Protein AF-0000000077511364 (afdb_homodimer)

Sequence (442 aa):
MNVNTHLKLALLVLSLFLSFFIGGAIFQRIEDDAENPYVYFYFDSYYFCVTVATTVGYGHVYPVSAGGKVFTFFYALVTIPVMVITLADIGRKLANLIGLAETKVLGRVKNRHLRFMAVLAMTLLAGIVVFLLIPAAIFTALEEQWSFMEGFWCAFATLATIGFGDLVPGMSREVGQLGSPERNVYTVALSMYTLLGLTWPATLWVLVADSLCGSKGTEQGMNVNTHLKLALLVLSLFLSFFIGGAIFQRIEDDAENPYVYFYFDSYYFCVTVATTVGYGHVYPVSAGGKVFTFFYALVTIPVMVITLADIGRKLANLIGLAETKVLGRVKNRHLRFMAVLAMTLLAGIVVFLLIPAAIFTALEEQWSFMEGFWCAFATLATIGFGDLVPGMSREVGQLGSPERNVYTVALSMYTLLGLTWPATLWVLVADSLCGSKGTEQG

Secondary structure (DSSP, 8-state):
--HHHHHHHHHHHHHHHHHHHHHHHHHHHHSTTSS-GGGGSHHHHHHHHHHHHHT---SSS---SHHHHHHHHHHHHHHHHHHHHHHHHHHHHHHHHHHHHHHHHSTT---HHHHHHHHHHHHHHHHHIIIIIHHHHHHHHHSTT--HHHHHHHHHHHHTT---SSS-TT-STTT-STT-HHHHHHHHHHHHHHHHHHHHHHHHHHHHHHHHHHTTTSTT-/--HHHHHHHHHHHHHHHHHHHHHHHHHHHHSTTSS-GGGGSHHHHHHHHHHHHHT---SSS---SHHHHHHHHHHHHHHHHHHHHHHHHHHHHHHHHHHHHHHHHHTT---HHHHHHHHHHHHHHHHHIIIIIHHHHHHHHHSTT--HHHHHHHHHHHHTT---SSS-TT-STTT-STT-HHHHHHHHHHHHHHHHHHHHHHHHHHHHHHHHHHTTTSTT-

Foldseek 3Di:
DCVVLVVVLVVLVVVLLVLLLVQLVVLLVVCVVPPQPLSVASLSSSLVLLLLLLLLCQPSDDDDDPVNVVSSVVSSVPRNVSLLVSLLSLLVVVLVVLVVVLCVPVVVPPDPVVSLVVSLVVLVVVLCVPQQQVQLVVQCVLPVPDDSVRSSVVSVSLLVSNNNNPDDGLPHCRLHDRNDPSSSVVSVVVSVSSSVSNSSVSNSVVSVVCVVPVVVVVVVD/DCVVLVVVLVVLVVVLLVLLLVQLVVLLVVCVPPPQPLSVASLSSSLVLLLLLLLLCQPSDDDDDPVNVVSSVVSSVPRNVSLLVSLLSLLVVVLVVLVVVLCVPVVPPPDPVVSLVVSLVVLVVVLCVPQQQVQLVVQCVLPVPDDSVNSSVVSVSLLVSNNNNPDDGLPHCRLHDNNDPSSSVVSVVVSVSSSVSNSSVSNSVVSVVCVVPVVVVVVVD

Nearest PDB structures (foldseek):
  8qz2-assembly1_B  TM=9.327E-01  e=3.334E-08  Homo sapiens
  6wm0-assembly1_A  TM=8.239E-01  e=2.375E-07  Mus musculus
  9g9w-assembly1_B  TM=8.102E-01  e=1.229E-06  Homo sapiens
  6rv3-assembly2_C  TM=7.845E-01  e=1.475E-06  Homo sapiens
  9g9v-assembly1_B  TM=7.588E-01  e=8.925E-07  Homo sapiens

InterPro domains:
  IPR003280 Two pore domain potassium channel [PR01333] (51-79)
  IPR003280 Two pore domain potassium channel [PR01333] (160-169)
  IPR003280 Two pore domain potassium channel [PTHR11003] (42-208)
  IPR013099 Potassium channel domain [PF07885] (17-94)
  IPR013099 Potassium channel domain [PF07885] (128-172)

pLDDT: mean 84.21, std 13.38, range [26.31, 96.12]

Organism: Branchiostoma lanceolatum (NCBI:txid7740)

Radius of gyration: 22.29 Å; Cα contacts (8 Å, |Δi|>4): 522; chains: 2; bounding box: 47×63×57 Å

Structure (mmCIF, N/CA/C/O backbone):
data_AF-0000000077511364-model_v1
#
loop_
_entity.id
_entity.type
_entity.pdbx_description
1 polymer 'KCNK6 protein'
#
loop_
_atom_site.group_PDB
_atom_site.id
_atom_site.type_symbol
_atom_site.label_atom_id
_atom_site.label_alt_id
_atom_site.label_comp_id
_atom_site.label_asym_id
_atom_site.label_entity_id
_atom_site.label_seq_id
_atom_site.pdbx_PDB_ins_code
_atom_site.Cartn_x
_atom_site.Cartn_y
_atom_site.Cartn_z
_atom_site.occupancy
_atom_site.B_iso_or_equiv
_atom_site.auth_seq_id
_atom_site.auth_comp_id
_atom_site.auth_asym_id
_atom_site.auth_atom_id
_atom_site.pdbx_PDB_model_num
ATOM 1 N N . MET A 1 1 ? -9.516 14.625 29.375 1 36.31 1 MET A N 1
ATOM 2 C CA . MET A 1 1 ? -9.852 14.984 28 1 36.31 1 MET A CA 1
ATOM 3 C C . MET A 1 1 ? -9.359 13.93 27.031 1 36.31 1 MET A C 1
ATOM 5 O O . MET A 1 1 ? -9.781 13.898 25.875 1 36.31 1 MET A O 1
ATOM 9 N N . ASN A 1 2 ? -8.047 13.148 27.344 1 49.31 2 ASN A N 1
ATOM 10 C CA . ASN A 1 2 ? -7.125 12.25 26.656 1 49.31 2 ASN A CA 1
ATOM 11 C C . ASN A 1 2 ? -7.715 10.852 26.5 1 49.31 2 ASN A C 1
ATOM 13 O O . ASN A 1 2 ? -7.289 10.086 25.641 1 49.31 2 ASN A O 1
ATOM 17 N N . VAL A 1 3 ? -8.641 10.602 27.422 1 49.84 3 VAL A N 1
ATOM 18 C CA . VAL A 1 3 ? -9.289 9.297 27.562 1 49.84 3 VAL A CA 1
ATOM 19 C C . VAL A 1 3 ? -10.102 8.992 26.312 1 49.84 3 VAL A C 1
ATOM 21 O O . VAL A 1 3 ? -10.109 7.863 25.828 1 49.84 3 VAL A O 1
ATOM 24 N N . ASN A 1 4 ? -10.594 10.062 25.719 1 64.44 4 ASN A N 1
ATOM 25 C CA . ASN A 1 4 ? -11.5 9.93 24.578 1 64.44 4 ASN A CA 1
ATOM 26 C C . ASN A 1 4 ? -10.758 9.539 23.312 1 64.44 4 ASN A C 1
ATOM 28 O O . ASN A 1 4 ? -11.258 8.734 22.516 1 64.44 4 ASN A O 1
ATOM 32 N N . THR A 1 5 ? -9.469 9.867 23.469 1 74.5 5 THR A N 1
ATOM 33 C CA . THR A 1 5 ? -8.695 9.578 22.266 1 74.5 5 THR A CA 1
ATOM 34 C C . THR A 1 5 ? -8.258 8.109 22.25 1 74.5 5 THR A C 1
ATOM 36 O O . THR A 1 5 ? -8.297 7.461 21.203 1 74.5 5 THR A O 1
ATOM 39 N N . HIS A 1 6 ? -7.957 7.602 23.484 1 80.75 6 HIS A N 1
ATOM 40 C CA . HIS A 1 6 ? -7.531 6.211 23.578 1 80.75 6 HIS A CA 1
ATOM 41 C C . HIS A 1 6 ? -8.688 5.262 23.312 1 80.75 6 HIS A C 1
ATOM 43 O O . HIS A 1 6 ? -8.508 4.203 22.703 1 80.75 6 HIS A O 1
ATOM 49 N N . LEU A 1 7 ? -9.789 5.785 23.766 1 82.62 7 LEU A N 1
ATOM 50 C CA . LEU A 1 7 ? -10.977 4.965 23.547 1 82.62 7 LEU A CA 1
ATOM 51 C C . LEU A 1 7 ? -11.336 4.906 22.062 1 82.62 7 LEU A C 1
ATOM 53 O O . LEU A 1 7 ? -11.703 3.846 21.547 1 82.62 7 LEU A O 1
ATOM 57 N N . LYS A 1 8 ? -11.133 6 21.453 1 85.88 8 LYS A N 1
ATOM 58 C CA . LYS A 1 8 ? -11.422 6.059 20.016 1 85.88 8 LYS A CA 1
ATOM 59 C C . LYS A 1 8 ? -10.477 5.164 19.234 1 85.88 8 LYS A C 1
ATOM 61 O O . LYS A 1 8 ? -10.898 4.445 18.328 1 85.88 8 LYS A O 1
ATOM 66 N N . LEU A 1 9 ? -9.242 5.199 19.625 1 87.06 9 LEU A N 1
ATOM 67 C CA . LEU A 1 9 ? -8.25 4.367 18.953 1 87.06 9 LEU A CA 1
ATOM 68 C C . LEU A 1 9 ? -8.539 2.889 19.188 1 87.06 9 LEU A C 1
ATOM 70 O O . LEU A 1 9 ? -8.453 2.082 18.25 1 87.06 9 LEU A O 1
ATOM 74 N N . ALA A 1 10 ? -8.883 2.59 20.391 1 88.31 10 ALA A N 1
ATOM 75 C CA . ALA A 1 10 ? -9.195 1.204 20.719 1 88.31 10 ALA A CA 1
ATOM 76 C C . ALA A 1 10 ? -10.398 0.706 19.938 1 88.31 10 ALA A C 1
ATOM 78 O O . ALA A 1 10 ? -10.414 -0.437 19.469 1 88.31 10 ALA A O 1
ATOM 79 N N . LEU A 1 11 ? -11.32 1.555 19.781 1 88.69 11 LEU A N 1
ATOM 80 C CA . LEU A 1 11 ? -12.523 1.202 19.031 1 88.69 11 LEU A CA 1
ATOM 81 C C . LEU A 1 11 ? -12.211 1.011 17.562 1 88.69 11 LEU A C 1
ATOM 83 O O . LEU A 1 11 ? -12.773 0.123 16.906 1 88.69 11 LEU A O 1
ATOM 87 N N . LEU A 1 12 ? -11.32 1.83 17.094 1 88.38 12 LEU A N 1
ATOM 88 C CA . LEU A 1 12 ? -10.914 1.716 15.695 1 88.38 12 LEU A CA 1
ATOM 89 C C . LEU A 1 12 ? -10.203 0.392 15.438 1 88.38 12 LEU A C 1
ATOM 91 O O . LEU A 1 12 ? -10.516 -0.316 14.484 1 88.38 12 LEU A O 1
ATOM 95 N N . VAL A 1 13 ? -9.344 0.046 16.312 1 89.5 13 VAL A N 1
ATOM 96 C CA . VAL A 1 13 ? -8.578 -1.188 16.188 1 89.5 13 VAL A CA 1
ATOM 97 C C . VAL A 1 13 ? -9.508 -2.391 16.312 1 89.5 13 VAL A C 1
ATOM 99 O O . VAL A 1 13 ? -9.414 -3.338 15.531 1 89.5 13 VAL A O 1
ATOM 102 N N . LEU A 1 14 ? -10.391 -2.314 17.25 1 90 14 LEU A N 1
ATOM 103 C CA . LEU A 1 14 ? -11.344 -3.4 17.453 1 90 14 LEU A CA 1
ATOM 104 C C . LEU A 1 14 ? -12.258 -3.564 16.25 1 90 14 LEU A C 1
ATOM 106 O O . LEU A 1 14 ? -12.547 -4.691 15.836 1 90 14 LEU A O 1
ATOM 110 N N . SER A 1 15 ? -12.695 -2.467 15.773 1 91.06 15 SER A N 1
ATOM 111 C CA . SER A 1 15 ? -13.562 -2.518 14.594 1 91.06 15 SER A CA 1
ATOM 112 C C . SER A 1 15 ? -12.844 -3.162 13.414 1 91.06 15 SER A C 1
ATOM 114 O O . SER A 1 15 ? -13.461 -3.902 12.641 1 91.06 15 SER A O 1
ATOM 116 N N . LEU A 1 16 ? -11.578 -2.877 13.25 1 91.88 16 LEU A N 1
ATOM 117 C CA . LEU A 1 16 ? -10.805 -3.482 12.172 1 91.88 16 LEU A CA 1
ATOM 118 C C . LEU A 1 16 ? -10.695 -4.992 12.367 1 91.88 16 LEU A C 1
ATOM 120 O O . LEU A 1 16 ? -10.922 -5.758 11.43 1 91.88 16 LEU A O 1
ATOM 124 N N . PHE A 1 17 ? -10.438 -5.387 13.555 1 91 17 PHE A N 1
ATOM 125 C CA . PHE A 1 17 ? -10.297 -6.809 13.844 1 91 17 PHE A CA 1
ATOM 126 C C . PHE A 1 17 ? -11.609 -7.543 13.617 1 91 17 PHE A C 1
ATOM 128 O O . PHE A 1 17 ? -11.633 -8.625 13.031 1 91 17 PHE A O 1
ATOM 135 N N . LEU A 1 18 ? -12.633 -6.934 14.055 1 93.19 18 LEU A N 1
ATOM 136 C CA . LEU A 1 18 ? -13.945 -7.527 13.852 1 93.19 18 LEU A CA 1
ATOM 137 C C . LEU A 1 18 ? -14.281 -7.621 12.367 1 93.19 18 LEU A C 1
ATOM 139 O O . LEU A 1 18 ? -14.883 -8.602 11.922 1 93.19 18 LEU A O 1
ATOM 143 N N . SER A 1 19 ? -13.922 -6.617 11.695 1 95.38 19 SER A N 1
ATOM 144 C CA . SER A 1 19 ? -14.195 -6.613 10.266 1 95.38 19 SER A CA 1
ATOM 145 C C . SER A 1 19 ? -13.469 -7.754 9.562 1 95.38 19 SER A C 1
ATOM 147 O O . SER A 1 19 ? -13.953 -8.281 8.555 1 95.38 19 SER A O 1
ATOM 149 N N . PHE A 1 20 ? -12.297 -8.156 10.047 1 95.75 20 PHE A N 1
ATOM 150 C CA . PHE A 1 20 ? -11.562 -9.258 9.438 1 95.75 20 PHE A CA 1
ATOM 151 C C . PHE A 1 20 ? -12.312 -10.578 9.609 1 95.75 20 PHE A C 1
ATOM 153 O O . PHE A 1 20 ? -12.383 -11.383 8.688 1 95.75 20 PHE A O 1
ATOM 160 N N . PHE A 1 21 ? -12.906 -10.766 10.797 1 94.75 21 PHE A N 1
ATOM 161 C CA . PHE A 1 21 ? -13.625 -11.992 11.086 1 94.75 21 PHE A CA 1
ATOM 162 C C . PHE A 1 21 ? -14.938 -12.055 10.305 1 94.75 21 PHE A C 1
ATOM 164 O O . PHE A 1 21 ? -15.242 -13.062 9.672 1 94.75 21 PHE A O 1
ATOM 171 N N . ILE A 1 22 ? -15.609 -10.992 10.297 1 95.94 22 ILE A N 1
ATOM 172 C CA . ILE A 1 22 ? -16.906 -10.93 9.617 1 95.94 22 ILE A CA 1
ATOM 173 C C . ILE A 1 22 ? -16.688 -10.984 8.109 1 95.94 22 ILE A C 1
ATOM 175 O O . ILE A 1 22 ? -17.391 -11.711 7.402 1 95.94 22 ILE A O 1
ATOM 179 N N . GLY A 1 23 ? -15.773 -10.18 7.66 1 95.62 23 GLY A N 1
ATOM 180 C CA . GLY A 1 23 ? -15.477 -10.188 6.238 1 95.62 23 GLY A CA 1
ATOM 181 C C . GLY A 1 23 ? -15.039 -11.547 5.727 1 95.62 23 GLY A C 1
ATOM 182 O O . GLY A 1 23 ? -15.422 -11.953 4.625 1 95.62 23 GLY A O 1
ATOM 183 N N . GLY A 1 24 ? -14.172 -12.227 6.527 1 94.44 24 GLY A N 1
ATOM 184 C CA . GLY A 1 24 ? -13.758 -13.57 6.152 1 94.44 24 GLY A CA 1
ATOM 185 C C . GLY A 1 24 ? -14.914 -14.539 6.012 1 94.44 24 GLY A C 1
ATOM 186 O O . GLY A 1 24 ? -14.945 -15.352 5.086 1 94.44 24 GLY A O 1
ATOM 187 N N . ALA A 1 25 ? -15.852 -14.453 6.875 1 94 25 ALA A N 1
ATOM 188 C CA . ALA A 1 25 ? -17.016 -15.336 6.832 1 94 25 ALA A CA 1
ATOM 189 C C . ALA A 1 25 ? -17.8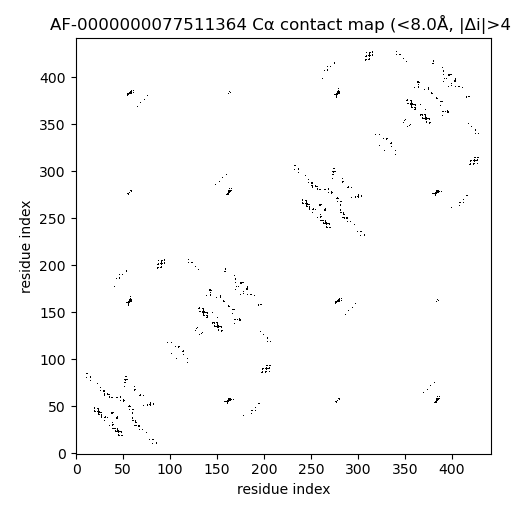91 -15.039 5.617 1 94 25 ALA A C 1
ATOM 191 O O . ALA A 1 25 ? -18.344 -15.961 4.938 1 94 25 ALA A O 1
ATOM 192 N N . ILE A 1 26 ? -18.109 -13.773 5.32 1 94.31 26 ILE A N 1
ATOM 193 C CA . ILE A 1 26 ? -18.922 -13.375 4.176 1 94.31 26 ILE A CA 1
ATOM 194 C C . ILE A 1 26 ? -18.219 -13.789 2.881 1 94.31 26 ILE A C 1
ATOM 196 O O . ILE A 1 26 ? -18.859 -14.328 1.974 1 94.31 26 ILE A O 1
ATOM 200 N N . PHE A 1 27 ? -16.938 -13.516 2.848 1 93.88 27 PHE A N 1
ATOM 201 C CA . PHE A 1 27 ? -16.156 -13.867 1.658 1 93.88 27 PHE A CA 1
ATOM 202 C C . PHE A 1 27 ? -16.203 -15.367 1.41 1 93.88 27 PHE A C 1
ATOM 204 O O . PHE A 1 27 ? -16.344 -15.812 0.269 1 93.88 27 PHE A O 1
ATOM 211 N N . GLN A 1 28 ? -16.047 -16.188 2.465 1 91.12 28 GLN A N 1
ATOM 212 C CA . GLN A 1 28 ? -16.078 -17.641 2.34 1 91.12 28 GLN A CA 1
ATOM 213 C C . GLN A 1 28 ? -17.422 -18.109 1.788 1 91.12 28 GLN A C 1
ATOM 215 O O . GLN A 1 28 ? -17.469 -19.016 0.949 1 91.12 28 GLN A O 1
ATOM 220 N N . ARG A 1 29 ? -18.484 -17.516 2.229 1 90.88 29 ARG A N 1
ATOM 221 C CA . ARG A 1 29 ? -19.812 -17.906 1.791 1 90.88 29 ARG A CA 1
ATOM 222 C C . ARG A 1 29 ? -20.047 -17.531 0.329 1 90.88 29 ARG A C 1
ATOM 224 O O . ARG A 1 29 ? -20.688 -18.281 -0.415 1 90.88 29 ARG A O 1
ATOM 231 N N . ILE A 1 30 ? -19.531 -16.375 -0.091 1 91.19 30 ILE A N 1
ATOM 232 C CA . ILE A 1 30 ? -19.734 -15.906 -1.459 1 91.19 30 ILE A CA 1
ATOM 233 C C . ILE A 1 30 ? -18.906 -16.766 -2.42 1 91.19 30 ILE A C 1
ATOM 235 O O . ILE A 1 30 ? -19.375 -17.078 -3.523 1 91.19 30 ILE A O 1
ATOM 239 N N . GLU A 1 31 ? -17.672 -17.062 -1.967 1 89.75 31 GLU A N 1
ATOM 240 C CA . GLU A 1 31 ? -16.766 -17.781 -2.855 1 89.75 31 GLU A CA 1
ATOM 241 C C . GLU A 1 31 ? -16.844 -19.297 -2.611 1 89.75 31 GLU A C 1
ATOM 243 O O . GLU A 1 31 ? -16 -20.047 -3.102 1 89.75 31 GLU A O 1
ATOM 248 N N . ASP A 1 32 ? -17.688 -19.797 -1.876 1 78.75 32 ASP A N 1
ATOM 249 C CA . ASP A 1 32 ? -17.828 -21.203 -1.526 1 78.75 32 ASP A CA 1
ATOM 250 C C . ASP A 1 32 ? -17.859 -22.078 -2.777 1 78.75 32 ASP A C 1
ATOM 252 O O . ASP A 1 32 ? -17.312 -23.188 -2.787 1 78.75 32 ASP A O 1
ATOM 256 N N . ASP A 1 33 ? -18.344 -21.625 -3.752 1 71.19 33 ASP A N 1
ATOM 257 C CA . ASP A 1 33 ? -18.516 -22.438 -4.953 1 71.19 33 ASP A CA 1
ATOM 258 C C . ASP A 1 33 ? -17.391 -22.156 -5.957 1 71.19 33 ASP A C 1
ATOM 260 O O . ASP A 1 33 ? -17.328 -22.797 -7.008 1 71.19 33 ASP A O 1
ATOM 264 N N . ALA A 1 34 ? -16.562 -21.312 -5.492 1 65.5 34 ALA A N 1
ATOM 265 C CA . ALA A 1 34 ? -15.57 -20.906 -6.496 1 65.5 34 ALA A CA 1
ATOM 266 C C . ALA A 1 34 ? -14.352 -21.828 -6.465 1 65.5 34 ALA A C 1
ATOM 268 O O . ALA A 1 34 ? -14.18 -22.609 -5.531 1 65.5 34 ALA A O 1
ATOM 269 N N . GLU A 1 35 ? -13.656 -21.969 -7.512 1 66.12 35 GLU A N 1
ATOM 270 C CA . GLU A 1 35 ? -12.57 -22.891 -7.828 1 66.12 35 GLU A CA 1
ATOM 271 C C . GLU A 1 35 ? -11.32 -22.578 -7.016 1 66.12 35 GLU A C 1
ATOM 273 O O . GLU A 1 35 ? -10.219 -23 -7.371 1 66.12 35 GLU A O 1
ATOM 278 N N . ASN A 1 36 ? -11.398 -21.859 -5.945 1 64.38 36 ASN A N 1
ATOM 279 C CA . ASN A 1 36 ? -10.18 -21.625 -5.168 1 64.38 36 ASN A CA 1
ATOM 280 C C . ASN A 1 36 ? -10.125 -22.531 -3.939 1 64.38 36 ASN A C 1
ATOM 282 O O . ASN A 1 36 ? -10.938 -22.391 -3.027 1 64.38 36 ASN A O 1
ATOM 286 N N . PRO A 1 37 ? -9.234 -23.484 -3.92 1 64.06 37 PRO A N 1
ATOM 287 C CA . PRO A 1 37 ? -9.172 -24.469 -2.832 1 64.06 37 PRO A CA 1
ATOM 288 C C . PRO A 1 37 ? -8.891 -23.828 -1.476 1 64.06 37 PRO A C 1
ATOM 290 O O . PRO A 1 37 ? -9.289 -24.359 -0.439 1 64.06 37 PRO A O 1
ATOM 293 N N . TYR A 1 38 ? -8.359 -22.688 -1.459 1 71.12 38 TYR A N 1
ATOM 294 C CA . TYR A 1 38 ? -7.965 -22.109 -0.18 1 71.12 38 TYR A CA 1
ATOM 295 C C . TYR A 1 38 ? -9.133 -21.375 0.468 1 71.12 38 TYR A C 1
ATOM 297 O O . TYR A 1 38 ? -9.156 -21.188 1.687 1 71.12 38 TYR A O 1
ATOM 305 N N . VAL A 1 39 ? -10.148 -21.141 -0.322 1 74.5 39 VAL A N 1
ATOM 306 C CA . VAL A 1 39 ? -11.258 -20.344 0.193 1 74.5 39 VAL A CA 1
ATOM 307 C C . VAL A 1 39 ? -12.125 -21.203 1.11 1 74.5 39 VAL A C 1
ATOM 309 O O . VAL A 1 39 ? -12.867 -20.688 1.946 1 74.5 39 VAL A O 1
ATOM 312 N N . TYR A 1 40 ? -11.844 -22.484 1.095 1 75.19 40 TYR A N 1
ATOM 313 C CA . TYR A 1 40 ? -12.633 -23.422 1.891 1 75.19 40 TYR A CA 1
ATOM 314 C C . TYR A 1 40 ? -12.25 -23.328 3.365 1 75.19 40 TYR A C 1
ATOM 316 O O . TYR A 1 40 ? -13.039 -23.703 4.238 1 75.19 40 TYR A O 1
ATOM 324 N N . PHE A 1 41 ? -11.141 -22.812 3.572 1 82.31 41 PHE A N 1
ATOM 325 C CA . PHE A 1 41 ? -10.695 -22.688 4.953 1 82.31 41 PHE A CA 1
ATOM 326 C C . PHE A 1 41 ? -10.938 -21.281 5.473 1 82.31 41 PHE A C 1
ATOM 328 O O . PHE A 1 41 ? -10.43 -20.297 4.91 1 82.31 41 PHE A O 1
ATOM 335 N N . TYR A 1 42 ? -11.656 -21.219 6.559 1 87.69 42 TYR A N 1
ATOM 336 C CA . TYR A 1 42 ? -12.117 -19.938 7.105 1 87.69 42 TYR A CA 1
ATOM 337 C C . TYR A 1 42 ? -10.945 -19 7.355 1 87.69 42 TYR A C 1
ATOM 339 O O . TYR A 1 42 ? -11.023 -17.812 7.051 1 87.69 42 TYR A O 1
ATOM 347 N N . PHE A 1 43 ? -9.859 -19.516 7.922 1 88.94 43 PHE A N 1
ATOM 348 C CA . PHE A 1 43 ? -8.781 -18.641 8.336 1 88.94 43 PHE A CA 1
ATOM 349 C C . PHE A 1 43 ? -7.973 -18.156 7.137 1 88.94 43 PHE A C 1
ATOM 351 O O . PHE A 1 43 ? -7.254 -17.172 7.219 1 88.94 43 PHE A O 1
ATOM 358 N N . ASP A 1 44 ? -8.133 -18.875 6 1 88.25 44 ASP A N 1
ATOM 359 C CA . ASP A 1 44 ? -7.562 -18.344 4.766 1 88.25 44 ASP A CA 1
ATOM 360 C C . ASP A 1 44 ? -8.367 -17.156 4.25 1 88.25 44 ASP A C 1
ATOM 362 O O . ASP A 1 44 ? -7.797 -16.188 3.75 1 88.25 44 ASP A O 1
ATOM 366 N N . SER A 1 45 ? -9.68 -17.312 4.414 1 90.5 45 SER A N 1
ATOM 367 C CA . SER A 1 45 ? -10.555 -16.188 4.055 1 90.5 45 SER A CA 1
ATOM 368 C C . SER A 1 45 ? -10.375 -15.016 5.008 1 90.5 45 SER A C 1
ATOM 370 O O . SER A 1 45 ? -10.414 -13.859 4.586 1 90.5 45 SER A O 1
ATOM 372 N N . TYR A 1 46 ? -10.18 -15.391 6.266 1 92.62 46 TYR A N 1
ATOM 373 C CA . TYR A 1 46 ? -9.859 -14.375 7.266 1 92.62 46 TYR A CA 1
ATOM 374 C C . TYR A 1 46 ? -8.602 -13.609 6.879 1 92.62 46 TYR A C 1
ATOM 376 O O . TYR A 1 46 ? -8.586 -12.375 6.906 1 92.62 46 TYR A O 1
ATOM 384 N N . TYR A 1 47 ? -7.59 -14.336 6.527 1 92.19 47 TYR A N 1
ATOM 385 C CA . TYR A 1 47 ? -6.316 -13.711 6.195 1 92.19 47 TYR A CA 1
ATOM 386 C C . TYR A 1 47 ? -6.422 -12.906 4.906 1 92.19 47 TYR A C 1
ATOM 388 O O . TYR A 1 47 ? -5.746 -11.883 4.746 1 92.19 47 TYR A O 1
ATOM 396 N N . PHE A 1 48 ? -7.297 -13.359 4.047 1 93.56 48 PHE A N 1
ATOM 397 C CA . PHE A 1 48 ? -7.574 -12.602 2.832 1 93.56 48 PHE A CA 1
ATOM 398 C C . PHE A 1 48 ? -8.055 -11.195 3.17 1 93.56 48 PHE A C 1
ATOM 400 O O . PHE A 1 48 ? -7.594 -10.211 2.584 1 93.56 48 PHE A O 1
ATOM 407 N N . CYS A 1 49 ? -8.883 -11.109 4.113 1 95.5 49 CYS A N 1
ATOM 408 C CA . CYS A 1 49 ? -9.43 -9.82 4.512 1 95.5 49 CYS A CA 1
ATOM 409 C C . CYS A 1 49 ? -8.352 -8.945 5.145 1 95.5 49 CYS A C 1
ATOM 411 O O . CYS A 1 49 ? -8.328 -7.73 4.938 1 95.5 49 CYS A O 1
ATOM 413 N N . VAL A 1 50 ? -7.465 -9.555 5.844 1 95.06 50 VAL A N 1
ATOM 414 C CA . VAL A 1 50 ? -6.355 -8.82 6.449 1 95.06 50 VAL A CA 1
ATOM 415 C C . VAL A 1 50 ? -5.457 -8.25 5.355 1 95.06 50 VAL A C 1
ATOM 417 O O . VAL A 1 50 ? -5.082 -7.078 5.398 1 95.06 50 VAL A O 1
ATOM 420 N N . THR A 1 51 ? -5.184 -9.047 4.363 1 94.31 51 THR A N 1
ATOM 421 C CA . THR A 1 51 ? -4.277 -8.633 3.295 1 94.31 51 THR A CA 1
ATOM 422 C C . THR A 1 51 ? -4.926 -7.559 2.424 1 94.31 51 THR A C 1
ATOM 424 O O . THR A 1 51 ? -4.238 -6.688 1.889 1 94.31 51 THR A O 1
ATOM 427 N N . VAL A 1 52 ? -6.234 -7.582 2.342 1 95.88 52 VAL A N 1
ATOM 428 C CA . VAL A 1 52 ? -6.949 -6.559 1.589 1 95.88 52 VAL A CA 1
ATOM 429 C C . VAL A 1 52 ? -6.895 -5.23 2.342 1 95.88 52 VAL A C 1
ATOM 431 O O . VAL A 1 52 ? -6.559 -4.195 1.763 1 95.88 52 VAL A O 1
ATOM 434 N N . ALA A 1 53 ? -7.129 -5.34 3.594 1 95.81 53 ALA A N 1
ATOM 435 C CA . ALA A 1 53 ? -7.172 -4.129 4.41 1 95.81 53 ALA A CA 1
ATOM 436 C C . ALA A 1 53 ? -5.789 -3.494 4.523 1 95.81 53 ALA A C 1
ATOM 438 O O . ALA A 1 53 ? -5.664 -2.27 4.609 1 95.81 53 ALA A O 1
ATOM 439 N N . THR A 1 54 ? -4.758 -4.281 4.516 1 94.69 54 THR A N 1
ATOM 440 C CA . THR A 1 54 ? -3.391 -3.793 4.652 1 94.69 54 THR A CA 1
ATOM 441 C C . THR A 1 54 ? -2.75 -3.594 3.281 1 94.69 54 THR A C 1
ATOM 443 O O . THR A 1 54 ? -1.605 -3.145 3.186 1 94.69 54 THR A O 1
ATOM 446 N N . THR A 1 55 ? -3.379 -3.994 2.219 1 94.31 55 THR A N 1
ATOM 447 C CA . THR A 1 55 ? -2.99 -3.852 0.82 1 94.31 55 THR A CA 1
ATOM 448 C C . THR A 1 55 ? -1.748 -4.684 0.516 1 94.31 55 THR A C 1
ATOM 450 O O . THR A 1 55 ? -0.938 -4.312 -0.336 1 94.31 55 THR A O 1
ATOM 453 N N . VAL A 1 56 ? -1.423 -5.652 1.315 1 93.62 56 VAL A N 1
ATOM 454 C CA . VAL A 1 56 ? -0.311 -6.566 1.068 1 93.62 56 VAL A CA 1
ATOM 455 C C . VAL A 1 56 ? -0.604 -7.418 -0.165 1 93.62 56 VAL A C 1
ATOM 457 O O . VAL A 1 56 ? 0.198 -7.461 -1.101 1 93.62 56 VAL A O 1
ATOM 460 N N . GLY A 1 57 ? -1.726 -8.141 -0.323 1 91 57 GLY A N 1
ATOM 461 C CA . GLY A 1 57 ? -2.205 -8.875 -1.481 1 91 57 GLY A CA 1
ATOM 462 C C . GLY A 1 57 ? -1.269 -9.984 -1.912 1 91 57 GLY A C 1
ATOM 463 O O . GLY A 1 57 ? -0.764 -9.984 -3.037 1 91 57 GLY A O 1
ATOM 464 N N . TYR A 1 58 ? -1.123 -11.055 -1.263 1 90 58 TYR A N 1
ATOM 465 C CA . TYR A 1 58 ? -0.247 -12.172 -1.609 1 90 58 TYR A CA 1
ATOM 466 C C . TYR A 1 58 ? -0.717 -12.859 -2.887 1 90 58 TYR A C 1
ATOM 468 O O . TYR A 1 58 ? 0.087 -13.438 -3.619 1 90 58 TYR A O 1
ATOM 476 N N . GLY A 1 59 ? -2.008 -12.914 -3.107 1 87.31 59 GLY A N 1
ATOM 477 C CA . GLY A 1 59 ? -2.555 -13.477 -4.332 1 87.31 59 GLY A CA 1
ATOM 478 C C . GLY A 1 59 ? -2.852 -14.961 -4.227 1 87.31 59 GLY A C 1
ATOM 479 O O . GLY A 1 59 ? -3.285 -15.578 -5.195 1 87.31 59 GLY A O 1
ATOM 480 N N . HIS A 1 60 ? -2.551 -15.586 -3.082 1 83.94 60 HIS A N 1
ATOM 481 C CA . HIS A 1 60 ? -2.898 -17 -2.914 1 83.94 60 HIS A CA 1
ATOM 482 C C . HIS A 1 60 ? -4.41 -17.188 -2.828 1 83.94 60 HIS A C 1
ATOM 484 O O . HIS A 1 60 ? -4.941 -18.203 -3.289 1 83.94 60 HIS A O 1
ATOM 490 N N . VAL A 1 61 ? -5.055 -16.266 -2.217 1 86.81 61 VAL A N 1
ATOM 491 C CA . VAL A 1 61 ? -6.512 -16.188 -2.211 1 86.81 61 VAL A CA 1
ATOM 492 C C . VAL A 1 61 ? -6.969 -14.906 -2.9 1 86.81 61 VAL A C 1
ATOM 494 O O . VAL A 1 61 ? -6.445 -13.82 -2.621 1 86.81 61 VAL A O 1
ATOM 497 N N . TYR A 1 62 ? -7.754 -15.031 -3.904 1 89.5 62 TYR A N 1
ATOM 498 C CA . TYR A 1 62 ? -8.32 -13.891 -4.609 1 89.5 62 TYR A CA 1
ATOM 499 C C . TYR A 1 62 ? -9.742 -14.18 -5.066 1 89.5 62 TYR A C 1
ATOM 501 O O . TYR A 1 62 ? -10.133 -15.344 -5.199 1 89.5 62 TYR A O 1
ATOM 509 N N . PRO A 1 63 ? -10.484 -13.148 -5.191 1 90.94 63 PRO A N 1
ATOM 510 C CA . PRO A 1 63 ? -11.859 -13.375 -5.641 1 90.94 63 PRO A CA 1
ATOM 511 C C . PRO A 1 63 ? -11.938 -13.82 -7.102 1 90.94 63 PRO A C 1
ATOM 513 O O . PRO A 1 63 ? -11.375 -13.164 -7.98 1 90.94 63 PRO A O 1
ATOM 516 N N . VAL A 1 64 ? -12.68 -14.883 -7.332 1 89.31 64 VAL A N 1
ATOM 517 C CA . VAL A 1 64 ? -12.844 -15.438 -8.672 1 89.31 64 VAL A CA 1
ATOM 518 C C . VAL A 1 64 ? -14.227 -15.086 -9.211 1 89.31 64 VAL A C 1
ATOM 520 O O . VAL A 1 64 ? -14.367 -14.688 -10.367 1 89.31 64 VAL A O 1
ATOM 523 N N . SER A 1 65 ? -15.195 -15.133 -8.336 1 89.75 65 SER A N 1
ATOM 524 C CA . SER A 1 65 ? -16.578 -14.875 -8.742 1 89.75 65 SER A CA 1
ATOM 525 C C . SER A 1 65 ? -16.859 -13.375 -8.812 1 89.75 65 SER A C 1
ATOM 527 O O . SER A 1 65 ? -16.109 -12.57 -8.242 1 89.75 65 SER A O 1
ATOM 529 N N . ALA A 1 66 ? -17.906 -13.031 -9.562 1 91.38 66 ALA A N 1
ATOM 530 C CA . ALA A 1 66 ? -18.328 -11.633 -9.648 1 91.38 66 ALA A CA 1
ATOM 531 C C . ALA A 1 66 ? -18.734 -11.102 -8.273 1 91.38 66 ALA A C 1
ATOM 533 O O . ALA A 1 66 ? -18.438 -9.953 -7.934 1 91.38 66 ALA A O 1
ATOM 534 N N . GLY A 1 67 ? -19.438 -11.953 -7.547 1 91.62 67 GLY A N 1
ATOM 535 C CA . GLY A 1 67 ? -19.828 -11.562 -6.203 1 91.62 67 GLY A CA 1
ATOM 536 C C . GLY A 1 67 ? -18.656 -11.289 -5.289 1 91.62 67 GLY A C 1
ATOM 537 O O . GLY A 1 67 ? -18.672 -10.336 -4.508 1 91.62 67 GLY A O 1
ATOM 538 N N . GLY A 1 68 ? -17.609 -12.133 -5.355 1 92.31 68 GLY A N 1
ATOM 539 C CA . GLY A 1 68 ? -16.406 -11.938 -4.555 1 92.31 68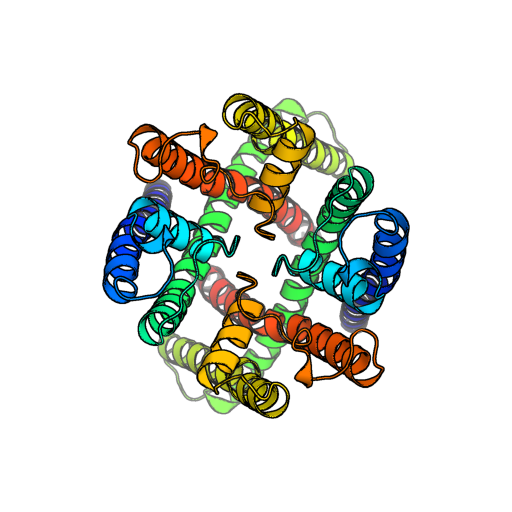 GLY A CA 1
ATOM 540 C C . GLY A 1 68 ? -15.664 -10.656 -4.898 1 92.31 68 GLY A C 1
ATOM 541 O O . GLY A 1 68 ? -15.172 -9.961 -4.008 1 92.31 68 GLY A O 1
ATOM 542 N N . LYS A 1 69 ? -15.641 -10.359 -6.207 1 93.81 69 LYS A N 1
ATOM 543 C CA . LYS A 1 69 ? -14.961 -9.156 -6.664 1 93.81 69 LYS A CA 1
ATOM 544 C C . LYS A 1 69 ? -15.695 -7.898 -6.199 1 93.81 69 LYS A C 1
ATOM 546 O O . LYS A 1 69 ? -15.062 -6.934 -5.758 1 93.81 69 LYS A O 1
ATOM 551 N N . VAL A 1 70 ? -16.969 -7.93 -6.273 1 93.5 70 VAL A N 1
ATOM 552 C CA . VAL A 1 70 ? -17.766 -6.793 -5.836 1 93.5 70 VAL A CA 1
ATOM 553 C C . VAL A 1 70 ? -17.625 -6.617 -4.324 1 93.5 70 VAL A C 1
ATOM 555 O O . VAL A 1 70 ? -17.453 -5.5 -3.834 1 93.5 70 VAL A O 1
ATOM 558 N N . PHE A 1 71 ? -17.734 -7.691 -3.598 1 94.56 71 PHE A N 1
ATOM 559 C CA . PHE A 1 71 ? -17.562 -7.641 -2.15 1 94.56 71 PHE A CA 1
ATOM 560 C C . PHE A 1 71 ? -16.203 -7.031 -1.786 1 94.56 71 PHE A C 1
ATOM 562 O O . PHE A 1 71 ? -16.125 -6.152 -0.924 1 94.56 71 PHE A O 1
ATOM 569 N N . THR A 1 72 ? -15.18 -7.516 -2.428 1 94.88 72 THR A N 1
ATOM 570 C CA . THR A 1 72 ? -13.836 -7.055 -2.115 1 94.88 72 THR A CA 1
ATOM 571 C C . THR A 1 72 ? -13.695 -5.562 -2.408 1 94.88 72 THR A C 1
ATOM 573 O O . THR A 1 72 ? -13 -4.844 -1.682 1 94.88 72 THR A O 1
ATOM 576 N N . PHE A 1 73 ? -14.352 -5.133 -3.504 1 93.94 73 PHE A N 1
ATOM 577 C CA . PHE A 1 73 ? -14.328 -3.719 -3.863 1 93.94 73 PHE A CA 1
ATOM 578 C C . PHE A 1 73 ? -14.883 -2.861 -2.732 1 93.94 73 PHE A C 1
ATOM 580 O O . PHE A 1 73 ? -14.219 -1.933 -2.268 1 93.94 73 PHE A O 1
ATOM 587 N N . PHE A 1 74 ? -15.992 -3.16 -2.244 1 93.56 74 PHE A N 1
ATOM 588 C CA . PHE A 1 74 ? -16.641 -2.389 -1.186 1 93.56 74 PHE A CA 1
ATOM 589 C C . PHE A 1 74 ? -15.898 -2.566 0.136 1 93.56 74 PHE A C 1
ATOM 591 O O . PHE A 1 74 ? -15.758 -1.616 0.911 1 93.56 74 PHE A O 1
ATOM 598 N N . TYR A 1 75 ? -15.484 -3.768 0.398 1 95.31 75 TYR A N 1
ATOM 599 C CA . TYR A 1 75 ? -14.734 -4.039 1.615 1 95.31 75 TYR A CA 1
ATOM 600 C C . TYR A 1 75 ? -13.461 -3.197 1.667 1 95.31 75 TYR A C 1
ATOM 602 O O . TYR A 1 75 ? -13.133 -2.615 2.705 1 95.31 75 TYR A O 1
ATOM 610 N N . ALA A 1 76 ? -12.766 -3.137 0.57 1 93.94 76 ALA A N 1
ATOM 611 C CA . ALA A 1 76 ? -11.523 -2.369 0.481 1 93.94 76 ALA A CA 1
ATOM 612 C C . ALA A 1 76 ? -11.789 -0.876 0.65 1 93.94 76 ALA A C 1
ATOM 614 O O . ALA A 1 76 ? -11.031 -0.176 1.321 1 93.94 76 ALA A O 1
ATOM 615 N N . LEU A 1 77 ? -12.828 -0.385 0.074 1 89.25 77 LEU A N 1
ATOM 616 C CA . LEU A 1 77 ? -13.18 1.03 0.123 1 89.25 77 LEU A CA 1
ATOM 617 C C . LEU A 1 77 ? -13.398 1.486 1.562 1 89.25 77 LEU A C 1
ATOM 619 O O . LEU A 1 77 ? -13.117 2.637 1.902 1 89.25 77 LEU A O 1
ATOM 623 N N . VAL A 1 78 ? -13.773 0.578 2.338 1 90.5 78 VAL A N 1
ATOM 624 C CA . VAL A 1 78 ? -14.078 0.921 3.723 1 90.5 78 VAL A CA 1
ATOM 625 C C . VAL A 1 78 ? -12.852 0.662 4.602 1 90.5 78 VAL A C 1
ATOM 627 O O . VAL A 1 78 ? -12.445 1.526 5.383 1 90.5 78 VAL A O 1
ATOM 630 N N . THR A 1 79 ? -12.297 -0.479 4.457 1 94.31 79 THR A N 1
ATOM 631 C CA . THR A 1 79 ? -11.297 -0.94 5.414 1 94.31 79 THR A CA 1
ATOM 632 C C . THR A 1 79 ? -9.961 -0.232 5.188 1 94.31 79 THR A C 1
ATOM 634 O O . THR A 1 79 ? -9.234 0.052 6.141 1 94.31 79 THR A O 1
ATOM 637 N N . ILE A 1 80 ? -9.586 0.122 3.939 1 92.38 80 ILE A N 1
ATOM 638 C CA . ILE A 1 80 ? -8.281 0.709 3.65 1 92.38 80 ILE A CA 1
ATOM 639 C C . ILE A 1 80 ? -8.188 2.096 4.285 1 92.38 80 ILE A C 1
ATOM 641 O O . ILE A 1 80 ? -7.238 2.389 5.012 1 92.38 80 ILE A O 1
ATOM 645 N N . PRO A 1 81 ? -9.195 2.99 4.09 1 87.06 81 PRO A N 1
ATOM 646 C CA . PRO A 1 81 ? -9.125 4.289 4.762 1 87.06 81 PRO A CA 1
ATOM 647 C C . PRO A 1 81 ? -9.086 4.164 6.285 1 87.06 81 PRO A C 1
ATOM 649 O O . PRO A 1 81 ? -8.359 4.906 6.949 1 87.06 81 PRO A O 1
ATOM 652 N N . VAL A 1 82 ? -9.898 3.279 6.777 1 89.44 82 VAL A N 1
ATOM 653 C CA . VAL A 1 82 ? -9.914 3.074 8.219 1 89.44 82 VAL A CA 1
ATOM 654 C C . VAL A 1 82 ? -8.539 2.623 8.703 1 89.44 82 VAL A C 1
ATOM 656 O O . VAL A 1 82 ? -8.055 3.074 9.742 1 89.44 82 VAL A O 1
ATOM 659 N N . MET A 1 83 ? -7.934 1.771 7.961 1 92 83 MET A N 1
ATOM 660 C CA . MET A 1 83 ? -6.59 1.297 8.289 1 92 83 MET A CA 1
ATOM 661 C C . MET A 1 83 ? -5.586 2.445 8.266 1 92 83 MET A C 1
ATOM 663 O O . MET A 1 83 ? -4.785 2.592 9.188 1 92 83 MET A O 1
ATOM 667 N N . VAL A 1 84 ? -5.625 3.207 7.238 1 86.94 84 VAL A N 1
ATOM 668 C CA . VAL A 1 84 ? -4.688 4.312 7.066 1 86.94 84 VAL A CA 1
ATOM 669 C C . VAL A 1 84 ? -4.824 5.293 8.227 1 86.94 84 VAL A C 1
ATOM 671 O O . VAL A 1 84 ? -3.826 5.734 8.805 1 86.94 84 VAL A O 1
ATOM 674 N N . ILE A 1 85 ? -6.062 5.621 8.602 1 84.94 85 ILE A N 1
ATOM 675 C CA . ILE A 1 85 ? -6.328 6.547 9.695 1 84.94 85 ILE A CA 1
ATOM 676 C C . ILE A 1 85 ? -5.828 5.949 11.008 1 84.94 85 ILE A C 1
ATOM 678 O O . ILE A 1 85 ? -5.227 6.648 11.828 1 84.94 85 ILE A O 1
ATOM 682 N N . THR A 1 86 ? -6.141 4.754 11.188 1 89.12 86 THR A N 1
ATOM 683 C CA . THR A 1 86 ? -5.703 4.066 12.398 1 89.12 86 THR A CA 1
ATOM 684 C C . THR A 1 86 ? -4.184 4.078 12.508 1 89.12 86 THR A C 1
ATOM 686 O O . THR A 1 86 ? -3.633 4.379 13.57 1 89.12 86 THR A O 1
ATOM 689 N N . LEU A 1 87 ? -3.5 3.764 11.398 1 89.38 87 LEU A N 1
ATOM 690 C CA . LEU A 1 87 ? -2.043 3.74 11.406 1 89.38 87 LEU A CA 1
ATOM 691 C C . LEU A 1 87 ? -1.477 5.129 11.68 1 89.38 87 LEU A C 1
ATOM 693 O O . LEU A 1 87 ? -0.484 5.27 12.398 1 89.38 87 LEU A O 1
ATOM 697 N N . ALA A 1 88 ? -2.1 6.078 11.094 1 82.31 88 ALA A N 1
ATOM 698 C CA . ALA A 1 88 ? -1.662 7.453 11.32 1 82.31 88 ALA A CA 1
ATOM 699 C C . ALA A 1 88 ? -1.796 7.832 12.797 1 82.31 88 ALA A C 1
ATOM 701 O O . ALA A 1 88 ? -0.904 8.469 13.359 1 82.31 88 ALA A O 1
ATOM 702 N N . ASP A 1 89 ? -2.883 7.469 13.336 1 86.19 89 ASP A N 1
ATOM 703 C CA . ASP A 1 89 ? -3.137 7.793 14.734 1 86.19 89 ASP A CA 1
ATOM 704 C C . ASP A 1 89 ? -2.141 7.082 15.648 1 86.19 89 ASP A C 1
ATOM 706 O O . ASP A 1 89 ? -1.583 7.699 16.562 1 86.19 89 ASP A O 1
ATOM 710 N N . ILE A 1 90 ? -1.942 5.871 15.445 1 88.81 90 ILE A N 1
ATOM 711 C CA . ILE A 1 90 ? -0.982 5.117 16.234 1 88.81 90 ILE A CA 1
ATOM 712 C C . ILE A 1 90 ? 0.421 5.68 16.031 1 88.81 90 ILE A C 1
ATOM 714 O O . ILE A 1 90 ? 1.199 5.801 16.969 1 88.81 90 ILE A O 1
ATOM 718 N N . GLY A 1 91 ? 0.727 5.902 14.781 1 86.38 91 GLY A N 1
ATOM 719 C CA . GLY A 1 91 ? 2.02 6.496 14.484 1 86.38 91 GLY A CA 1
ATOM 720 C C . GLY A 1 91 ? 2.273 7.789 15.234 1 86.38 91 GLY A C 1
ATOM 721 O O . GLY A 1 91 ? 3.387 8.031 15.703 1 86.38 91 GLY A O 1
ATOM 722 N N . ARG A 1 92 ? 1.279 8.578 15.32 1 86.19 92 ARG A N 1
ATOM 723 C CA . ARG A 1 92 ? 1.405 9.836 16.062 1 86.19 92 ARG A CA 1
ATOM 724 C C . ARG A 1 92 ? 1.66 9.578 17.547 1 86.19 92 ARG A C 1
ATOM 726 O O . ARG A 1 92 ? 2.49 10.25 18.156 1 86.19 92 ARG A O 1
ATOM 733 N N . LYS A 1 93 ? 0.969 8.727 18.047 1 87.94 93 LYS A N 1
ATOM 734 C CA . LYS A 1 93 ? 1.155 8.391 19.453 1 87.94 93 LYS A CA 1
ATOM 735 C C . LYS A 1 93 ? 2.561 7.852 19.719 1 87.94 93 LYS A C 1
ATOM 737 O O . LYS A 1 93 ? 3.195 8.211 20.703 1 87.94 93 LYS A O 1
ATOM 742 N N . LEU A 1 94 ? 3.023 7.02 18.828 1 88.69 94 LEU A N 1
ATOM 743 C CA . LEU A 1 94 ? 4.363 6.461 18.984 1 88.69 94 LEU A CA 1
ATOM 744 C C . LEU A 1 94 ? 5.426 7.535 18.781 1 88.69 94 LEU A C 1
ATOM 746 O O . LEU A 1 94 ? 6.449 7.539 19.469 1 88.69 94 LEU A O 1
ATOM 750 N N . ALA A 1 95 ? 5.168 8.32 17.828 1 84.5 95 ALA A N 1
ATOM 751 C CA . ALA A 1 95 ? 6.086 9.43 17.594 1 84.5 95 ALA A CA 1
ATOM 752 C C . ALA A 1 95 ? 6.219 10.312 18.828 1 84.5 95 ALA A C 1
ATOM 754 O O . ALA A 1 95 ? 7.316 10.766 19.156 1 84.5 95 ALA A O 1
ATOM 755 N N . ASN A 1 96 ? 5.137 10.516 19.469 1 85.88 96 ASN A N 1
ATOM 756 C CA . ASN A 1 96 ? 5.145 11.312 20.703 1 85.88 96 ASN A CA 1
ATOM 757 C C . ASN A 1 96 ? 5.93 10.617 21.812 1 85.88 96 ASN A C 1
ATOM 759 O O . ASN A 1 96 ? 6.668 11.273 22.547 1 85.88 96 ASN A O 1
ATOM 763 N N . LEU A 1 97 ? 5.762 9.391 21.891 1 86 97 LEU A N 1
ATOM 764 C CA . LEU A 1 97 ? 6.5 8.617 22.891 1 86 97 LEU A CA 1
ATOM 765 C C . LEU A 1 97 ? 8 8.656 22.609 1 86 97 LEU A C 1
ATOM 767 O O . LEU A 1 97 ? 8.805 8.773 23.531 1 86 97 LEU A O 1
ATOM 771 N N . ILE A 1 98 ? 8.352 8.539 21.344 1 86.5 98 ILE A N 1
ATOM 772 C CA . ILE A 1 98 ? 9.75 8.594 20.938 1 86.5 98 ILE A CA 1
ATOM 773 C C . ILE A 1 98 ? 10.32 9.977 21.234 1 86.5 98 ILE A C 1
ATOM 775 O O . ILE A 1 98 ? 11.477 10.102 21.641 1 86.5 98 ILE A O 1
ATOM 779 N N . GLY A 1 99 ? 9.508 10.953 20.984 1 82.06 99 GLY A N 1
ATOM 780 C CA . GLY A 1 99 ? 9.922 12.305 21.328 1 82.06 99 GLY A CA 1
ATOM 781 C C . GLY A 1 99 ? 10.258 12.492 22.797 1 82.06 99 GLY A C 1
ATOM 782 O O . GLY A 1 99 ? 11.25 13.141 23.125 1 82.06 99 GLY A O 1
ATOM 783 N N . LEU A 1 100 ? 9.523 11.906 23.594 1 82.25 100 LEU A N 1
ATOM 784 C CA . LEU A 1 100 ? 9.758 11.984 25.031 1 82.25 100 LEU A CA 1
ATOM 785 C C . LEU A 1 100 ? 11.047 11.258 25.422 1 82.25 100 LEU A C 1
ATOM 787 O O . LEU A 1 100 ? 11.812 11.734 26.25 1 82.25 100 LEU A O 1
ATOM 791 N N . ALA A 1 101 ? 11.219 10.148 24.766 1 81.94 101 ALA A N 1
ATOM 792 C CA . ALA A 1 101 ? 12.414 9.359 25.047 1 81.94 101 ALA A CA 1
ATOM 793 C C . ALA A 1 101 ? 13.664 10.062 24.516 1 81.94 101 ALA A C 1
ATOM 795 O O . ALA A 1 101 ? 14.734 9.984 25.125 1 81.94 101 ALA A O 1
ATOM 796 N N . GLU A 1 102 ? 13.438 10.586 23.359 1 82.31 102 GLU A N 1
ATOM 797 C CA . GLU A 1 102 ? 14.531 11.328 22.734 1 82.31 102 GLU A CA 1
ATOM 798 C C . GLU A 1 102 ? 15.055 12.422 23.656 1 82.31 102 GLU A C 1
ATOM 800 O O . GLU A 1 102 ? 16.266 12.609 23.766 1 82.31 102 GLU A O 1
ATOM 805 N N . THR A 1 103 ? 14.172 13.211 24.25 1 79.31 103 THR A N 1
ATOM 806 C CA . THR A 1 103 ? 14.562 14.297 25.156 1 79.31 103 THR A CA 1
ATOM 807 C C . THR A 1 103 ? 15.328 13.758 26.359 1 79.31 103 THR A C 1
ATOM 809 O O . THR A 1 103 ? 16.266 14.391 26.828 1 79.31 103 THR A O 1
ATOM 812 N N . LYS A 1 104 ? 15.078 12.547 26.688 1 81.19 104 LYS A N 1
ATOM 813 C CA . LYS A 1 104 ? 15.734 11.938 27.844 1 81.19 104 LYS A CA 1
ATOM 814 C C . LYS A 1 104 ? 17.109 11.391 27.469 1 81.19 104 LYS A C 1
ATOM 816 O O . LYS A 1 104 ? 18.047 11.5 28.25 1 81.19 104 LYS A O 1
ATOM 821 N N . VAL A 1 105 ? 17.203 10.812 26.25 1 76.31 105 VAL A N 1
ATOM 822 C CA . VAL A 1 105 ? 18.406 10.102 25.859 1 76.31 105 VAL A CA 1
ATOM 823 C C . VAL A 1 105 ? 19.375 11.055 25.156 1 76.31 105 VAL A C 1
ATOM 825 O O . VAL A 1 105 ? 20.578 10.984 25.359 1 76.31 105 VAL A O 1
ATOM 828 N N . LEU A 1 106 ? 18.766 12 24.297 1 74.81 106 LEU A N 1
ATOM 829 C CA . LEU A 1 106 ? 19.594 12.844 23.453 1 74.81 106 LEU A CA 1
ATOM 830 C C . LEU A 1 106 ? 19.5 14.305 23.875 1 74.81 106 LEU A C 1
ATOM 832 O O . LEU A 1 106 ? 19.875 15.203 23.125 1 74.81 106 LEU A O 1
ATOM 836 N N . GLY A 1 107 ? 18.922 14.555 24.969 1 69.06 107 GLY A N 1
ATOM 837 C CA . GLY A 1 107 ? 18.719 15.906 25.469 1 69.06 107 GLY A CA 1
ATOM 838 C C . GLY A 1 107 ? 20 16.734 25.469 1 69.06 107 GLY A C 1
ATOM 839 O O . GLY A 1 107 ? 19.938 17.969 25.406 1 69.06 107 GLY A O 1
ATOM 840 N N . ARG A 1 108 ? 21.078 16.141 25.344 1 72.69 108 ARG A N 1
ATOM 841 C CA . ARG A 1 108 ? 22.344 16.859 25.453 1 72.69 108 ARG A CA 1
ATOM 842 C C . ARG A 1 108 ? 22.828 17.312 24.078 1 72.69 108 ARG A C 1
ATOM 844 O O . ARG A 1 108 ? 23.703 18.188 23.984 1 72.69 108 ARG A O 1
ATOM 851 N N . VAL A 1 109 ? 22.234 16.578 23.094 1 72.06 109 VAL A N 1
ATOM 852 C CA . VAL A 1 109 ? 22.672 16.953 21.734 1 72.06 109 VAL A CA 1
ATOM 853 C C . VAL A 1 109 ? 21.984 18.25 21.312 1 72.06 109 VAL A C 1
ATOM 855 O O . VAL A 1 109 ? 20.766 18.297 21.203 1 72.06 109 VAL A O 1
ATOM 858 N N . LYS A 1 110 ? 22.688 19.281 21.234 1 74.31 110 LYS A N 1
ATOM 859 C CA . LYS A 1 110 ? 22.188 20.625 20.953 1 74.31 110 LYS A CA 1
ATOM 860 C C . LYS A 1 110 ? 21.828 20.781 19.469 1 74.31 110 LYS A C 1
ATOM 862 O O . LYS A 1 110 ? 20.906 21.516 19.125 1 74.31 110 LYS A O 1
ATOM 867 N N . ASN A 1 111 ? 22.5 20.016 18.609 1 81.25 111 ASN A N 1
ATOM 868 C CA . ASN A 1 111 ? 22.25 20.156 17.188 1 81.25 111 ASN A CA 1
ATOM 869 C C . ASN A 1 111 ? 20.969 19.453 16.766 1 81.25 111 ASN A C 1
ATOM 871 O O . ASN A 1 111 ? 20.859 18.234 16.875 1 81.25 111 ASN A O 1
ATOM 875 N N . ARG A 1 112 ? 20 20.219 16.391 1 78.25 112 ARG A N 1
ATOM 876 C CA . ARG A 1 112 ? 18.672 19.719 16.047 1 78.25 112 ARG A CA 1
ATOM 877 C C . ARG A 1 112 ? 18.75 18.688 14.914 1 78.25 112 ARG A C 1
ATOM 879 O O . ARG A 1 112 ? 18.062 17.672 14.945 1 78.25 112 ARG A O 1
ATOM 886 N N . HIS A 1 113 ? 19.641 18.938 13.977 1 82.56 113 HIS A N 1
ATOM 887 C CA . HIS A 1 113 ? 19.781 18.047 12.828 1 82.56 113 HIS A CA 1
ATOM 888 C C . HIS A 1 113 ? 20.359 16.703 13.25 1 82.56 113 HIS A C 1
ATOM 890 O O . HIS A 1 113 ? 19.875 15.656 12.82 1 82.56 113 HIS A O 1
ATOM 896 N N . LEU A 1 114 ? 21.312 16.766 14.07 1 82.19 114 LEU A N 1
ATOM 897 C CA . LEU A 1 114 ? 21.953 15.547 14.547 1 82.19 114 LEU A CA 1
ATOM 898 C C . LEU A 1 114 ? 21 14.742 15.43 1 82.19 114 LEU A C 1
ATOM 900 O O . LEU A 1 114 ? 20.969 13.508 15.359 1 82.19 114 LEU A O 1
ATOM 904 N N . ARG A 1 115 ? 20.25 15.492 16.188 1 83.38 115 ARG A N 1
ATOM 905 C CA . ARG A 1 115 ? 19.281 14.844 17.062 1 83.38 115 ARG A CA 1
ATOM 906 C C . ARG A 1 115 ? 18.219 14.109 16.25 1 83.38 115 ARG A C 1
ATOM 908 O O . ARG A 1 115 ? 17.891 12.953 16.547 1 83.38 115 ARG A O 1
ATOM 915 N N . PHE A 1 116 ? 17.766 14.773 15.25 1 81.94 116 PHE A N 1
ATOM 916 C CA . PHE A 1 116 ? 16.766 14.188 14.367 1 81.94 116 PHE A CA 1
ATOM 917 C C . PHE A 1 116 ? 17.312 12.938 13.672 1 81.94 116 PHE A C 1
ATOM 919 O O . PHE A 1 116 ? 16.641 11.906 13.625 1 81.94 116 PHE A O 1
ATOM 926 N N . MET A 1 117 ? 18.469 13.039 13.188 1 84.81 117 MET A N 1
ATOM 927 C CA . MET A 1 117 ? 19.078 11.914 12.492 1 84.81 117 MET A CA 1
ATOM 928 C C . MET A 1 117 ? 19.266 10.734 13.438 1 84.81 117 MET A C 1
ATOM 930 O O . MET A 1 117 ? 19.094 9.578 13.039 1 84.81 117 MET A O 1
ATOM 934 N N . ALA A 1 118 ? 19.578 11.07 14.594 1 85.25 118 ALA A N 1
ATOM 935 C CA . ALA A 1 118 ? 19.781 10.016 15.586 1 85.25 118 ALA A CA 1
ATOM 936 C C . ALA A 1 118 ? 18.469 9.312 15.922 1 85.25 118 ALA A C 1
ATOM 938 O O . ALA A 1 118 ? 18.422 8.086 16.031 1 85.25 118 ALA A O 1
ATOM 939 N N . VAL A 1 119 ? 17.469 10.125 16.125 1 86.19 119 VAL A N 1
ATOM 940 C CA . VAL A 1 119 ? 16.156 9.57 16.438 1 86.19 119 VAL A CA 1
ATOM 941 C C . VAL A 1 119 ? 15.672 8.688 15.297 1 86.19 119 VAL A C 1
ATOM 943 O O . VAL A 1 119 ? 15.18 7.582 15.531 1 86.19 119 VAL A O 1
ATOM 946 N N . LEU A 1 120 ? 15.844 9.172 14.094 1 86.06 120 LEU A N 1
ATOM 947 C CA . LEU A 1 120 ? 15.438 8.422 12.914 1 86.06 120 LEU A CA 1
ATOM 948 C C . LEU A 1 120 ? 16.203 7.109 12.812 1 86.06 120 LEU A C 1
ATOM 950 O O . LEU A 1 120 ? 15.617 6.055 12.57 1 86.06 120 LEU A O 1
ATOM 954 N N . ALA A 1 121 ? 17.438 7.211 13.062 1 86.62 121 ALA A N 1
ATOM 955 C CA . ALA A 1 121 ? 18.281 6.031 12.969 1 86.62 121 ALA A CA 1
ATOM 956 C C . ALA A 1 121 ? 17.922 5.004 14.039 1 86.62 121 ALA A C 1
ATOM 958 O O . ALA A 1 121 ? 17.828 3.807 13.75 1 86.62 121 ALA A O 1
ATOM 959 N N . MET A 1 122 ? 17.734 5.453 15.188 1 87.5 122 MET A N 1
ATOM 960 C CA . MET A 1 122 ? 17.391 4.555 16.297 1 87.5 122 MET A CA 1
ATOM 961 C C . MET A 1 122 ? 16.047 3.887 16.062 1 87.5 122 MET A C 1
ATOM 963 O O . MET A 1 122 ? 15.891 2.691 16.312 1 87.5 122 MET A O 1
ATOM 967 N N . THR A 1 123 ? 15.086 4.688 15.664 1 87.5 123 THR A N 1
ATOM 968 C CA . THR A 1 123 ? 13.766 4.129 15.398 1 87.5 123 THR A CA 1
ATOM 969 C C . THR A 1 123 ? 13.82 3.129 14.242 1 87.5 123 THR A C 1
ATOM 971 O O . THR A 1 123 ? 13.18 2.078 14.289 1 87.5 123 THR A O 1
ATOM 974 N N . LEU A 1 124 ? 14.531 3.453 13.211 1 88 124 LEU A N 1
ATOM 975 C CA . LEU A 1 124 ? 14.688 2.555 12.07 1 88 124 LEU A CA 1
ATOM 976 C C . LEU A 1 124 ? 15.344 1.245 12.5 1 88 124 LEU A C 1
ATOM 978 O O . LEU A 1 124 ? 14.867 0.164 12.148 1 88 124 LEU A O 1
ATOM 982 N N . LEU A 1 125 ? 16.406 1.343 13.234 1 89.56 125 LEU A N 1
ATOM 983 C CA . LEU A 1 125 ? 17.141 0.165 13.672 1 89.56 125 LEU A CA 1
ATOM 984 C C . LEU A 1 125 ? 16.297 -0.698 14.602 1 89.56 125 LEU A C 1
ATOM 986 O O . LEU A 1 125 ? 16.266 -1.923 14.461 1 89.56 125 LEU A O 1
ATOM 990 N N . ALA A 1 126 ? 15.664 -0.03 15.516 1 90.19 126 ALA A N 1
ATOM 991 C CA . ALA A 1 126 ? 14.789 -0.763 16.422 1 90.19 126 ALA A CA 1
ATOM 992 C C . ALA A 1 126 ? 13.688 -1.487 15.672 1 90.19 126 ALA A C 1
ATOM 994 O O . ALA A 1 126 ? 13.359 -2.637 15.977 1 90.19 126 ALA A O 1
ATOM 995 N N . GLY A 1 127 ? 13.117 -0.81 14.711 1 91.38 127 GLY A N 1
ATOM 996 C CA . GLY A 1 127 ? 12.078 -1.426 13.898 1 91.38 127 GLY A CA 1
ATOM 997 C C . GLY A 1 127 ? 12.578 -2.596 13.078 1 91.38 127 GLY A C 1
ATOM 998 O O . GLY A 1 127 ? 11.875 -3.596 12.914 1 91.38 127 GLY A O 1
ATOM 999 N N . ILE A 1 128 ? 13.773 -2.432 12.57 1 92.44 128 ILE A N 1
ATOM 1000 C CA . ILE A 1 128 ? 14.367 -3.504 11.781 1 92.44 128 ILE A CA 1
ATOM 1001 C C . ILE A 1 128 ? 14.547 -4.746 12.648 1 92.44 128 ILE A C 1
ATOM 1003 O O . ILE A 1 128 ? 14.219 -5.859 12.227 1 92.44 128 ILE A O 1
ATOM 1007 N N . VAL A 1 129 ? 15.008 -4.582 13.797 1 93.94 129 VAL A N 1
ATOM 1008 C CA . VAL A 1 129 ? 15.242 -5.703 14.703 1 93.94 129 VAL A CA 1
ATOM 1009 C C . VAL A 1 129 ? 13.914 -6.316 15.125 1 93.94 129 VAL A C 1
ATOM 1011 O O . VAL A 1 129 ? 13.703 -7.523 14.984 1 93.94 129 VAL A O 1
ATOM 1014 N N . VAL A 1 130 ? 12.984 -5.527 15.539 1 94.06 130 VAL A N 1
ATOM 1015 C CA . VAL A 1 130 ? 11.75 -5.996 16.156 1 94.06 130 VAL A CA 1
ATOM 1016 C C . VAL A 1 130 ? 10.805 -6.527 15.078 1 94.06 130 VAL A C 1
ATOM 1018 O O . VAL A 1 130 ? 10.141 -7.547 15.281 1 94.06 130 VAL A O 1
ATOM 1021 N N . PHE A 1 131 ? 10.812 -5.887 13.898 1 95.31 131 PHE A N 1
ATOM 1022 C CA . PHE A 1 131 ? 9.742 -6.207 12.961 1 95.31 131 PHE A CA 1
ATOM 1023 C C . PHE A 1 131 ? 10.297 -6.922 11.734 1 95.31 131 PHE A C 1
ATOM 1025 O O . PHE A 1 131 ? 9.531 -7.426 10.906 1 95.31 131 PHE A O 1
ATOM 1032 N N . LEU A 1 132 ? 11.586 -6.988 11.617 1 95.19 132 LEU A N 1
ATOM 1033 C CA . LEU A 1 132 ? 12.117 -7.684 10.453 1 95.19 132 LEU A CA 1
ATOM 1034 C C . LEU A 1 132 ? 13 -8.859 10.875 1 95.19 132 LEU A C 1
ATOM 1036 O O . LEU A 1 132 ? 12.758 -10 10.469 1 95.19 132 LEU A O 1
ATOM 1040 N N . LEU A 1 133 ? 13.969 -8.656 11.797 1 95.62 133 LEU A N 1
ATOM 1041 C CA . LEU A 1 133 ? 14.922 -9.703 12.141 1 95.62 133 LEU A CA 1
ATOM 1042 C C . LEU A 1 133 ? 14.273 -10.75 13.047 1 95.62 133 LEU A C 1
ATOM 1044 O O . LEU A 1 133 ? 14.414 -11.945 12.805 1 95.62 133 LEU A O 1
ATOM 1048 N N . ILE A 1 134 ? 13.633 -10.328 14.062 1 96.12 134 ILE A N 1
ATOM 1049 C CA . ILE A 1 134 ? 13 -11.273 14.977 1 96.12 134 ILE A CA 1
ATOM 1050 C C . ILE A 1 134 ? 11.945 -12.094 14.234 1 96.12 134 ILE A C 1
ATOM 1052 O O . ILE A 1 134 ? 11.961 -13.32 14.273 1 96.12 134 ILE A O 1
ATOM 1056 N N . PRO A 1 135 ? 11.062 -11.43 13.555 1 94.88 135 PRO A N 1
ATOM 1057 C CA . PRO A 1 135 ? 10.109 -12.227 12.789 1 94.88 135 PRO A CA 1
ATOM 1058 C C . PRO A 1 135 ? 10.781 -13.133 11.766 1 94.88 135 PRO A C 1
ATOM 1060 O O . PRO A 1 135 ? 10.297 -14.242 11.5 1 94.88 135 PRO A O 1
ATOM 1063 N N . ALA A 1 136 ? 11.828 -12.68 11.125 1 94.94 136 ALA A N 1
ATOM 1064 C CA . ALA A 1 136 ? 12.562 -13.523 10.188 1 94.94 136 ALA A CA 1
ATOM 1065 C C . ALA A 1 136 ? 13.031 -14.805 10.859 1 94.94 136 ALA A C 1
ATOM 1067 O O . ALA A 1 136 ? 12.93 -15.891 10.281 1 94.94 136 ALA A O 1
ATOM 1068 N N . ALA A 1 137 ? 13.578 -14.688 12.07 1 94.75 137 ALA A N 1
ATOM 1069 C CA . ALA A 1 137 ? 14.008 -15.852 12.836 1 94.75 137 ALA A CA 1
ATOM 1070 C C . ALA A 1 137 ? 12.828 -16.766 13.172 1 94.75 137 ALA A C 1
ATOM 1072 O O . ALA A 1 137 ? 12.938 -17.984 13.094 1 94.75 137 ALA A O 1
ATOM 1073 N N . ILE A 1 138 ? 11.719 -16.156 13.5 1 93.19 138 ILE A N 1
ATOM 1074 C CA . ILE A 1 138 ? 10.523 -16.922 13.836 1 93.19 138 ILE A CA 1
ATOM 1075 C C . ILE A 1 138 ? 10.023 -17.656 12.594 1 93.19 138 ILE A C 1
ATOM 1077 O O . ILE A 1 138 ? 9.672 -18.844 12.664 1 93.19 138 ILE A O 1
ATOM 1081 N N . PHE A 1 139 ? 10.031 -16.969 11.453 1 92.56 139 PHE A N 1
ATOM 1082 C CA . PHE A 1 139 ? 9.594 -17.594 10.203 1 92.56 139 PHE A CA 1
ATOM 1083 C C . PHE A 1 139 ? 10.5 -18.766 9.844 1 92.56 139 PHE A C 1
ATOM 1085 O O . PHE A 1 139 ? 10.031 -19.812 9.398 1 92.56 139 PHE A O 1
ATOM 1092 N N . THR A 1 140 ? 11.797 -18.594 9.984 1 91.12 140 THR A N 1
ATOM 1093 C CA . THR A 1 140 ? 12.75 -19.641 9.68 1 91.12 140 THR A CA 1
ATOM 1094 C C . THR A 1 140 ? 12.539 -20.859 10.586 1 91.12 140 THR A C 1
ATOM 1096 O O . THR A 1 140 ? 12.68 -22 10.148 1 91.12 140 THR A O 1
ATOM 1099 N N . ALA A 1 141 ? 12.18 -20.641 11.805 1 90.38 141 ALA A N 1
ATOM 1100 C CA . ALA A 1 141 ? 11.961 -21.719 12.766 1 90.38 141 ALA A CA 1
ATOM 1101 C C . ALA A 1 141 ? 10.641 -22.438 12.492 1 90.38 141 ALA A C 1
ATOM 1103 O O . ALA A 1 141 ? 10.547 -23.656 12.664 1 90.38 141 ALA A O 1
ATOM 1104 N N . LEU A 1 142 ? 9.633 -21.719 12.023 1 88 142 LEU A N 1
ATOM 1105 C CA . LEU A 1 142 ? 8.305 -22.281 11.844 1 88 142 LEU A CA 1
ATOM 1106 C C . LEU A 1 142 ? 8.156 -22.891 10.453 1 88 142 LEU A C 1
ATOM 1108 O O . LEU A 1 142 ? 7.402 -23.844 10.258 1 88 142 LEU A O 1
ATOM 1112 N N . GLU A 1 143 ? 8.883 -22.156 9.523 1 86.88 143 GLU A N 1
ATOM 1113 C CA . GLU A 1 143 ? 8.82 -22.625 8.148 1 86.88 143 GLU A CA 1
ATOM 1114 C C . GLU A 1 143 ? 10.047 -23.453 7.789 1 86.88 143 GLU A C 1
ATO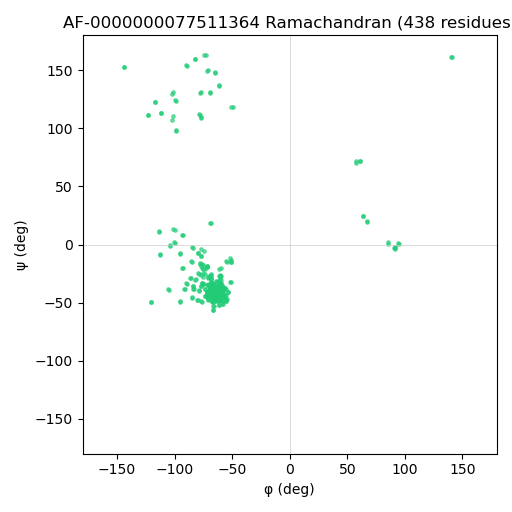M 1116 O O . GLU A 1 143 ? 11.125 -22.906 7.535 1 86.88 143 GLU A O 1
ATOM 1121 N N . GLU A 1 144 ? 10.094 -24.641 7.785 1 79.88 144 GLU A N 1
ATOM 1122 C CA . GLU A 1 144 ? 11.242 -25.547 7.711 1 79.88 144 GLU A CA 1
ATOM 1123 C C . GLU A 1 144 ? 12.031 -25.328 6.422 1 79.88 144 GLU A C 1
ATOM 1125 O O . GLU A 1 144 ? 13.25 -25.484 6.402 1 79.88 144 GLU A O 1
ATOM 1130 N N . GLN A 1 145 ? 11.406 -24.922 5.324 1 83.88 145 GLN A N 1
ATOM 1131 C CA . GLN A 1 145 ? 12.148 -24.859 4.066 1 83.88 145 GLN A CA 1
ATOM 1132 C C . GLN A 1 145 ? 12.594 -23.438 3.758 1 83.88 145 GLN A C 1
ATOM 1134 O O . GLN A 1 145 ? 13.148 -23.172 2.689 1 83.88 145 GLN A O 1
ATOM 1139 N N . TRP A 1 146 ? 12.453 -22.609 4.828 1 88.25 146 TRP A N 1
ATOM 1140 C CA . TRP A 1 146 ? 12.852 -21.234 4.574 1 88.25 146 TRP A CA 1
ATOM 1141 C C . TRP A 1 146 ? 14.234 -20.953 5.152 1 88.25 146 TRP A C 1
ATOM 1143 O O . TRP A 1 146 ? 14.539 -21.359 6.273 1 88.25 146 TRP A O 1
ATOM 1153 N N . SER A 1 147 ? 15.109 -20.375 4.406 1 91.88 147 SER A N 1
ATOM 1154 C CA . SER A 1 147 ? 16.344 -19.797 4.941 1 91.88 147 SER A CA 1
ATOM 1155 C C . SER A 1 147 ? 16.062 -18.5 5.676 1 91.88 147 SER A C 1
ATOM 1157 O O . SER A 1 147 ? 14.961 -17.953 5.598 1 91.88 147 SER A O 1
ATOM 1159 N N . PHE A 1 148 ? 17 -18.094 6.461 1 93.56 148 PHE A N 1
ATOM 1160 C CA . PHE A 1 148 ? 16.844 -16.828 7.164 1 93.56 148 PHE A CA 1
ATOM 1161 C C . PHE A 1 148 ? 16.594 -15.688 6.184 1 93.56 148 PHE A C 1
ATOM 1163 O O . PHE A 1 148 ? 15.789 -14.797 6.449 1 93.56 148 PHE A O 1
ATOM 1170 N N . MET A 1 149 ? 17.266 -15.789 5.074 1 92.44 149 MET A N 1
ATOM 1171 C CA . MET A 1 149 ? 17.094 -14.75 4.062 1 92.44 149 MET A CA 1
ATOM 1172 C C . MET A 1 149 ? 15.664 -14.75 3.523 1 92.44 149 MET A C 1
ATOM 1174 O O . MET A 1 149 ? 15.094 -13.688 3.273 1 92.44 149 MET A O 1
ATOM 1178 N N . GLU A 1 150 ? 15.133 -15.883 3.373 1 92.69 150 GLU A N 1
ATOM 1179 C CA . GLU A 1 150 ? 13.758 -15.992 2.891 1 92.69 150 GLU A CA 1
ATOM 1180 C C . GLU A 1 150 ? 12.766 -15.477 3.93 1 92.69 150 GLU A C 1
ATOM 1182 O O . GLU A 1 150 ? 11.758 -14.867 3.578 1 92.69 150 GLU A O 1
ATOM 1187 N N . GLY A 1 151 ? 13.109 -15.805 5.148 1 93.62 151 GLY A N 1
ATOM 1188 C CA . GLY A 1 151 ? 12.281 -15.25 6.215 1 93.62 151 GLY A CA 1
ATOM 1189 C C . GLY A 1 151 ? 12.328 -13.742 6.277 1 93.62 151 GLY A C 1
ATOM 1190 O O . GLY A 1 151 ? 11.289 -13.086 6.43 1 93.62 151 GLY A O 1
ATOM 1191 N N . PHE A 1 152 ? 13.5 -13.195 6.18 1 95 152 PHE A N 1
ATOM 1192 C CA . PHE A 1 152 ? 13.68 -11.742 6.168 1 95 152 PHE A CA 1
ATOM 1193 C C . PHE A 1 152 ? 12.961 -11.117 4.977 1 95 152 PHE A C 1
ATOM 1195 O O . PHE A 1 152 ? 12.289 -10.094 5.117 1 95 152 PHE A O 1
ATOM 1202 N N . TRP A 1 153 ? 13.062 -11.75 3.881 1 94.5 153 TRP A N 1
ATOM 1203 C CA . TRP A 1 153 ? 12.422 -11.281 2.656 1 94.5 153 TRP A CA 1
ATOM 1204 C C . TRP A 1 153 ? 10.906 -11.234 2.814 1 94.5 153 TRP A C 1
ATOM 1206 O O . TRP A 1 153 ? 10.273 -10.234 2.461 1 94.5 153 TRP A O 1
ATOM 1216 N N . CYS A 1 154 ? 10.414 -12.25 3.371 1 93.81 154 CYS A N 1
ATOM 1217 C CA . CYS A 1 154 ? 8.969 -12.32 3.561 1 93.81 154 CYS A CA 1
ATOM 1218 C C . CYS A 1 154 ? 8.492 -11.242 4.523 1 93.81 154 CYS A C 1
ATOM 1220 O O . CYS A 1 154 ? 7.469 -10.594 4.281 1 93.81 154 CYS A O 1
ATOM 1222 N N . ALA A 1 155 ? 9.227 -11.039 5.555 1 94.94 155 ALA A N 1
ATOM 1223 C CA . ALA A 1 155 ? 8.883 -10.008 6.527 1 94.94 155 ALA A CA 1
ATOM 1224 C C . ALA A 1 155 ? 8.922 -8.617 5.887 1 94.94 155 ALA A C 1
ATOM 1226 O O . ALA A 1 155 ? 8.008 -7.812 6.074 1 94.94 155 ALA A O 1
ATOM 1227 N N . PHE A 1 156 ? 9.914 -8.438 5.156 1 94.94 156 PHE A N 1
ATOM 1228 C CA . PHE A 1 156 ? 10.07 -7.148 4.488 1 94.94 156 PHE A CA 1
ATOM 1229 C C . PHE A 1 156 ? 8.945 -6.93 3.477 1 94.94 156 PHE A C 1
ATOM 1231 O O . PHE A 1 156 ? 8.328 -5.863 3.449 1 94.94 156 PHE A O 1
ATOM 1238 N N . ALA A 1 157 ? 8.68 -7.898 2.637 1 94.25 157 ALA A N 1
ATOM 1239 C CA . ALA A 1 157 ? 7.648 -7.793 1.606 1 94.25 157 ALA A CA 1
ATOM 1240 C C . ALA A 1 157 ? 6.277 -7.551 2.225 1 94.25 157 ALA A C 1
ATOM 1242 O O . ALA A 1 157 ? 5.445 -6.848 1.647 1 94.25 157 ALA A O 1
ATOM 1243 N N . THR A 1 158 ? 6.098 -8.102 3.369 1 94 158 THR A N 1
ATOM 1244 C CA . THR A 1 158 ? 4.824 -7.941 4.066 1 94 158 THR A CA 1
ATOM 1245 C C . THR A 1 158 ? 4.695 -6.531 4.637 1 94 158 THR A C 1
ATOM 1247 O O . THR A 1 158 ? 3.674 -5.867 4.438 1 94 158 THR A O 1
ATOM 1250 N N . LEU A 1 159 ? 5.727 -6.031 5.234 1 94.25 159 LEU A N 1
ATOM 1251 C CA . LEU A 1 159 ? 5.637 -4.742 5.906 1 94.25 159 LEU A CA 1
ATOM 1252 C C . LEU A 1 159 ? 5.73 -3.598 4.902 1 94.25 159 LEU A C 1
ATOM 1254 O O . LEU A 1 159 ? 5.258 -2.49 5.168 1 94.25 159 LEU A O 1
ATOM 1258 N N . ALA A 1 160 ? 6.34 -3.869 3.801 1 93.56 160 ALA A N 1
ATOM 1259 C CA . ALA A 1 160 ? 6.344 -2.875 2.73 1 93.56 160 ALA A CA 1
ATOM 1260 C C . ALA A 1 160 ? 5.035 -2.9 1.951 1 93.56 160 ALA A C 1
ATOM 1262 O O . ALA A 1 160 ? 4.809 -2.061 1.075 1 93.56 160 ALA A O 1
ATOM 1263 N N . THR A 1 161 ? 4.145 -3.895 2.225 1 93.25 161 THR A N 1
ATOM 1264 C CA . THR A 1 161 ? 2.811 -4.094 1.669 1 93.25 161 THR A CA 1
ATOM 1265 C C . THR A 1 161 ? 2.885 -4.359 0.168 1 93.25 161 THR A C 1
ATOM 1267 O O . THR A 1 161 ? 1.97 -4 -0.577 1 93.25 161 THR A O 1
ATOM 1270 N N . ILE A 1 162 ? 3.984 -4.852 -0.317 1 93.06 162 ILE A N 1
ATOM 1271 C CA . ILE A 1 162 ? 4.133 -5.223 -1.721 1 93.06 162 ILE A CA 1
ATOM 1272 C C . ILE A 1 162 ? 3.494 -6.586 -1.965 1 93.06 162 ILE A C 1
ATOM 1274 O O . ILE A 1 162 ? 2.707 -6.754 -2.9 1 93.06 162 ILE A O 1
ATOM 1278 N N . GLY A 1 163 ? 3.768 -7.609 -1.125 1 90.31 163 GLY A N 1
ATOM 1279 C CA . GLY A 1 163 ? 3.125 -8.914 -1.169 1 90.31 163 GLY A CA 1
ATOM 1280 C C . GLY A 1 163 ? 3.273 -9.609 -2.51 1 90.31 163 GLY A C 1
ATOM 1281 O O . GLY A 1 163 ? 2.277 -9.961 -3.145 1 90.31 163 GLY A O 1
ATOM 1282 N N . PHE A 1 164 ? 4.371 -10.062 -2.9 1 89.5 164 PHE A N 1
ATOM 1283 C CA . PHE A 1 164 ? 4.621 -10.703 -4.188 1 89.5 164 PHE A CA 1
ATOM 1284 C C . PHE A 1 164 ? 3.91 -12.047 -4.273 1 89.5 164 PHE A C 1
ATOM 1286 O O . PHE A 1 164 ? 3.607 -12.531 -5.367 1 89.5 164 PHE A O 1
ATOM 1293 N N . GLY A 1 165 ? 3.711 -12.656 -3.164 1 87.94 165 GLY A N 1
ATOM 1294 C CA . GLY A 1 165 ? 3.027 -13.938 -3.123 1 87.94 165 GLY A CA 1
ATOM 1295 C C . GLY A 1 165 ? 3.957 -15.117 -3.352 1 87.94 165 GLY A C 1
ATOM 1296 O O . GLY A 1 165 ? 3.508 -16.266 -3.443 1 87.94 165 GLY A O 1
ATOM 1297 N N . ASP A 1 166 ? 5.297 -14.875 -3.525 1 86.94 166 ASP A N 1
ATOM 1298 C CA . ASP A 1 166 ? 6.262 -15.961 -3.693 1 86.94 166 ASP A CA 1
ATOM 1299 C C . ASP A 1 166 ? 6.418 -16.766 -2.402 1 86.94 166 ASP A C 1
ATOM 1301 O O . ASP A 1 166 ? 6.523 -17.984 -2.436 1 86.94 166 ASP A O 1
ATOM 1305 N N . LEU A 1 167 ? 6.449 -16.031 -1.305 1 87.38 167 LEU A N 1
ATOM 1306 C CA . LEU A 1 167 ? 6.461 -16.656 0.017 1 87.38 167 LEU A CA 1
ATOM 1307 C C . LEU A 1 167 ? 5.293 -16.156 0.86 1 87.38 167 LEU A C 1
ATOM 1309 O O . LEU A 1 167 ? 5.188 -14.961 1.135 1 87.38 167 LEU A O 1
ATOM 1313 N N . VAL A 1 168 ? 4.383 -17.016 1.117 1 84.88 168 VAL A N 1
ATOM 1314 C CA . VAL A 1 168 ? 3.225 -16.688 1.944 1 84.88 168 VAL A CA 1
ATOM 1315 C C . VAL A 1 168 ? 3.301 -17.453 3.264 1 84.88 168 VAL A C 1
ATOM 1317 O O . VAL A 1 168 ? 3.178 -18.688 3.287 1 84.88 168 VAL A O 1
ATOM 1320 N N . PRO A 1 169 ? 3.482 -16.703 4.305 1 84.25 169 PRO A N 1
ATOM 1321 C CA . PRO A 1 169 ? 3.609 -17.391 5.59 1 84.25 169 PRO A CA 1
ATOM 1322 C C . PRO A 1 169 ? 2.363 -18.188 5.957 1 84.25 169 PRO A C 1
ATOM 1324 O O . PRO A 1 169 ? 1.24 -17.734 5.738 1 84.25 169 PRO A O 1
ATOM 1327 N N . GLY A 1 170 ? 2.516 -19.375 6.441 1 77.44 170 GLY A N 1
ATOM 1328 C CA . GLY A 1 170 ? 1.424 -20.203 6.926 1 77.44 170 GLY A CA 1
ATOM 1329 C C . GLY A 1 170 ? 0.848 -21.109 5.859 1 77.44 170 GLY A C 1
ATOM 1330 O O . GLY A 1 170 ? -0.116 -21.844 6.113 1 77.44 170 GLY A O 1
ATOM 1331 N N . MET A 1 171 ? 1.346 -20.969 4.668 1 71.94 171 MET A N 1
ATOM 1332 C CA . MET A 1 171 ? 0.779 -21.797 3.604 1 71.94 171 MET A CA 1
ATOM 1333 C C . MET A 1 171 ? 1.71 -22.953 3.258 1 71.94 171 MET A C 1
ATOM 1335 O O . MET A 1 171 ? 1.398 -23.766 2.389 1 71.94 171 MET A O 1
ATOM 1339 N N . SER A 1 172 ? 2.734 -22.828 4.008 1 63.97 172 SER A N 1
ATOM 1340 C CA . SER A 1 172 ? 3.611 -23.984 3.822 1 63.97 172 SER A CA 1
ATOM 1341 C C . SER A 1 172 ? 3.074 -25.203 4.551 1 63.97 172 SER A C 1
ATOM 1343 O O . SER A 1 172 ? 2.381 -25.078 5.562 1 63.97 172 SER A O 1
ATOM 1345 N N . ARG A 1 173 ? 3.02 -26.25 3.918 1 60.69 173 ARG A N 1
ATOM 1346 C CA . ARG A 1 173 ? 2.527 -27.516 4.441 1 60.69 173 ARG A CA 1
ATOM 1347 C C . ARG A 1 173 ? 3.195 -27.859 5.766 1 60.69 173 ARG A C 1
ATOM 1349 O O . ARG A 1 173 ? 2.646 -28.609 6.566 1 60.69 173 ARG A O 1
ATOM 1356 N N . GLU A 1 174 ? 4.207 -27.156 6.039 1 62.25 174 GLU A N 1
ATOM 1357 C CA . GLU A 1 174 ? 4.965 -27.609 7.207 1 62.25 174 GLU A CA 1
ATOM 1358 C C . GLU A 1 174 ? 4.387 -27.016 8.492 1 62.25 174 GLU A C 1
ATOM 1360 O O . GLU A 1 174 ? 4.508 -27.609 9.562 1 62.25 174 GLU A O 1
ATOM 1365 N N . VAL A 1 175 ? 3.758 -25.859 8.57 1 63.22 175 VAL A N 1
ATOM 1366 C CA . VAL A 1 175 ? 3.242 -25.266 9.797 1 63.22 175 VAL A CA 1
ATOM 1367 C C . VAL A 1 175 ? 1.968 -26 10.227 1 63.22 175 VAL A C 1
ATOM 1369 O O . VAL A 1 175 ? 1.67 -26.094 11.422 1 63.22 175 VAL A O 1
ATOM 1372 N N . GLY A 1 176 ? 1.543 -26.953 9.305 1 63.31 176 GLY A N 1
ATOM 1373 C CA . GLY A 1 176 ? 0.33 -27.703 9.617 1 63.31 176 GLY A CA 1
ATOM 1374 C C . GLY A 1 176 ? -0.552 -27.938 8.406 1 63.31 176 GLY A C 1
ATOM 1375 O O . GLY A 1 176 ? -0.339 -27.328 7.348 1 63.31 176 GLY A O 1
ATOM 1376 N N . GLN A 1 177 ? -1.386 -28.891 8.586 1 66.62 177 GLN A N 1
ATOM 1377 C CA . GLN A 1 177 ? -2.355 -29.172 7.535 1 66.62 177 GLN A CA 1
ATOM 1378 C C . GLN A 1 177 ? -3.32 -28 7.344 1 66.62 177 GLN A C 1
ATOM 1380 O O . GLN A 1 177 ? -3.518 -27.203 8.258 1 66.62 177 GLN A O 1
ATOM 1385 N N . LEU A 1 178 ? -3.738 -27.828 6.152 1 68.38 178 LEU A N 1
ATOM 1386 C CA . LEU A 1 178 ? -4.758 -26.828 5.875 1 68.38 178 LEU A CA 1
ATOM 1387 C C . LEU A 1 178 ? -5.938 -26.969 6.828 1 68.38 178 LEU A C 1
ATOM 1389 O O . LEU A 1 178 ? -6.469 -28.062 7.004 1 68.38 178 LEU A O 1
ATOM 1393 N N . GLY A 1 179 ? -6.172 -25.938 7.594 1 72.06 179 GLY A N 1
ATOM 1394 C CA . GLY A 1 179 ? -7.312 -25.922 8.492 1 72.06 179 GLY A CA 1
ATOM 1395 C C . GLY A 1 179 ? -6.965 -26.391 9.898 1 72.06 179 GLY A C 1
ATOM 1396 O O . GLY A 1 179 ? -7.848 -26.5 10.758 1 72.06 179 GLY A O 1
ATOM 1397 N N . SER A 1 180 ? -5.703 -26.734 10.195 1 81.31 180 SER A N 1
ATOM 1398 C CA . SER A 1 180 ? -5.297 -27.188 11.523 1 81.31 180 SER A CA 1
ATOM 1399 C C . SER A 1 180 ? -5.305 -26.031 12.516 1 81.31 180 SER A C 1
ATOM 1401 O O . SER A 1 180 ? -5.195 -24.859 12.133 1 81.31 180 SER A O 1
ATOM 1403 N N . PRO A 1 181 ? -5.59 -26.406 13.789 1 84.19 181 PRO A N 1
ATOM 1404 C CA . PRO A 1 181 ? -5.594 -25.359 14.82 1 84.19 181 PRO A CA 1
ATOM 1405 C C . PRO A 1 181 ? -4.27 -24.609 14.898 1 84.19 181 PRO A C 1
ATOM 1407 O O . PRO A 1 181 ? -4.258 -23.406 15.18 1 84.19 181 PRO A O 1
ATOM 1410 N N . GLU A 1 182 ? -3.162 -25.281 14.727 1 83.38 182 GLU A N 1
ATOM 1411 C CA . GLU A 1 182 ? -1.854 -24.625 14.758 1 83.38 182 GLU A CA 1
ATOM 1412 C C . GLU A 1 182 ? -1.734 -23.578 13.656 1 83.38 182 GLU A C 1
ATOM 1414 O O . GLU A 1 182 ? -1.211 -22.484 13.891 1 83.38 182 GLU A O 1
ATOM 1419 N N . ARG A 1 183 ? -2.277 -23.891 12.531 1 85.56 183 ARG A N 1
ATOM 1420 C CA . ARG A 1 183 ? -2.24 -22.969 11.406 1 85.56 183 ARG A CA 1
ATOM 1421 C C . ARG A 1 183 ? -3.154 -21.766 11.648 1 85.56 183 ARG A C 1
ATOM 1423 O O . ARG A 1 183 ? -2.844 -20.656 11.242 1 85.56 183 ARG A O 1
ATOM 1430 N N . ASN A 1 184 ? -4.246 -22.062 12.32 1 87.81 184 ASN A N 1
ATOM 1431 C CA . ASN A 1 184 ? -5.184 -20.984 12.633 1 87.81 184 ASN A CA 1
ATOM 1432 C C . ASN A 1 184 ? -4.566 -19.969 13.578 1 87.81 184 ASN A C 1
ATOM 1434 O O . ASN A 1 184 ? -4.688 -18.75 13.367 1 87.81 184 ASN A O 1
ATOM 1438 N N . VAL A 1 185 ? -3.896 -20.484 14.586 1 89.19 185 VAL A N 1
ATOM 1439 C CA . VAL A 1 185 ? -3.242 -19.609 15.547 1 89.19 185 VAL A CA 1
ATOM 1440 C C . VAL A 1 185 ? -2.123 -18.828 14.852 1 89.19 185 VAL A C 1
ATOM 1442 O O . VAL A 1 185 ? -1.938 -17.641 15.102 1 89.19 185 VAL A O 1
ATOM 1445 N N . TYR A 1 186 ? -1.413 -19.484 13.984 1 90.44 186 TYR A N 1
ATOM 1446 C CA . TYR A 1 186 ? -0.343 -18.859 13.211 1 90.44 186 TYR A CA 1
ATOM 1447 C C . TYR A 1 186 ? -0.88 -17.719 12.359 1 90.44 186 TYR A C 1
ATOM 1449 O O . TYR A 1 186 ? -0.292 -16.641 12.32 1 90.44 186 TYR A O 1
ATOM 1457 N N . THR A 1 187 ? -2.068 -17.953 11.773 1 90.75 187 THR A N 1
ATOM 1458 C CA . THR A 1 187 ? -2.67 -16.953 10.898 1 90.75 187 THR A CA 1
ATOM 1459 C C . THR A 1 187 ? -3.115 -15.734 11.703 1 90.75 187 THR A C 1
ATOM 1461 O O . THR A 1 187 ? -2.938 -14.594 11.258 1 90.75 187 THR A O 1
ATOM 1464 N N . VAL A 1 188 ? -3.633 -15.953 12.82 1 91.31 188 VAL A N 1
ATOM 1465 C CA . VAL A 1 188 ? -4.066 -14.852 13.672 1 91.31 188 VAL A CA 1
ATOM 1466 C C . VAL A 1 188 ? -2.852 -14.078 14.172 1 91.31 188 VAL A C 1
ATOM 1468 O O . VAL A 1 188 ? -2.855 -12.844 14.188 1 91.31 188 VAL A O 1
ATOM 1471 N N . ALA A 1 189 ? -1.796 -14.789 14.562 1 92 189 ALA A N 1
ATOM 1472 C CA . ALA A 1 189 ? -0.561 -14.148 15 1 92 189 ALA A CA 1
ATOM 1473 C C . ALA A 1 189 ? 0.049 -13.312 13.883 1 92 189 ALA A C 1
ATOM 1475 O O . ALA A 1 189 ? 0.569 -12.219 14.125 1 92 189 ALA A O 1
ATOM 1476 N N . LEU A 1 190 ? -0.047 -13.836 12.688 1 92.69 190 LEU A N 1
ATOM 1477 C CA . LEU A 1 190 ? 0.455 -13.117 11.516 1 92.69 190 LEU A CA 1
ATOM 1478 C C . LEU A 1 190 ? -0.322 -11.828 11.297 1 92.69 190 LEU A C 1
ATOM 1480 O O . LEU A 1 190 ? 0.255 -10.812 10.898 1 92.69 190 LEU A O 1
ATOM 1484 N N . SER A 1 191 ? -1.64 -11.93 11.5 1 92.75 191 SER A N 1
ATOM 1485 C CA . SER A 1 191 ? -2.469 -10.742 11.344 1 92.75 191 SER A CA 1
ATOM 1486 C C . SER A 1 191 ? -2.107 -9.672 12.367 1 92.75 191 SER A C 1
ATOM 1488 O O . SER A 1 191 ? -2.041 -8.484 12.031 1 92.75 191 SER A O 1
ATOM 1490 N N . MET A 1 192 ? -1.803 -10.078 13.516 1 92.25 192 MET A N 1
ATOM 1491 C CA . MET A 1 192 ? -1.393 -9.141 14.547 1 92.25 192 MET A CA 1
ATOM 1492 C C . MET A 1 192 ? -0.018 -8.555 14.242 1 92.25 192 MET A C 1
ATOM 1494 O O . MET A 1 192 ? 0.203 -7.352 14.414 1 92.25 192 MET A O 1
ATOM 1498 N N . TYR A 1 193 ? 0.873 -9.383 13.805 1 94.38 193 TYR A N 1
ATOM 1499 C CA . TYR A 1 193 ? 2.205 -8.938 13.414 1 94.38 193 TYR A CA 1
ATOM 1500 C C . TYR A 1 193 ? 2.125 -7.902 12.297 1 94.38 193 TYR A C 1
ATOM 1502 O O . TYR A 1 193 ? 2.812 -6.883 12.336 1 94.38 193 TYR A O 1
ATOM 1510 N N . THR A 1 194 ? 1.278 -8.156 11.336 1 93.44 194 THR A N 1
ATOM 1511 C CA . THR A 1 194 ? 1.157 -7.262 10.188 1 93.44 194 THR A CA 1
ATOM 1512 C C . THR A 1 194 ? 0.608 -5.906 10.617 1 93.44 194 THR A C 1
ATOM 1514 O O . THR A 1 194 ? 1.122 -4.863 10.203 1 93.44 194 THR A O 1
ATOM 1517 N N . LEU A 1 195 ? -0.38 -5.91 11.453 1 91.12 195 LEU A N 1
ATOM 1518 C CA . LEU A 1 195 ? -0.983 -4.668 11.914 1 91.12 195 LEU A CA 1
ATOM 1519 C C . LEU A 1 195 ? 0.004 -3.867 12.758 1 91.12 195 LEU A C 1
ATOM 1521 O O . LEU A 1 195 ? 0.193 -2.67 12.531 1 91.12 195 LEU A O 1
ATOM 1525 N N . LEU A 1 196 ? 0.685 -4.551 13.602 1 90.44 196 LEU A N 1
ATOM 1526 C CA . LEU A 1 196 ? 1.65 -3.881 14.469 1 90.44 196 LEU A CA 1
ATOM 1527 C C . LEU A 1 196 ? 2.875 -3.436 13.672 1 90.44 196 LEU A C 1
ATOM 1529 O O . LEU A 1 196 ? 3.426 -2.361 13.93 1 90.44 196 LEU A O 1
ATOM 1533 N N . GLY A 1 197 ? 3.271 -4.289 12.812 1 93.94 197 GLY A N 1
ATOM 1534 C CA . GLY A 1 197 ? 4.438 -3.969 12.008 1 93.94 197 GLY A CA 1
ATOM 1535 C C . GLY A 1 197 ? 4.238 -2.742 11.133 1 93.94 197 GLY A C 1
ATOM 1536 O O . GLY A 1 197 ? 5.176 -1.973 10.914 1 93.94 197 GLY A O 1
ATOM 1537 N N . LEU A 1 198 ? 3.064 -2.562 10.641 1 93.75 198 LEU A N 1
ATOM 1538 C CA . LEU A 1 198 ? 2.781 -1.444 9.75 1 93.75 198 LEU A CA 1
ATOM 1539 C C . LEU A 1 198 ? 2.77 -0.125 10.516 1 93.75 198 LEU A C 1
ATOM 1541 O O . LEU A 1 198 ? 2.865 0.947 9.914 1 93.75 198 LEU A O 1
ATOM 1545 N N . THR A 1 199 ? 2.629 -0.188 11.789 1 90.69 199 THR A N 1
ATOM 1546 C CA . THR A 1 199 ? 2.686 1.033 12.586 1 90.69 199 THR A CA 1
ATOM 1547 C C . THR A 1 199 ? 4.094 1.619 12.578 1 90.69 199 THR A C 1
ATOM 1549 O O . THR A 1 199 ? 4.27 2.83 12.719 1 90.69 199 THR A O 1
ATOM 1552 N N . TRP A 1 200 ? 5.035 0.741 12.367 1 91.75 200 TRP A N 1
ATOM 1553 C CA . TRP A 1 200 ? 6.43 1.176 12.375 1 91.75 200 TRP A CA 1
ATOM 1554 C C . TRP A 1 200 ? 6.719 2.109 11.203 1 91.75 200 TRP A C 1
ATOM 1556 O O . TRP A 1 200 ? 7.172 3.24 11.398 1 91.75 200 TRP A O 1
ATOM 1566 N N . PRO A 1 201 ? 6.48 1.711 10 1 88.94 201 PRO A N 1
ATOM 1567 C CA . PRO A 1 201 ? 6.668 2.666 8.906 1 88.94 201 PRO A CA 1
ATOM 1568 C C . PRO A 1 201 ? 5.793 3.908 9.047 1 88.94 201 PRO A C 1
ATOM 1570 O O . PRO A 1 201 ? 6.191 5 8.633 1 88.94 201 PRO A O 1
ATOM 1573 N N . ALA A 1 202 ? 4.633 3.76 9.555 1 86.44 202 ALA A N 1
ATOM 1574 C CA . ALA A 1 202 ? 3.76 4.91 9.773 1 86.44 202 ALA A CA 1
ATOM 1575 C C . ALA A 1 202 ? 4.395 5.906 10.742 1 86.44 202 ALA A C 1
ATOM 1577 O O . ALA A 1 202 ? 4.309 7.121 10.539 1 86.44 202 ALA A O 1
ATOM 1578 N N . THR A 1 203 ? 4.984 5.379 11.758 1 88.69 203 THR A N 1
ATOM 1579 C CA . THR A 1 203 ? 5.664 6.219 12.734 1 88.69 203 THR A CA 1
ATOM 1580 C C . THR A 1 203 ? 6.816 6.98 12.078 1 88.69 203 THR A C 1
ATOM 1582 O O . THR A 1 203 ? 7.004 8.172 12.328 1 88.69 203 THR A O 1
ATOM 1585 N N . LEU A 1 204 ? 7.543 6.297 11.297 1 86.25 204 LEU A N 1
ATOM 1586 C CA . LEU A 1 204 ? 8.648 6.934 10.586 1 86.25 204 LEU A CA 1
ATOM 1587 C C . LEU A 1 204 ? 8.148 8.062 9.688 1 86.25 204 LEU A C 1
ATOM 1589 O O . LEU A 1 204 ? 8.773 9.117 9.609 1 86.25 204 LEU A O 1
ATOM 1593 N N . TRP A 1 205 ? 7.02 7.77 9.125 1 81.75 205 TRP A N 1
ATOM 1594 C CA . TRP A 1 205 ? 6.426 8.781 8.258 1 81.75 205 TRP A CA 1
ATOM 1595 C C . TRP A 1 205 ? 5.996 10 9.062 1 81.75 205 TRP A C 1
ATOM 1597 O O . TRP A 1 205 ? 6.215 11.141 8.648 1 81.75 205 TRP A O 1
ATOM 1607 N N . VAL A 1 206 ? 5.457 9.758 10.156 1 80.25 206 VAL A N 1
ATOM 1608 C CA . VAL A 1 206 ? 4.988 10.852 10.992 1 80.25 206 VAL A CA 1
ATOM 1609 C C . VAL A 1 206 ? 6.18 11.664 11.5 1 80.25 206 VAL A C 1
ATOM 1611 O O . VAL A 1 206 ? 6.133 12.898 11.523 1 80.25 206 VAL A O 1
ATOM 1614 N N . LEU A 1 207 ? 7.254 11.039 11.859 1 82.88 207 LEU A N 1
ATOM 1615 C CA . LEU A 1 207 ? 8.461 11.703 12.336 1 82.88 207 LEU A CA 1
ATOM 1616 C C . LEU A 1 207 ? 9.055 12.586 11.25 1 82.88 207 LEU A C 1
ATOM 1618 O O . LEU A 1 207 ? 9.453 13.727 11.516 1 82.88 207 LEU A O 1
ATOM 1622 N N . VAL A 1 208 ? 9.047 12.078 10.117 1 77.44 208 VAL A N 1
ATOM 1623 C CA . VAL A 1 208 ? 9.609 12.812 8.984 1 77.44 208 VAL A CA 1
ATOM 1624 C C . VAL A 1 208 ? 8.695 13.984 8.633 1 77.44 208 VAL A C 1
ATOM 1626 O O . VAL A 1 208 ? 9.164 15.102 8.383 1 77.44 208 VAL A O 1
ATOM 1629 N N . ALA A 1 209 ? 7.391 13.703 8.578 1 72 209 ALA A N 1
ATOM 1630 C CA . ALA A 1 209 ? 6.418 14.742 8.25 1 72 209 ALA A CA 1
ATOM 1631 C C . ALA A 1 209 ? 6.469 15.875 9.266 1 72 209 ALA A C 1
ATOM 1633 O O . ALA A 1 209 ? 6.371 17.047 8.891 1 72 209 ALA A O 1
ATOM 1634 N N . ASP A 1 210 ? 6.59 15.555 10.484 1 70.25 210 ASP A N 1
ATOM 1635 C CA . ASP A 1 210 ? 6.688 16.547 11.547 1 70.25 210 ASP A CA 1
ATOM 1636 C C . ASP A 1 210 ? 7.953 17.391 11.406 1 70.25 210 ASP A C 1
ATOM 1638 O O . ASP A 1 210 ? 7.945 18.594 11.68 1 70.25 210 ASP A O 1
ATOM 1642 N N . SER A 1 211 ? 8.969 16.766 11.07 1 69.81 211 SER A N 1
ATOM 1643 C CA . SER A 1 211 ? 10.227 17.5 10.891 1 69.81 211 SER A CA 1
ATOM 1644 C C . SER A 1 211 ? 10.156 18.438 9.688 1 69.81 211 SER A C 1
ATOM 1646 O O . SER A 1 211 ? 10.781 19.5 9.688 1 69.81 211 SER A O 1
ATOM 1648 N N . LEU A 1 212 ? 9.477 18.062 8.734 1 62.44 212 LEU A N 1
ATOM 1649 C CA . LEU A 1 212 ? 9.359 18.875 7.527 1 62.44 212 LEU A CA 1
ATOM 1650 C C . LEU A 1 212 ? 8.367 20.016 7.73 1 62.44 212 LEU A C 1
ATOM 1652 O O . LEU A 1 212 ? 8.562 21.109 7.207 1 62.44 212 LEU A O 1
ATOM 1656 N N . CYS A 1 213 ? 7.285 19.734 8.406 1 55.91 213 CYS A N 1
ATOM 1657 C CA . CYS A 1 213 ? 6.242 20.734 8.625 1 55.91 213 CYS A CA 1
ATOM 1658 C C . CYS A 1 213 ? 6.559 21.594 9.836 1 55.91 213 CYS A C 1
ATOM 1660 O O . CYS A 1 213 ? 6.125 22.75 9.906 1 55.91 213 CYS A O 1
ATOM 1662 N N . GLY A 1 214 ? 6.949 21.156 10.953 1 51.22 214 GLY A N 1
ATOM 1663 C CA . GLY A 1 214 ? 7.316 21.938 12.133 1 51.22 214 GLY A CA 1
ATOM 1664 C C . GLY A 1 214 ? 8.414 22.938 11.867 1 51.22 214 GLY A C 1
ATOM 1665 O O . GLY A 1 214 ? 8.562 23.906 12.617 1 51.22 214 GLY A O 1
ATOM 1666 N N . SER A 1 215 ? 9.367 22.641 11.109 1 44.78 215 SER A N 1
ATOM 1667 C CA . SER A 1 215 ? 10.344 23.688 10.844 1 44.78 215 SER A CA 1
ATOM 1668 C C . SER A 1 215 ? 9.672 24.953 10.312 1 44.78 215 SER A C 1
ATOM 1670 O O . SER A 1 215 ? 10.219 26.047 10.422 1 44.78 215 SER A O 1
ATOM 1672 N N . LYS A 1 216 ? 8.445 25.016 9.852 1 41.66 216 LYS A N 1
ATOM 1673 C CA . LYS A 1 216 ? 7.844 26.281 9.414 1 41.66 216 LYS A CA 1
ATOM 1674 C C . LYS A 1 216 ? 7.309 27.078 10.602 1 41.66 216 LYS A C 1
ATOM 1676 O O . LYS A 1 216 ? 7.055 28.281 10.484 1 41.66 216 LYS A O 1
ATOM 1681 N N . GLY A 1 217 ? 6.867 26.531 11.672 1 35.41 217 GLY A N 1
ATOM 1682 C CA . GLY A 1 217 ? 6.359 27.344 12.766 1 35.41 217 GLY A CA 1
ATOM 1683 C C . GLY A 1 217 ? 7.422 28.219 13.406 1 35.41 217 GLY A C 1
ATOM 1684 O O . GLY A 1 217 ? 7.105 29.172 14.117 1 35.41 217 GLY A O 1
ATOM 1685 N N . THR A 1 218 ? 8.57 27.734 13.562 1 35.16 218 THR A N 1
ATOM 1686 C CA . THR A 1 218 ? 9.484 28.594 14.305 1 35.16 218 THR A CA 1
ATOM 1687 C C . THR A 1 218 ? 9.906 29.797 13.461 1 35.16 218 THR A C 1
ATOM 1689 O O . THR A 1 218 ? 10.516 30.734 13.977 1 35.16 218 THR A O 1
ATOM 1692 N N . GLU A 1 219 ? 9.758 29.766 12.156 1 34.19 219 GLU A N 1
ATOM 1693 C CA . GLU A 1 219 ? 10.219 31 11.523 1 34.19 219 GLU A CA 1
ATOM 1694 C C . GLU A 1 219 ? 9.188 32.094 11.68 1 34.19 219 GLU A C 1
ATOM 1696 O O . GLU A 1 219 ? 9.445 33.25 11.312 1 34.19 219 GLU A O 1
ATOM 1701 N N . GLN A 1 220 ? 7.898 31.844 12.031 1 30.73 220 GLN A N 1
ATOM 1702 C CA . GLN A 1 220 ? 7.07 33.031 12.219 1 30.73 220 GLN A CA 1
ATOM 1703 C C . GLN A 1 220 ? 7.23 33.594 13.625 1 30.73 220 GLN A C 1
ATOM 1705 O O . GLN A 1 220 ? 6.516 34.531 14.008 1 30.73 220 GLN A O 1
ATOM 1710 N N . GLY A 1 221 ? 8.008 32.969 14.5 1 26.41 221 GLY A N 1
ATOM 1711 C CA . GLY A 1 221 ? 8.312 33.906 15.586 1 26.41 221 GLY A CA 1
ATOM 1712 C C . GLY A 1 221 ? 9.414 34.875 15.242 1 26.41 221 GLY A C 1
ATOM 1713 O O . GLY A 1 221 ? 10.258 34.594 14.391 1 26.41 221 GLY A O 1
ATOM 1714 N N . MET B 1 1 ? 7.754 32.938 -5.832 1 36.53 1 MET B N 1
ATOM 1715 C CA . MET B 1 1 ? 8.07 32.062 -4.688 1 36.53 1 MET B CA 1
ATOM 1716 C C . MET B 1 1 ? 7.66 30.625 -4.961 1 36.53 1 MET B C 1
ATOM 1718 O O . MET B 1 1 ? 8.133 29.703 -4.285 1 36.53 1 MET B O 1
ATOM 1722 N N . ASN B 1 2 ? 6.391 30.328 -5.809 1 49.56 2 ASN B N 1
ATOM 1723 C CA . ASN B 1 2 ? 5.555 29.188 -6.152 1 49.56 2 ASN B CA 1
ATOM 1724 C C . ASN B 1 2 ? 6.25 28.266 -7.152 1 49.56 2 ASN B C 1
ATOM 1726 O O . ASN B 1 2 ? 5.91 27.078 -7.254 1 49.56 2 ASN B O 1
ATOM 1730 N N . VAL B 1 3 ? 7.16 28.906 -7.879 1 49.97 3 VAL B N 1
ATOM 1731 C CA . VAL B 1 3 ? 7.902 28.281 -8.969 1 49.97 3 VAL B CA 1
ATOM 1732 C C . VAL B 1 3 ? 8.781 27.172 -8.422 1 49.97 3 VAL B C 1
ATOM 1734 O O . VAL B 1 3 ? 8.891 26.109 -9.031 1 49.97 3 VAL B O 1
ATOM 1737 N N . ASN B 1 4 ? 9.234 27.391 -7.211 1 64.38 4 ASN B N 1
ATOM 1738 C CA . ASN B 1 4 ? 10.188 26.469 -6.594 1 64.38 4 ASN B CA 1
ATOM 1739 C C . ASN B 1 4 ? 9.516 25.172 -6.164 1 64.38 4 ASN B C 1
ATOM 1741 O O . ASN B 1 4 ? 10.102 24.094 -6.297 1 64.38 4 ASN B O 1
ATOM 1745 N N . THR B 1 5 ? 8.203 25.406 -6.047 1 74.38 5 THR B N 1
ATOM 1746 C CA . THR B 1 5 ? 7.5 24.219 -5.586 1 74.38 5 THR B CA 1
ATOM 1747 C C . THR B 1 5 ? 7.168 23.297 -6.754 1 74.38 5 THR B C 1
ATOM 1749 O O . THR B 1 5 ? 7.297 22.062 -6.641 1 74.38 5 THR B O 1
ATOM 1752 N N . HIS B 1 6 ? 6.855 23.953 -7.914 1 80.62 6 HIS B N 1
ATOM 1753 C CA . HIS B 1 6 ? 6.527 23.172 -9.094 1 80.62 6 HIS B CA 1
ATOM 1754 C C . HIS B 1 6 ? 7.766 22.469 -9.648 1 80.62 6 HIS B C 1
ATOM 1756 O O . HIS B 1 6 ? 7.68 21.328 -10.125 1 80.62 6 HIS B O 1
ATOM 1762 N N . LEU B 1 7 ? 8.812 23.219 -9.469 1 82.62 7 LEU B N 1
ATOM 1763 C CA . LEU B 1 7 ? 10.062 22.641 -9.945 1 82.62 7 LEU B CA 1
ATOM 1764 C C . LEU B 1 7 ? 10.484 21.453 -9.086 1 82.62 7 LEU B C 1
ATOM 1766 O O . LEU B 1 7 ? 10.938 20.422 -9.602 1 82.62 7 LEU B O 1
ATOM 1770 N N . LYS B 1 8 ? 10.219 21.594 -7.852 1 85.56 8 LYS B N 1
ATOM 1771 C CA . LYS B 1 8 ? 10.562 20.516 -6.926 1 85.56 8 LYS B CA 1
ATOM 1772 C C . LYS B 1 8 ? 9.711 19.281 -7.195 1 85.56 8 LYS B C 1
ATOM 1774 O O . LYS B 1 8 ? 10.227 18.156 -7.199 1 85.56 8 LYS B O 1
ATOM 1779 N N . LEU B 1 9 ? 8.461 19.516 -7.453 1 87.06 9 LEU B N 1
ATOM 1780 C CA . LEU B 1 9 ? 7.562 18.406 -7.742 1 87.06 9 LEU B CA 1
ATOM 1781 C C . LEU B 1 9 ? 7.949 17.719 -9.047 1 87.06 9 LEU B C 1
ATOM 1783 O O . LEU B 1 9 ? 7.965 16.5 -9.133 1 87.06 9 LEU B O 1
ATOM 1787 N N . ALA B 1 10 ? 8.266 18.531 -10 1 88.12 10 ALA B N 1
ATOM 1788 C CA . ALA B 1 10 ? 8.672 17.984 -11.297 1 88.12 10 ALA B CA 1
ATOM 1789 C C . ALA B 1 10 ? 9.938 17.141 -11.164 1 88.12 10 ALA B C 1
ATOM 1791 O O . ALA B 1 10 ? 10.062 16.094 -11.797 1 88.12 10 ALA B O 1
ATOM 1792 N N . LEU B 1 11 ? 10.805 17.609 -10.367 1 88.62 11 LEU B N 1
ATOM 1793 C CA . LEU B 1 11 ? 12.055 16.906 -10.156 1 88.62 11 LEU B CA 1
ATOM 1794 C C . LEU B 1 11 ? 11.82 15.586 -9.422 1 88.62 11 LEU B C 1
ATOM 1796 O O . LEU B 1 11 ? 12.469 14.578 -9.719 1 88.62 11 LEU B O 1
ATOM 1800 N N . LEU B 1 12 ? 10.891 15.633 -8.516 1 88.31 12 LEU B N 1
ATOM 1801 C CA . LEU B 1 12 ? 10.555 14.43 -7.777 1 88.31 12 LEU B CA 1
ATOM 1802 C C . LEU B 1 12 ? 9.953 13.375 -8.703 1 88.31 12 LEU B C 1
ATOM 1804 O O . LEU B 1 12 ? 10.359 12.211 -8.672 1 88.31 12 LEU B O 1
ATOM 1808 N N . VAL B 1 13 ? 9.086 13.797 -9.539 1 89.38 13 VAL B N 1
ATOM 1809 C CA . VAL B 1 13 ? 8.414 12.898 -10.477 1 89.38 13 VAL B CA 1
ATOM 1810 C C . VAL B 1 13 ? 9.43 12.344 -11.477 1 89.38 13 VAL B C 1
ATOM 1812 O O . VAL B 1 13 ? 9.438 11.148 -11.758 1 89.38 13 VAL B O 1
ATOM 1815 N N . LEU B 1 14 ? 10.273 13.195 -11.938 1 89.88 14 LEU B N 1
ATOM 1816 C CA . LEU B 1 14 ? 11.289 12.781 -12.898 1 89.88 14 LEU B CA 1
ATOM 1817 C C . LEU B 1 14 ? 12.266 11.789 -12.258 1 89.88 14 LEU B C 1
ATOM 1819 O O . LEU B 1 14 ? 12.656 10.812 -12.891 1 89.88 14 LEU B O 1
ATOM 1823 N N . SER B 1 15 ? 12.633 12.117 -11.078 1 91.06 15 SER B N 1
ATOM 1824 C CA . SER B 1 15 ? 13.539 11.219 -10.383 1 91.06 15 SER B CA 1
ATOM 1825 C C . SER B 1 15 ? 12.922 9.836 -10.203 1 91.06 15 SER B C 1
ATOM 1827 O O . SER B 1 15 ? 13.617 8.82 -10.297 1 91.06 15 SER B O 1
ATOM 1829 N N . LEU B 1 16 ? 11.656 9.781 -9.922 1 91.81 16 LEU B N 1
ATOM 1830 C CA . LEU B 1 16 ? 10.969 8.5 -9.781 1 91.81 16 LEU B CA 1
ATOM 1831 C C . LEU B 1 16 ? 10.969 7.738 -11.102 1 91.81 16 LEU B C 1
ATOM 1833 O O . LEU B 1 16 ? 11.281 6.547 -11.133 1 91.81 16 LEU B O 1
ATOM 1837 N N . PHE B 1 17 ? 10.695 8.422 -12.141 1 90.81 17 PHE B N 1
ATOM 1838 C CA . PHE B 1 17 ? 10.648 7.789 -13.453 1 90.81 17 PHE B CA 1
ATOM 1839 C C . PHE B 1 17 ? 12.023 7.27 -13.852 1 90.81 17 PHE B C 1
ATOM 1841 O O . PHE B 1 17 ? 12.148 6.152 -14.359 1 90.81 17 PHE B O 1
ATOM 1848 N N . LEU B 1 18 ? 12.977 8.062 -13.586 1 93.19 18 LEU B N 1
ATOM 1849 C CA . LEU B 1 18 ? 14.344 7.645 -13.891 1 93.19 18 LEU B CA 1
ATOM 1850 C C . LEU B 1 18 ? 14.742 6.434 -13.055 1 93.19 18 LEU B C 1
ATOM 1852 O O . LEU B 1 18 ? 15.43 5.535 -13.539 1 93.19 18 LEU B O 1
ATOM 1856 N N . SER B 1 19 ? 14.336 6.477 -11.867 1 95.38 19 SER B N 1
ATOM 1857 C CA . SER B 1 19 ? 14.656 5.359 -10.992 1 95.38 19 SER B CA 1
ATOM 1858 C C . SER B 1 19 ? 14.047 4.059 -11.508 1 95.38 19 SER B C 1
ATOM 1860 O O . SER B 1 19 ? 14.609 2.98 -11.297 1 95.38 19 SER B O 1
ATOM 1862 N N . PHE B 1 20 ? 12.898 4.113 -12.172 1 95.81 20 PHE B N 1
ATOM 1863 C CA . PHE B 1 20 ? 12.273 2.912 -12.703 1 95.81 20 PHE B CA 1
ATOM 1864 C C . PHE B 1 20 ? 13.117 2.318 -13.828 1 95.81 20 PHE B C 1
ATOM 1866 O O . PHE B 1 20 ? 13.281 1.099 -13.906 1 95.81 20 PHE B O 1
ATOM 1873 N N . PHE B 1 21 ? 13.672 3.195 -14.68 1 94.75 21 PHE B N 1
ATOM 1874 C CA . PHE B 1 21 ? 14.477 2.74 -15.805 1 94.75 21 PHE B CA 1
ATOM 1875 C C . PHE B 1 21 ? 15.812 2.188 -15.328 1 94.75 21 PHE B C 1
ATOM 1877 O O . PHE B 1 21 ? 16.219 1.099 -15.734 1 94.75 21 PHE B O 1
ATOM 1884 N N . ILE B 1 22 ? 16.406 2.861 -14.438 1 95.88 22 ILE B N 1
ATOM 1885 C CA . ILE B 1 22 ? 17.719 2.457 -13.93 1 95.88 22 ILE B CA 1
ATOM 1886 C C . ILE B 1 22 ? 17.562 1.206 -13.07 1 95.88 22 ILE B C 1
ATOM 1888 O O . ILE B 1 22 ? 18.344 0.261 -13.195 1 95.88 22 ILE B O 1
ATOM 1892 N N . GLY B 1 23 ? 16.594 1.265 -12.203 1 95.62 23 GLY B N 1
ATOM 1893 C CA . GLY B 1 23 ? 16.359 0.103 -11.359 1 95.62 23 GLY B CA 1
ATOM 1894 C C . GLY B 1 23 ? 16.047 -1.153 -12.156 1 95.62 23 GLY B C 1
ATOM 1895 O O . GLY B 1 23 ? 16.5 -2.244 -11.805 1 95.62 23 GLY B O 1
ATOM 1896 N N . GLY B 1 24 ? 15.211 -0.993 -13.211 1 94.44 24 GLY B N 1
ATOM 1897 C CA . GLY B 1 24 ? 14.914 -2.129 -14.07 1 94.44 24 GLY B CA 1
ATOM 1898 C C . GLY B 1 24 ? 16.141 -2.73 -14.711 1 94.44 24 GLY B C 1
ATOM 1899 O O . GLY B 1 24 ? 16.266 -3.953 -14.805 1 94.44 24 GLY B O 1
ATOM 1900 N N . ALA B 1 25 ? 17.047 -1.917 -15.133 1 94.06 25 ALA B N 1
ATOM 1901 C CA . ALA B 1 25 ? 18.266 -2.387 -15.766 1 94.06 25 ALA B CA 1
ATOM 1902 C C . ALA B 1 25 ? 19.156 -3.115 -14.758 1 94.06 25 ALA B C 1
ATOM 1904 O O . ALA B 1 25 ? 19.719 -4.172 -15.062 1 94.06 25 ALA B O 1
ATOM 1905 N N . ILE B 1 26 ? 19.297 -2.578 -13.57 1 94.31 26 ILE B N 1
ATOM 1906 C CA . ILE B 1 26 ? 20.109 -3.188 -12.531 1 94.31 26 ILE B CA 1
ATOM 1907 C C . ILE B 1 26 ? 19.5 -4.52 -12.102 1 94.31 26 ILE B C 1
ATOM 1909 O O . ILE B 1 26 ? 20.219 -5.52 -11.969 1 94.31 26 ILE B O 1
ATOM 1913 N N . PHE B 1 27 ? 18.203 -4.48 -11.906 1 93.88 27 PHE B N 1
ATOM 1914 C CA . PHE B 1 27 ? 17.516 -5.695 -11.492 1 93.88 27 PHE B CA 1
ATOM 1915 C C . PHE B 1 27 ? 17.672 -6.793 -12.539 1 93.88 27 PHE B C 1
ATOM 1917 O O . PHE B 1 27 ? 17.891 -7.957 -12.195 1 93.88 27 PHE B O 1
ATOM 1924 N N . GLN B 1 28 ? 17.531 -6.465 -13.836 1 91.19 28 GLN B N 1
ATOM 1925 C CA . GLN B 1 28 ? 17.688 -7.438 -14.922 1 91.19 28 GLN B CA 1
ATOM 1926 C C . GLN B 1 28 ? 19.078 -8.055 -14.914 1 91.19 28 GLN B C 1
ATOM 1928 O O . GLN B 1 28 ? 19.234 -9.266 -15.117 1 91.19 28 GLN B O 1
ATOM 1933 N N . ARG B 1 29 ? 20.078 -7.273 -14.664 1 90.81 29 ARG B N 1
ATOM 1934 C CA . ARG B 1 29 ? 21.453 -7.75 -14.656 1 90.81 29 ARG B CA 1
ATOM 1935 C C . ARG B 1 29 ? 21.719 -8.672 -13.477 1 90.81 29 ARG B C 1
ATOM 1937 O O . ARG B 1 29 ? 22.438 -9.664 -13.594 1 90.81 29 ARG B O 1
ATOM 1944 N N . ILE B 1 30 ? 21.125 -8.359 -12.32 1 91.25 30 ILE B N 1
ATOM 1945 C CA . ILE B 1 30 ? 21.344 -9.148 -11.109 1 91.25 30 ILE B CA 1
ATOM 1946 C C . ILE B 1 30 ? 20.625 -10.492 -11.25 1 91.25 30 ILE B C 1
ATOM 1948 O O . ILE B 1 30 ? 21.141 -11.523 -10.812 1 91.25 30 ILE B O 1
ATOM 1952 N N . GLU B 1 31 ? 19.391 -10.383 -11.797 1 89.75 31 GLU B N 1
ATOM 1953 C CA . GLU B 1 31 ? 18.578 -11.594 -11.867 1 89.75 31 GLU B CA 1
ATOM 1954 C C . GLU B 1 31 ? 18.75 -12.305 -13.203 1 89.75 31 GLU B C 1
ATOM 1956 O O . GLU B 1 31 ? 17.984 -13.211 -13.539 1 89.75 31 GLU B O 1
ATOM 1961 N N . ASP B 1 32 ? 19.594 -11.977 -14.023 1 79.06 32 ASP B N 1
ATOM 1962 C CA . ASP B 1 32 ? 19.844 -12.531 -15.352 1 79.06 32 ASP B CA 1
ATOM 1963 C C . ASP B 1 32 ? 19.984 -14.047 -15.297 1 79.06 32 ASP B C 1
ATOM 1965 O O . ASP B 1 32 ? 19.5 -14.758 -16.188 1 79.06 32 ASP B O 1
ATOM 1969 N N . ASP B 1 33 ? 20.453 -14.516 -14.32 1 71.38 33 ASP B N 1
ATOM 1970 C CA . ASP B 1 33 ? 20.719 -15.945 -14.242 1 71.38 33 ASP B CA 1
ATOM 1971 C C . ASP B 1 33 ? 19.625 -16.656 -13.453 1 71.38 33 ASP B C 1
ATOM 1973 O O . ASP B 1 33 ? 19.656 -17.891 -13.32 1 71.38 33 ASP B O 1
ATOM 1977 N N . ALA B 1 34 ? 18.734 -15.852 -13.086 1 65.94 34 ALA B N 1
ATOM 1978 C CA . ALA B 1 34 ? 17.766 -16.484 -12.188 1 65.94 34 ALA B CA 1
ATOM 1979 C C . ALA B 1 34 ? 16.609 -17.094 -12.969 1 65.94 34 ALA B C 1
ATOM 1981 O O . ALA B 1 34 ? 16.453 -16.844 -14.164 1 65.94 34 ALA B O 1
ATOM 1982 N N . GLU B 1 35 ? 15.953 -18.062 -12.477 1 66.19 35 GLU B N 1
ATOM 1983 C CA . GLU B 1 35 ? 14.945 -18.938 -13.055 1 66.19 35 GLU B CA 1
ATOM 1984 C C . GLU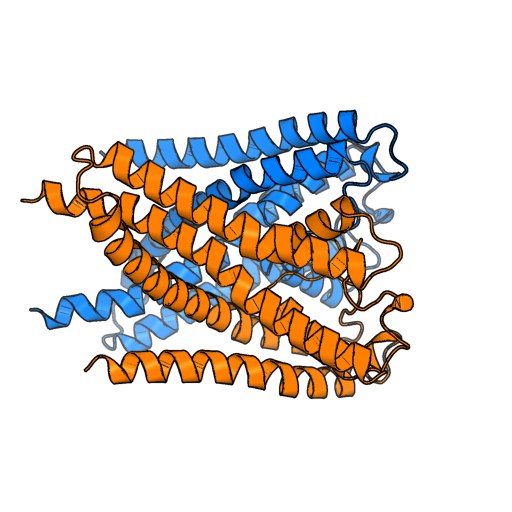 B 1 35 ? 13.648 -18.188 -13.336 1 66.19 35 GLU B C 1
ATOM 1986 O O . GLU B 1 35 ? 12.586 -18.812 -13.461 1 66.19 35 GLU B O 1
ATOM 1991 N N . ASN B 1 36 ? 13.617 -16.906 -13.414 1 64.69 36 ASN B N 1
ATOM 1992 C CA . ASN B 1 36 ? 12.367 -16.234 -13.758 1 64.69 36 ASN B CA 1
ATOM 1993 C C . ASN B 1 36 ? 12.352 -15.789 -15.219 1 64.69 36 ASN B C 1
ATOM 1995 O O . ASN B 1 36 ? 13.125 -14.922 -15.617 1 64.69 36 ASN B O 1
ATOM 1999 N N . PRO B 1 37 ? 11.586 -16.453 -16.047 1 64.44 37 PRO B N 1
ATOM 2000 C CA . PRO B 1 37 ? 11.578 -16.172 -17.484 1 64.44 37 PRO B CA 1
ATOM 2001 C C . PRO B 1 37 ? 11.18 -14.727 -17.812 1 64.44 37 PRO B C 1
ATOM 2003 O O . PRO B 1 37 ? 11.578 -14.188 -18.844 1 64.44 37 PRO B O 1
ATOM 2006 N N . TYR B 1 38 ? 10.547 -14.078 -16.938 1 72 38 TYR B N 1
ATOM 2007 C CA . TYR B 1 38 ? 10.055 -12.742 -17.25 1 72 38 TYR B CA 1
ATOM 2008 C C . TYR B 1 38 ? 11.133 -11.688 -17.016 1 72 38 TYR B C 1
ATOM 2010 O O . TYR B 1 38 ? 11.109 -10.617 -17.625 1 72 38 TYR B O 1
ATOM 2018 N N . VAL B 1 39 ? 12.148 -12.102 -16.312 1 75 39 VAL B N 1
ATOM 2019 C CA . VAL B 1 39 ? 13.172 -11.125 -15.953 1 75 39 VAL B CA 1
ATOM 2020 C C . VAL B 1 39 ? 14.07 -10.844 -17.156 1 75 39 VAL B C 1
ATOM 2022 O O . VAL B 1 39 ? 14.727 -9.805 -17.219 1 75 39 VAL B O 1
ATOM 2025 N N . TYR B 1 40 ? 13.891 -11.648 -18.188 1 75.69 40 TYR B N 1
ATOM 2026 C CA . TYR B 1 40 ? 14.719 -11.516 -19.375 1 75.69 40 TYR B CA 1
ATOM 2027 C C . TYR B 1 40 ? 14.273 -10.32 -20.219 1 75.69 40 TYR B C 1
ATOM 2029 O O . TYR B 1 40 ? 15.055 -9.789 -21.016 1 75.69 40 TYR B O 1
ATOM 2037 N N . PHE B 1 41 ? 13.125 -9.93 -19.969 1 82.31 41 PHE B N 1
ATOM 2038 C CA . PHE B 1 41 ? 12.609 -8.781 -20.719 1 82.31 41 PHE B CA 1
ATOM 2039 C C . PHE B 1 41 ? 12.734 -7.504 -19.906 1 82.31 41 PHE B C 1
ATOM 2041 O O . PHE B 1 41 ? 12.172 -7.41 -18.812 1 82.31 41 PHE B O 1
ATOM 2048 N N . TYR B 1 42 ? 13.406 -6.547 -20.484 1 87.69 42 TYR B N 1
ATOM 2049 C CA . TYR B 1 42 ? 13.742 -5.309 -19.781 1 87.69 42 TYR B CA 1
ATOM 2050 C C . TYR B 1 42 ? 12.492 -4.637 -19.234 1 87.69 42 TYR B C 1
ATOM 2052 O O . TYR B 1 42 ? 12.492 -4.152 -18.094 1 87.69 42 TYR B O 1
ATOM 2060 N N . PHE B 1 43 ? 11.43 -4.586 -20.031 1 88.94 43 PHE B N 1
ATOM 2061 C CA . PHE B 1 43 ? 10.273 -3.809 -19.625 1 88.94 43 PHE B CA 1
ATOM 2062 C C . PHE B 1 43 ? 9.477 -4.543 -18.547 1 88.94 43 PHE B C 1
ATOM 2064 O O . PHE B 1 43 ? 8.68 -3.934 -17.828 1 88.94 43 PHE B O 1
ATOM 2071 N N . ASP B 1 44 ? 9.742 -5.863 -18.422 1 88.25 44 ASP B N 1
ATOM 2072 C CA . ASP B 1 44 ? 9.18 -6.574 -17.281 1 88.25 44 ASP B CA 1
ATOM 2073 C C . ASP B 1 44 ? 9.906 -6.207 -15.984 1 88.25 44 ASP B C 1
ATOM 2075 O O . ASP B 1 44 ? 9.289 -6.066 -14.93 1 88.25 44 ASP B O 1
ATOM 2079 N N . SER B 1 45 ? 11.227 -6.062 -16.156 1 90.5 45 SER B N 1
ATOM 2080 C CA . SER B 1 45 ? 12.023 -5.613 -15.023 1 90.5 45 SER B CA 1
ATOM 2081 C C . SER B 1 45 ? 11.719 -4.164 -14.672 1 90.5 45 SER B C 1
ATOM 2083 O O . SER B 1 45 ? 11.68 -3.803 -13.492 1 90.5 45 SER B O 1
ATOM 2085 N N . TYR B 1 46 ? 11.492 -3.398 -15.727 1 92.62 46 TYR B N 1
ATOM 2086 C CA . TYR B 1 46 ? 11.062 -2.018 -15.539 1 92.62 46 TYR B CA 1
ATOM 2087 C C . TYR B 1 46 ? 9.766 -1.958 -14.742 1 92.62 46 TYR B C 1
ATOM 2089 O O . TYR B 1 46 ? 9.656 -1.196 -13.773 1 92.62 46 TYR B O 1
ATOM 2097 N N . TYR B 1 47 ? 8.828 -2.752 -15.141 1 92.19 47 TYR B N 1
ATOM 2098 C CA . TYR B 1 47 ? 7.523 -2.732 -14.492 1 92.19 47 TYR B CA 1
ATOM 2099 C C . TYR B 1 47 ? 7.613 -3.273 -13.07 1 92.19 47 TYR B C 1
ATOM 2101 O O . TYR B 1 47 ? 6.871 -2.842 -12.188 1 92.19 47 TYR B O 1
ATOM 2109 N N . PHE B 1 48 ? 8.555 -4.168 -12.883 1 93.56 48 PHE B N 1
ATOM 2110 C CA . PHE B 1 48 ? 8.82 -4.656 -11.531 1 93.56 48 PHE B CA 1
ATOM 2111 C C . PHE B 1 48 ? 9.18 -3.506 -10.602 1 93.56 48 PHE B C 1
ATOM 2113 O O . PHE B 1 48 ? 8.664 -3.424 -9.484 1 93.56 48 PHE B O 1
ATOM 2120 N N . CYS B 1 49 ? 9.961 -2.645 -11.078 1 95.5 49 CYS B N 1
ATOM 2121 C CA . CYS B 1 49 ? 10.383 -1.509 -10.266 1 95.5 49 CYS B CA 1
ATOM 2122 C C . CYS B 1 49 ? 9.219 -0.564 -9.992 1 95.5 49 CYS B C 1
ATOM 2124 O O . CYS B 1 49 ? 9.117 -0.001 -8.906 1 95.5 49 CYS B O 1
ATOM 2126 N N . VAL B 1 50 ? 8.359 -0.438 -10.93 1 95 50 VAL B N 1
ATOM 2127 C CA . VAL B 1 50 ? 7.176 0.395 -10.75 1 95 50 VAL B CA 1
ATOM 2128 C C . VAL B 1 50 ? 6.281 -0.203 -9.672 1 95 50 VAL B C 1
ATOM 2130 O O . VAL B 1 50 ? 5.816 0.507 -8.773 1 95 50 VAL B O 1
ATOM 2133 N N . THR B 1 51 ? 6.102 -1.492 -9.711 1 94.31 51 THR B N 1
ATOM 2134 C CA . THR B 1 51 ? 5.211 -2.164 -8.773 1 94.31 51 THR B CA 1
ATOM 2135 C C . THR B 1 51 ? 5.812 -2.17 -7.371 1 94.31 51 THR B C 1
ATOM 2137 O O . THR B 1 51 ? 5.082 -2.131 -6.379 1 94.31 51 THR B O 1
ATOM 2140 N N . VAL B 1 52 ? 7.117 -2.141 -7.297 1 95.88 52 VAL B N 1
ATOM 2141 C CA . VAL B 1 52 ? 7.785 -2.068 -6 1 95.88 52 VAL B CA 1
ATOM 2142 C C . VAL B 1 52 ? 7.598 -0.678 -5.398 1 95.88 52 VAL B C 1
ATOM 2144 O O . VAL B 1 52 ? 7.207 -0.545 -4.234 1 95.88 52 VAL B O 1
ATOM 2147 N N . ALA B 1 53 ? 7.789 0.272 -6.234 1 95.81 53 ALA B N 1
ATOM 2148 C CA . ALA B 1 53 ? 7.703 1.651 -5.762 1 95.81 53 ALA B CA 1
ATOM 2149 C C . ALA B 1 53 ? 6.27 2.01 -5.375 1 95.81 53 ALA B C 1
ATOM 2151 O O . ALA B 1 53 ? 6.051 2.801 -4.453 1 95.81 53 ALA B O 1
ATOM 2152 N N . THR B 1 54 ? 5.309 1.452 -6.031 1 94.69 54 THR B N 1
ATOM 2153 C CA . THR B 1 54 ? 3.902 1.748 -5.777 1 94.69 54 THR B CA 1
ATOM 2154 C C . THR B 1 54 ? 3.301 0.725 -4.816 1 94.69 54 THR B C 1
ATOM 2156 O O . THR B 1 54 ? 2.131 0.83 -4.445 1 94.69 54 THR B O 1
ATOM 2159 N N . THR B 1 55 ? 4.004 -0.317 -4.477 1 94.31 55 THR B N 1
ATOM 2160 C CA . THR B 1 55 ? 3.66 -1.377 -3.535 1 94.31 55 THR B CA 1
ATOM 2161 C C . THR B 1 55 ? 2.496 -2.211 -4.059 1 94.31 55 THR B C 1
ATOM 2163 O O . THR B 1 55 ? 1.692 -2.727 -3.279 1 94.31 55 THR B O 1
ATOM 2166 N N . VAL B 1 56 ? 2.223 -2.186 -5.328 1 93.69 56 VAL B N 1
ATOM 2167 C CA . VAL B 1 56 ? 1.19 -3.016 -5.941 1 93.69 56 VAL B CA 1
ATOM 2168 C C . VAL B 1 56 ? 1.593 -4.488 -5.859 1 93.69 56 VAL B C 1
ATOM 2170 O O . VAL B 1 56 ? 0.832 -5.316 -5.359 1 93.69 56 VAL B O 1
ATOM 2173 N N . GLY B 1 57 ? 2.768 -4.949 -6.293 1 91.06 57 GLY B N 1
ATOM 2174 C CA . GLY B 1 57 ? 3.348 -6.273 -6.156 1 91.06 57 GLY B CA 1
ATOM 2175 C C . GLY B 1 57 ? 2.518 -7.359 -6.82 1 91.06 57 GLY B C 1
ATOM 2176 O O . GLY B 1 57 ? 2.064 -8.289 -6.152 1 91.06 57 GLY B O 1
ATOM 2177 N N . TYR B 1 58 ? 2.422 -7.492 -8.062 1 90.19 58 TYR B N 1
ATOM 2178 C CA . TYR B 1 58 ? 1.649 -8.508 -8.773 1 90.19 58 TYR B CA 1
ATOM 2179 C C . TYR B 1 58 ? 2.221 -9.898 -8.531 1 90.19 58 TYR B C 1
ATOM 2181 O O . TYR B 1 58 ? 1.489 -10.891 -8.57 1 90.19 58 TYR B O 1
ATOM 2189 N N . GLY B 1 59 ? 3.521 -10.016 -8.398 1 87.25 59 GLY B N 1
ATOM 2190 C CA . GLY B 1 59 ? 4.156 -11.289 -8.086 1 87.25 59 GLY B CA 1
ATOM 2191 C C . GLY B 1 59 ? 4.562 -12.07 -9.32 1 87.25 59 GLY B C 1
ATOM 2192 O O . GLY B 1 59 ? 5.074 -13.188 -9.219 1 87.25 59 GLY B O 1
ATOM 2193 N N . HIS B 1 60 ? 4.27 -11.547 -10.523 1 83.81 60 HIS B N 1
ATOM 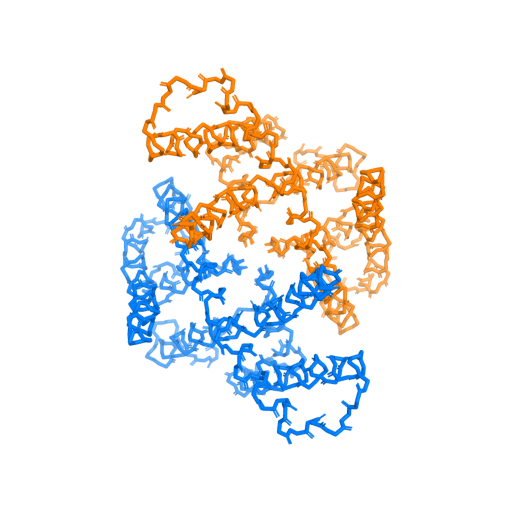2194 C CA . HIS B 1 60 ? 4.719 -12.234 -11.734 1 83.81 60 HIS B CA 1
ATOM 2195 C C . HIS B 1 60 ? 6.234 -12.156 -11.875 1 83.81 60 HIS B C 1
ATOM 2197 O O . HIS B 1 60 ? 6.859 -13.094 -12.375 1 83.81 60 HIS B O 1
ATOM 2203 N N . VAL B 1 61 ? 6.777 -11.07 -11.492 1 86.81 61 VAL B N 1
ATOM 2204 C CA . VAL B 1 61 ? 8.227 -10.906 -11.383 1 86.81 61 VAL B CA 1
ATOM 2205 C C . VAL B 1 61 ? 8.609 -10.648 -9.93 1 86.81 61 VAL B C 1
ATOM 2207 O O . VAL B 1 61 ? 7.992 -9.82 -9.258 1 86.81 61 VAL B O 1
ATOM 2210 N N . TYR B 1 62 ? 9.445 -11.477 -9.398 1 89.5 62 TYR B N 1
ATOM 2211 C CA . TYR B 1 62 ? 9.953 -11.305 -8.039 1 89.5 62 TYR B CA 1
ATOM 2212 C C . TYR B 1 62 ? 11.406 -11.734 -7.941 1 89.5 62 TYR B C 1
ATOM 2214 O O . TYR B 1 62 ? 11.891 -12.516 -8.766 1 89.5 62 TYR B O 1
ATOM 2222 N N . PRO B 1 63 ? 12.07 -11.148 -7.02 1 90.88 63 PRO B N 1
ATOM 2223 C CA . PRO B 1 63 ? 13.469 -11.539 -6.879 1 90.88 63 PRO B CA 1
ATOM 2224 C C . PRO B 1 63 ? 13.641 -12.961 -6.344 1 90.88 63 PRO B C 1
ATOM 2226 O O . PRO B 1 63 ? 13.055 -13.312 -5.312 1 90.88 63 PRO B O 1
ATOM 2229 N N . VAL B 1 64 ? 14.477 -13.734 -7.02 1 89.38 64 VAL B N 1
ATOM 2230 C CA . VAL B 1 64 ? 14.727 -15.117 -6.641 1 89.38 64 VAL B CA 1
ATOM 2231 C C . VAL B 1 64 ? 16.109 -15.227 -5.98 1 89.38 64 VAL B C 1
ATOM 2233 O O . VAL B 1 64 ? 16.25 -15.891 -4.949 1 89.38 64 VAL B O 1
ATOM 2236 N N . SER B 1 65 ? 17.031 -14.477 -6.508 1 89.81 65 SER B N 1
ATOM 2237 C CA . SER B 1 65 ? 18.406 -14.539 -6 1 89.81 65 SER B CA 1
ATOM 2238 C C . SER B 1 65 ? 18.562 -13.672 -4.758 1 89.81 65 SER B C 1
ATOM 2240 O O . SER B 1 65 ? 17.75 -12.797 -4.492 1 89.81 65 SER B O 1
ATOM 2242 N N . ALA B 1 66 ? 19.625 -13.992 -3.99 1 91.44 66 ALA B N 1
ATOM 2243 C CA . ALA B 1 66 ? 19.938 -13.188 -2.811 1 91.44 66 ALA B CA 1
ATOM 2244 C C . ALA B 1 66 ? 20.25 -11.742 -3.197 1 91.44 66 ALA B C 1
ATOM 2246 O O . ALA B 1 66 ? 19.844 -10.805 -2.504 1 91.44 66 ALA B O 1
ATOM 2247 N N . GLY B 1 67 ? 21 -11.633 -4.289 1 91.75 67 GLY B N 1
ATOM 2248 C CA . GLY B 1 67 ? 21.312 -10.297 -4.773 1 91.75 67 GLY B CA 1
ATOM 2249 C C . GLY B 1 67 ? 20.078 -9.5 -5.156 1 91.75 67 GLY B C 1
ATOM 2250 O O . GLY B 1 67 ? 20 -8.305 -4.867 1 91.75 67 GLY B O 1
ATOM 2251 N N . GLY B 1 68 ? 19.094 -10.133 -5.82 1 92.38 68 GLY B N 1
ATOM 2252 C CA . GLY B 1 68 ? 17.859 -9.469 -6.195 1 92.38 68 GLY B CA 1
ATOM 2253 C C . GLY B 1 68 ? 17.031 -9.031 -5 1 92.38 68 GLY B C 1
ATOM 2254 O O . GLY B 1 68 ? 16.438 -7.949 -5.008 1 92.38 68 GLY B O 1
ATOM 2255 N N . LYS B 1 69 ? 17.031 -9.898 -3.973 1 93.81 69 LYS B N 1
ATOM 2256 C CA . LYS B 1 69 ? 16.266 -9.594 -2.764 1 93.81 69 LYS B CA 1
ATOM 2257 C C . LYS B 1 69 ? 16.891 -8.406 -2.016 1 93.81 69 LYS B C 1
ATOM 2259 O O . LYS B 1 69 ? 16.172 -7.527 -1.539 1 93.81 69 LYS B O 1
ATOM 2264 N N . VAL B 1 70 ? 18.156 -8.391 -1.95 1 93.56 70 VAL B N 1
ATOM 2265 C CA . VAL B 1 70 ? 18.844 -7.301 -1.279 1 93.56 70 VAL B CA 1
ATOM 2266 C C . VAL B 1 70 ? 18.641 -6.004 -2.059 1 93.56 70 VAL B C 1
ATOM 2268 O O . VAL B 1 70 ? 18.375 -4.953 -1.471 1 93.56 70 VAL B O 1
ATOM 2271 N N . PHE B 1 71 ? 18.797 -6.062 -3.354 1 94.62 71 PHE B N 1
ATOM 2272 C CA . PHE B 1 71 ? 18.562 -4.895 -4.195 1 94.62 71 PHE B CA 1
ATOM 2273 C C . PHE B 1 71 ? 17.156 -4.34 -3.979 1 94.62 71 PHE B C 1
ATOM 2275 O O . PHE B 1 71 ? 16.984 -3.135 -3.803 1 94.62 71 PHE B O 1
ATOM 2282 N N . THR B 1 72 ? 16.203 -5.223 -4.016 1 94.88 72 THR B N 1
ATOM 2283 C CA . THR B 1 72 ? 14.812 -4.801 -3.887 1 94.88 72 THR B CA 1
ATOM 2284 C C . THR B 1 72 ? 14.57 -4.152 -2.527 1 94.88 72 THR B C 1
ATOM 2286 O O . THR B 1 72 ? 13.797 -3.195 -2.42 1 94.88 72 THR B O 1
ATOM 2289 N N . PHE B 1 73 ? 15.242 -4.707 -1.504 1 94 73 PHE B N 1
ATOM 2290 C CA . PHE B 1 73 ? 15.117 -4.148 -0.162 1 94 73 PHE B CA 1
ATOM 2291 C C . PHE B 1 73 ? 15.562 -2.691 -0.14 1 94 73 PHE B C 1
ATOM 2293 O O . PHE B 1 73 ? 14.805 -1.816 0.294 1 94 73 PHE B O 1
ATOM 2300 N N . PHE B 1 74 ? 16.672 -2.398 -0.617 1 93.75 74 PHE B N 1
ATOM 2301 C CA . PHE B 1 74 ? 17.203 -1.041 -0.613 1 93.75 74 PHE B CA 1
ATOM 2302 C C . PHE B 1 74 ? 16.438 -0.153 -1.582 1 93.75 74 PHE B C 1
ATOM 2304 O O . PHE B 1 74 ? 16.188 1.021 -1.297 1 93.75 74 PHE B O 1
ATOM 2311 N N . TYR B 1 75 ? 16.109 -0.691 -2.729 1 95.44 75 TYR B N 1
ATOM 2312 C CA . TYR B 1 75 ? 15.336 0.055 -3.709 1 95.44 75 TYR B CA 1
ATOM 2313 C C . TYR B 1 75 ? 14 0.5 -3.123 1 95.44 75 TYR B C 1
ATOM 2315 O O . TYR B 1 75 ? 13.586 1.649 -3.299 1 95.44 75 TYR B O 1
ATOM 2323 N N . ALA B 1 76 ? 13.344 -0.399 -2.424 1 93.94 76 ALA B N 1
ATOM 2324 C CA . ALA B 1 76 ? 12.055 -0.108 -1.809 1 93.94 76 ALA B CA 1
ATOM 2325 C C . ALA B 1 76 ? 12.195 0.943 -0.711 1 93.94 76 ALA B C 1
ATOM 2327 O O . ALA B 1 76 ? 11.359 1.84 -0.592 1 93.94 76 ALA B O 1
ATOM 2328 N N . LEU B 1 77 ? 13.219 0.86 0.055 1 89.44 77 LEU B N 1
ATOM 2329 C CA . LEU B 1 77 ? 13.453 1.775 1.167 1 89.44 77 LEU B CA 1
ATOM 2330 C C . LEU B 1 77 ? 13.578 3.211 0.671 1 89.44 77 LEU B C 1
ATOM 2332 O O . LEU B 1 77 ? 13.188 4.152 1.367 1 89.44 77 LEU B O 1
ATOM 2336 N N . VAL B 1 78 ? 13.992 3.316 -0.5 1 90.56 78 VAL B N 1
ATOM 2337 C CA . VAL B 1 78 ? 14.219 4.648 -1.051 1 90.56 78 VAL B CA 1
ATOM 2338 C C . VAL B 1 78 ? 12.992 5.098 -1.836 1 90.56 78 VAL B C 1
ATOM 2340 O O . VAL B 1 78 ? 12.492 6.211 -1.639 1 90.56 78 VAL B O 1
ATOM 2343 N N . THR B 1 79 ? 12.523 4.25 -2.674 1 94.38 79 THR B N 1
ATOM 2344 C CA . THR B 1 79 ? 11.531 4.66 -3.658 1 94.38 79 THR B CA 1
ATOM 2345 C C . THR B 1 79 ? 10.156 4.805 -3.008 1 94.38 79 THR B C 1
ATOM 2347 O O . THR B 1 79 ? 9.375 5.684 -3.383 1 94.38 79 THR B O 1
ATOM 2350 N N . ILE B 1 80 ? 9.805 4 -1.987 1 92.44 80 ILE B N 1
ATOM 2351 C CA . ILE B 1 80 ? 8.469 4.027 -1.396 1 92.44 80 ILE B CA 1
ATOM 2352 C C . ILE B 1 80 ? 8.242 5.355 -0.68 1 92.44 80 ILE B C 1
ATOM 2354 O O . ILE B 1 80 ? 7.246 6.039 -0.92 1 92.44 80 ILE B O 1
ATOM 2358 N N . PRO B 1 81 ? 9.18 5.812 0.182 1 87.12 81 PRO B N 1
ATOM 2359 C CA . PRO B 1 81 ? 8.992 7.121 0.809 1 87.12 81 PRO B CA 1
ATOM 2360 C C . PRO B 1 81 ? 8.906 8.258 -0.21 1 87.12 81 PRO B C 1
ATOM 2362 O O . PRO B 1 81 ? 8.094 9.172 -0.048 1 87.12 81 PRO B O 1
ATOM 2365 N N . VAL B 1 82 ? 9.758 8.172 -1.178 1 89.44 82 VAL B N 1
ATOM 2366 C CA . VAL B 1 82 ? 9.734 9.203 -2.211 1 89.44 82 VAL B CA 1
ATOM 2367 C C . VAL B 1 82 ? 8.383 9.203 -2.91 1 89.44 82 VAL B C 1
ATOM 2369 O O . VAL B 1 82 ? 7.828 10.273 -3.199 1 89.44 82 VAL B O 1
ATOM 2372 N N . MET B 1 83 ? 7.871 8.062 -3.172 1 92 83 MET B N 1
ATOM 2373 C CA . MET B 1 83 ? 6.559 7.934 -3.797 1 92 83 MET B CA 1
ATOM 2374 C C . MET B 1 83 ? 5.473 8.531 -2.908 1 92 83 MET B C 1
ATOM 2376 O O . MET B 1 83 ? 4.629 9.289 -3.379 1 92 83 MET B O 1
ATOM 2380 N N . VAL B 1 84 ? 5.488 8.172 -1.678 1 87 84 VAL B N 1
ATOM 2381 C CA . VAL B 1 84 ? 4.473 8.633 -0.732 1 87 84 VAL B CA 1
ATOM 2382 C C . VAL B 1 84 ? 4.492 10.156 -0.65 1 87 84 VAL B C 1
ATOM 2384 O O . VAL B 1 84 ? 3.441 10.797 -0.685 1 87 84 VAL B O 1
ATOM 2387 N N . ILE B 1 85 ? 5.68 10.742 -0.565 1 85 85 ILE B N 1
ATOM 2388 C CA . ILE B 1 85 ? 5.832 12.188 -0.479 1 85 85 ILE B CA 1
ATOM 2389 C C . ILE B 1 85 ? 5.332 12.844 -1.768 1 85 85 ILE B C 1
ATOM 2391 O O . ILE B 1 85 ? 4.648 13.867 -1.73 1 85 85 ILE B O 1
ATOM 2395 N N . THR B 1 86 ? 5.734 12.297 -2.816 1 89.06 86 THR B N 1
ATOM 2396 C CA . THR B 1 86 ? 5.312 12.812 -4.113 1 89.06 86 THR B CA 1
ATOM 2397 C C . THR B 1 86 ? 3.791 12.789 -4.23 1 89.06 86 THR B C 1
ATOM 2399 O O . THR B 1 86 ? 3.182 13.773 -4.656 1 89.06 86 THR B O 1
ATOM 2402 N N . LEU B 1 87 ? 3.174 11.672 -3.834 1 89.25 87 LEU B N 1
ATOM 2403 C CA . LEU B 1 87 ? 1.724 11.547 -3.914 1 89.25 87 LEU B CA 1
ATOM 2404 C C . LEU B 1 87 ? 1.041 12.555 -2.994 1 89.25 87 LEU B C 1
ATOM 2406 O O . LEU B 1 87 ? 0.016 13.141 -3.357 1 89.25 87 LEU B O 1
ATOM 2410 N N . ALA B 1 88 ? 1.611 12.703 -1.869 1 82.12 88 ALA B N 1
ATOM 2411 C CA . ALA B 1 88 ? 1.06 13.68 -0.93 1 82.12 88 ALA B CA 1
ATOM 2412 C C . ALA B 1 88 ? 1.109 15.086 -1.51 1 82.12 88 ALA B C 1
ATOM 2414 O O . ALA B 1 88 ? 0.151 15.852 -1.38 1 82.12 88 ALA B O 1
ATOM 2415 N N . ASP B 1 89 ? 2.199 15.391 -2.082 1 85.88 89 ASP B N 1
ATOM 2416 C CA . ASP B 1 89 ? 2.375 16.719 -2.664 1 85.88 89 ASP B CA 1
ATOM 2417 C C . ASP B 1 89 ? 1.401 16.938 -3.818 1 85.88 89 ASP B C 1
ATOM 2419 O O . ASP B 1 89 ? 0.765 18 -3.902 1 85.88 89 ASP B O 1
ATOM 2423 N N . ILE B 1 90 ? 1.312 16.031 -4.668 1 88.69 90 ILE B N 1
ATOM 2424 C CA . ILE B 1 90 ? 0.384 16.141 -5.789 1 88.69 90 ILE B CA 1
ATOM 2425 C C . ILE B 1 90 ? -1.05 16.203 -5.266 1 88.69 90 ILE B C 1
ATOM 2427 O O . ILE B 1 90 ? -1.871 16.969 -5.773 1 88.69 90 ILE B O 1
ATOM 2431 N N . GLY B 1 91 ? -1.323 15.32 -4.344 1 86.25 91 GLY B N 1
ATOM 2432 C CA . GLY B 1 91 ? -2.646 15.336 -3.74 1 86.25 91 GLY B CA 1
ATOM 2433 C C . GLY B 1 91 ? -3.029 16.688 -3.176 1 86.25 91 GLY B C 1
ATOM 2434 O O . GLY B 1 91 ? -4.18 17.125 -3.305 1 86.25 91 GLY B O 1
ATOM 2435 N N . ARG B 1 92 ? -2.111 17.312 -2.566 1 86.06 92 ARG B N 1
ATOM 2436 C CA . ARG B 1 92 ? -2.365 18.641 -2.018 1 86.06 92 ARG B CA 1
ATOM 2437 C C . ARG B 1 92 ? -2.654 19.641 -3.127 1 86.06 92 ARG B C 1
ATOM 2439 O O . ARG B 1 92 ? -3.553 20.484 -2.998 1 86.06 92 ARG B O 1
ATOM 2446 N N . LYS B 1 93 ? -1.917 19.594 -4.086 1 87.88 93 LYS B N 1
ATOM 2447 C CA . LYS B 1 93 ? -2.131 20.5 -5.215 1 87.88 93 LYS B CA 1
ATOM 2448 C C . LYS B 1 93 ? -3.5 20.266 -5.848 1 87.88 93 LYS B C 1
ATOM 2450 O O . LYS B 1 93 ? -4.199 21.219 -6.191 1 87.88 93 LYS B O 1
ATOM 2455 N N . LEU B 1 94 ? -3.861 19.031 -5.992 1 88.62 94 LEU B N 1
ATOM 2456 C CA . LEU B 1 94 ? -5.16 18.719 -6.578 1 88.62 94 LEU B CA 1
ATOM 2457 C C . LEU B 1 94 ? -6.293 19.109 -5.637 1 88.62 94 LEU B C 1
ATOM 2459 O O . LEU B 1 94 ? -7.34 19.594 -6.086 1 88.62 94 LEU B O 1
ATOM 2463 N N . ALA B 1 95 ? -6.062 18.859 -4.438 1 84.44 95 ALA B N 1
ATOM 2464 C CA . ALA B 1 95 ? -7.059 19.266 -3.447 1 84.44 95 ALA B CA 1
ATOM 2465 C C . ALA B 1 95 ? -7.301 20.781 -3.502 1 84.44 95 ALA B C 1
ATOM 2467 O O . ALA B 1 95 ? -8.438 21.234 -3.383 1 84.44 95 ALA B O 1
ATOM 2468 N N . ASN B 1 96 ? -6.262 21.5 -3.674 1 85.81 96 ASN B N 1
ATOM 2469 C CA . ASN B 1 96 ? -6.375 22.938 -3.787 1 85.81 96 ASN B CA 1
ATOM 2470 C C . ASN B 1 96 ? -7.148 23.344 -5.039 1 85.81 96 ASN B C 1
ATOM 2472 O O . ASN B 1 96 ? -7.961 24.281 -5 1 85.81 96 ASN B O 1
ATOM 2476 N N . LEU B 1 97 ? -6.887 22.688 -6.066 1 86 97 LEU B N 1
ATOM 2477 C CA . LEU B 1 97 ? -7.602 22.953 -7.309 1 86 97 LEU B CA 1
ATOM 2478 C C . LEU B 1 97 ? -9.086 22.641 -7.16 1 86 97 LEU B C 1
ATOM 2480 O O . LEU B 1 97 ? -9.938 23.375 -7.66 1 86 97 LEU B O 1
ATOM 2484 N N . ILE B 1 98 ? -9.383 21.547 -6.5 1 86.56 98 ILE B N 1
ATOM 2485 C CA . ILE B 1 98 ? -10.766 21.141 -6.266 1 86.56 98 ILE B CA 1
ATOM 2486 C C . ILE B 1 98 ? -11.453 22.172 -5.363 1 86.56 98 ILE B C 1
ATOM 2488 O O . ILE B 1 98 ? -12.633 22.484 -5.555 1 86.56 98 ILE B O 1
ATOM 2492 N N . GLY B 1 99 ? -10.711 22.625 -4.418 1 82.12 99 GLY B N 1
ATOM 2493 C CA . GLY B 1 99 ? -11.242 23.672 -3.559 1 82.12 99 GLY B CA 1
ATOM 2494 C C . GLY B 1 99 ? -11.641 24.922 -4.316 1 82.12 99 GLY B C 1
ATOM 2495 O O . GLY B 1 99 ? -12.688 25.516 -4.043 1 82.12 99 GLY B O 1
ATOM 2496 N N . LEU B 1 100 ? -10.891 25.281 -5.246 1 82.44 100 LEU B N 1
ATOM 2497 C CA . LEU B 1 100 ? -11.188 26.453 -6.062 1 82.44 100 LEU B CA 1
ATOM 2498 C C . LEU B 1 100 ? -12.422 26.219 -6.922 1 82.44 100 LEU B C 1
ATOM 2500 O O . LEU B 1 100 ? -13.258 27.109 -7.078 1 82.44 100 LEU B O 1
ATOM 2504 N N . ALA B 1 101 ? -12.477 25.016 -7.414 1 82.12 101 ALA B N 1
ATOM 2505 C CA . ALA B 1 101 ? -13.625 24.672 -8.25 1 82.12 101 ALA B CA 1
ATOM 2506 C C . ALA B 1 101 ? -14.898 24.578 -7.422 1 82.12 101 ALA B C 1
ATOM 2508 O O . ALA B 1 101 ? -15.984 24.938 -7.891 1 82.12 101 ALA B O 1
ATOM 2509 N N . GLU B 1 102 ? -14.68 24 -6.289 1 82.56 102 GLU B N 1
ATOM 2510 C CA . GLU B 1 102 ? -15.797 23.859 -5.363 1 82.56 102 GLU B CA 1
ATOM 2511 C C . GLU B 1 102 ? -16.438 25.219 -5.078 1 82.56 102 GLU B C 1
ATOM 2513 O O . GLU B 1 102 ? -17.672 25.328 -5.043 1 82.56 102 GLU B O 1
ATOM 2518 N N . THR B 1 103 ? -15.648 26.25 -4.781 1 79.69 103 THR B N 1
ATOM 2519 C CA . THR B 1 103 ? -16.141 27.578 -4.48 1 79.69 103 THR B CA 1
ATOM 2520 C C . THR B 1 103 ? -16.906 28.156 -5.668 1 79.69 103 THR B C 1
ATOM 2522 O O . THR B 1 103 ? -17.922 28.844 -5.496 1 79.69 103 THR B O 1
ATOM 2525 N N . LYS B 1 104 ? -16.562 27.719 -6.82 1 81.38 104 LYS B N 1
ATOM 2526 C CA . LYS B 1 104 ? -17.203 28.219 -8.039 1 81.38 104 LYS B CA 1
ATOM 2527 C C . LYS B 1 104 ? -18.516 27.484 -8.305 1 81.38 104 LYS B C 1
ATOM 2529 O O . LYS B 1 104 ? -19.5 28.109 -8.734 1 81.38 104 LYS B O 1
ATOM 2534 N N . VAL B 1 105 ? -18.531 26.156 -8.023 1 76.44 105 VAL B N 1
ATOM 2535 C CA . VAL B 1 105 ? -19.656 25.328 -8.406 1 76.44 105 VAL B CA 1
ATOM 2536 C C . VAL B 1 105 ? -20.672 25.266 -7.262 1 76.44 105 VAL B C 1
ATOM 2538 O O . VAL B 1 105 ? -21.875 25.297 -7.492 1 76.44 105 VAL B O 1
ATOM 2541 N N . LEU B 1 106 ? -20.109 25.203 -5.961 1 74.62 106 LEU B N 1
ATOM 2542 C CA . LEU B 1 106 ? -20.984 24.969 -4.812 1 74.62 106 LEU B CA 1
ATOM 2543 C C . LEU B 1 106 ? -21.016 26.203 -3.908 1 74.62 106 LEU B C 1
ATOM 2545 O O . LEU B 1 106 ? -21.422 26.094 -2.744 1 74.62 106 LEU B O 1
ATOM 2549 N N . GLY B 1 107 ? -20.516 27.25 -4.348 1 69.06 107 GLY B N 1
ATOM 2550 C CA . GLY B 1 107 ? -20.438 28.484 -3.566 1 69.06 107 GLY B CA 1
ATOM 2551 C C . GLY B 1 107 ? -21.766 28.891 -2.955 1 69.06 107 GLY B C 1
ATOM 2552 O O . GLY B 1 107 ? -21.797 29.578 -1.935 1 69.06 107 GLY B O 1
ATOM 2553 N N . ARG B 1 108 ? -22.797 28.344 -3.379 1 72.88 108 ARG B N 1
ATOM 2554 C CA . ARG B 1 108 ? -24.125 28.75 -2.922 1 72.88 108 ARG B CA 1
ATOM 2555 C C . ARG B 1 108 ? -24.594 27.891 -1.751 1 72.88 108 ARG B C 1
ATOM 2557 O O . ARG B 1 108 ? -25.531 28.266 -1.04 1 72.88 108 ARG B O 1
ATOM 2564 N N . VAL B 1 109 ? -23.906 26.719 -1.713 1 72.19 109 VAL B N 1
ATOM 2565 C CA . VAL B 1 109 ? -24.312 25.828 -0.625 1 72.19 109 VAL B CA 1
ATOM 2566 C C . VAL B 1 109 ? -23.719 26.328 0.692 1 72.19 109 VAL B C 1
ATOM 2568 O O . VAL B 1 109 ? -22.5 26.375 0.856 1 72.19 109 VAL B O 1
ATOM 2571 N N . LYS B 1 110 ? -24.5 26.828 1.532 1 74.38 110 LYS B N 1
ATOM 2572 C CA . LYS B 1 110 ? -24.078 27.453 2.785 1 74.38 110 LYS B CA 1
ATOM 2573 C C . LYS B 1 110 ? -23.703 26.406 3.824 1 74.38 110 LYS B C 1
ATOM 2575 O O . LYS B 1 110 ? -22.828 26.641 4.664 1 74.38 110 LYS B O 1
ATOM 2580 N N . ASN B 1 111 ? -24.281 25.219 3.707 1 81.31 111 ASN B N 1
ATOM 2581 C CA . ASN B 1 111 ? -23.984 24.188 4.707 1 81.31 111 ASN B CA 1
ATOM 2582 C C . ASN B 1 111 ? -22.641 23.531 4.449 1 81.31 111 ASN B C 1
ATOM 2584 O O . ASN B 1 111 ? -22.453 22.875 3.418 1 81.31 111 ASN B O 1
ATOM 2588 N N . ARG B 1 112 ? -21.719 23.766 5.328 1 78.44 112 ARG B N 1
ATOM 2589 C CA . ARG B 1 112 ? -20.344 23.281 5.191 1 78.44 112 ARG B CA 1
ATOM 2590 C C . ARG B 1 112 ? -20.297 21.766 5.059 1 78.44 112 ARG B C 1
ATOM 2592 O O . ARG B 1 112 ? -19.547 21.234 4.25 1 78.44 112 ARG B O 1
ATOM 2599 N N . HIS B 1 113 ? -21.172 21.109 5.797 1 82.75 113 HIS B N 1
ATOM 2600 C CA . HIS B 1 113 ? -21.203 19.656 5.773 1 82.75 113 HIS B CA 1
ATOM 2601 C C . HIS B 1 113 ? -21.688 19.125 4.43 1 82.75 113 HIS B C 1
ATOM 2603 O O . HIS B 1 113 ? -21.109 18.203 3.871 1 82.75 113 HIS B O 1
ATOM 2609 N N . LEU B 1 114 ? -22.672 19.75 3.949 1 82.44 114 LEU B N 1
ATOM 2610 C CA . LEU B 1 114 ? -23.234 19.344 2.664 1 82.44 114 LEU B CA 1
ATOM 2611 C C . LEU B 1 114 ? -22.25 19.625 1.53 1 82.44 114 LEU B C 1
ATOM 2613 O O . LEU B 1 114 ? -22.125 18.844 0.595 1 82.44 114 LEU B O 1
ATOM 2617 N N . ARG B 1 115 ? -21.594 20.75 1.677 1 83.44 115 ARG B N 1
ATOM 2618 C CA . ARG B 1 115 ? -20.609 21.125 0.672 1 83.44 115 ARG B CA 1
ATOM 2619 C C . ARG B 1 115 ? -19.469 20.109 0.625 1 83.44 115 ARG B C 1
ATOM 2621 O O . ARG B 1 115 ? -19.062 19.672 -0.455 1 83.44 115 ARG B O 1
ATOM 2628 N N . PHE B 1 116 ? -19.031 19.734 1.767 1 82 116 PHE B N 1
ATOM 2629 C CA . PHE B 1 116 ? -17.953 18.766 1.874 1 82 116 PHE B CA 1
ATOM 2630 C C . PHE B 1 116 ? -18.375 17.422 1.282 1 82 116 PHE B C 1
ATOM 2632 O O . PHE B 1 116 ? -17.625 16.812 0.521 1 82 116 PHE B O 1
ATOM 2639 N N . MET B 1 117 ? -19.516 17.016 1.617 1 85.06 117 MET B N 1
ATOM 2640 C CA . MET B 1 117 ? -20.016 15.734 1.115 1 85.06 117 MET B CA 1
ATOM 2641 C C . MET B 1 117 ? -20.156 15.758 -0.405 1 85.06 117 MET B C 1
ATOM 2643 O O . MET B 1 117 ? -19.859 14.766 -1.072 1 85.06 117 MET B O 1
ATOM 2647 N N . ALA B 1 118 ? -20.516 16.859 -0.855 1 85.25 118 ALA B N 1
ATOM 2648 C CA . ALA B 1 118 ? -20.688 16.984 -2.301 1 85.25 118 ALA B CA 1
ATOM 2649 C C . ALA B 1 118 ? -19.328 16.938 -3.01 1 85.25 118 ALA B C 1
ATOM 2651 O O . ALA B 1 118 ? -19.188 16.297 -4.047 1 85.25 118 ALA B O 1
ATOM 2652 N N . VAL B 1 119 ? -18.406 17.672 -2.443 1 86.12 119 VAL B N 1
ATOM 2653 C CA . VAL B 1 119 ? -17.078 17.688 -3.031 1 86.12 119 VAL B CA 1
ATOM 2654 C C . VAL B 1 119 ? -16.484 16.281 -3.021 1 86.12 119 VAL B C 1
ATOM 2656 O O . VAL B 1 119 ? -15.906 15.836 -4.02 1 86.12 119 VAL B O 1
ATOM 2659 N N . LEU B 1 120 ? -16.641 15.609 -1.926 1 86 120 LEU B N 1
ATOM 2660 C CA . LEU B 1 120 ? -16.141 14.25 -1.789 1 86 120 LEU B CA 1
ATOM 2661 C C . LEU B 1 120 ? -16.797 13.32 -2.797 1 86 120 LEU B C 1
ATOM 2663 O O . LEU B 1 120 ? -16.125 12.531 -3.467 1 86 120 LEU B O 1
ATOM 2667 N N . ALA B 1 121 ? -18.031 13.461 -2.91 1 86.56 121 ALA B N 1
ATOM 2668 C CA . ALA B 1 121 ? -18.781 12.617 -3.826 1 86.56 121 ALA B CA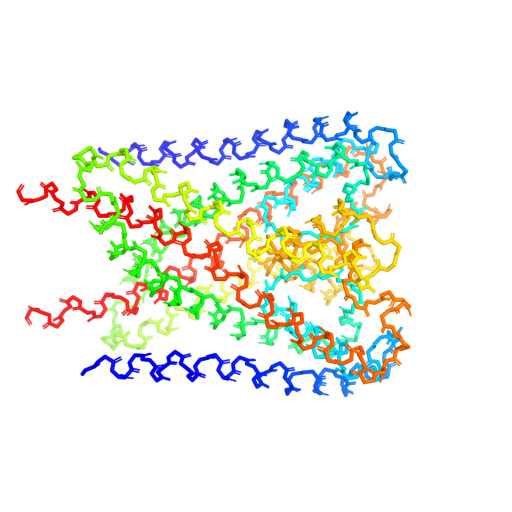 1
ATOM 2669 C C . ALA B 1 121 ? -18.375 12.875 -5.273 1 86.56 121 ALA B C 1
ATOM 2671 O O . ALA B 1 121 ? -18.188 11.93 -6.047 1 86.56 121 ALA B O 1
ATOM 2672 N N . MET B 1 122 ? -18.266 14.078 -5.613 1 87.38 122 MET B N 1
ATOM 2673 C CA . MET B 1 122 ? -17.906 14.445 -6.98 1 87.38 122 MET B CA 1
ATOM 2674 C C . MET B 1 122 ? -16.5 13.961 -7.32 1 87.38 122 MET B C 1
ATOM 2676 O O . MET B 1 122 ? -16.266 13.453 -8.422 1 87.38 122 MET B O 1
ATOM 2680 N N . THR B 1 123 ? -15.594 14.203 -6.398 1 87.44 123 THR B N 1
ATOM 2681 C CA . THR B 1 123 ? -14.227 13.758 -6.633 1 87.44 123 THR B CA 1
ATOM 2682 C C . THR B 1 123 ? -14.164 12.234 -6.73 1 87.44 123 THR B C 1
ATOM 2684 O O . THR B 1 123 ? -13.445 11.695 -7.574 1 87.44 123 THR B O 1
ATOM 2687 N N . LEU B 1 124 ? -14.852 11.547 -5.879 1 87.88 124 LEU B N 1
ATOM 2688 C CA . LEU B 1 124 ? -14.898 10.094 -5.906 1 87.88 124 LEU B CA 1
ATOM 2689 C C . LEU B 1 124 ? -15.469 9.594 -7.23 1 87.88 124 LEU B C 1
ATOM 2691 O O . LEU B 1 124 ? -14.891 8.703 -7.859 1 87.88 124 LEU B O 1
ATOM 2695 N N . LEU B 1 125 ? -16.562 10.156 -7.645 1 89.56 125 LEU B N 1
ATOM 2696 C CA . LEU B 1 125 ? -17.219 9.742 -8.875 1 89.56 125 LEU B CA 1
ATOM 2697 C C . LEU B 1 125 ? -16.344 10.023 -10.086 1 89.56 125 LEU B C 1
ATOM 2699 O O . LEU B 1 125 ? -16.203 9.172 -10.977 1 89.56 125 LEU B O 1
ATOM 2703 N N . ALA B 1 126 ? -15.789 11.195 -10.086 1 90 126 ALA B N 1
ATOM 2704 C CA . ALA B 1 126 ? -14.898 11.547 -11.195 1 90 126 ALA B CA 1
ATOM 2705 C C . ALA B 1 126 ? -13.711 10.594 -11.266 1 90 126 ALA B C 1
ATOM 2707 O O . ALA B 1 126 ? -13.312 10.172 -12.352 1 90 126 ALA B O 1
ATOM 2708 N N . GLY B 1 127 ? -13.156 10.289 -10.117 1 91.25 127 GLY B N 1
ATOM 2709 C CA . GLY B 1 127 ? -12.047 9.352 -10.07 1 91.25 127 GLY B CA 1
ATOM 2710 C C . GLY B 1 127 ? -12.422 7.953 -10.523 1 91.25 127 GLY B C 1
ATOM 2711 O O . GLY B 1 127 ? -11.641 7.277 -11.188 1 91.25 127 GLY B O 1
ATOM 2712 N N . ILE B 1 128 ? -13.602 7.562 -10.141 1 92.25 128 ILE B N 1
ATOM 2713 C CA . ILE B 1 128 ? -14.078 6.242 -10.539 1 92.25 128 ILE B CA 1
ATOM 2714 C C . ILE B 1 128 ? -14.195 6.172 -12.062 1 92.25 128 ILE B C 1
ATOM 2716 O O . ILE B 1 128 ? -13.766 5.195 -12.68 1 92.25 128 ILE B O 1
ATOM 2720 N N . VAL B 1 129 ? -14.703 7.148 -12.641 1 93.88 129 VAL B N 1
ATOM 2721 C CA . VAL B 1 129 ? -14.891 7.172 -14.086 1 93.88 129 VAL B CA 1
ATOM 2722 C C . VAL B 1 129 ? -13.531 7.246 -14.781 1 93.88 129 VAL B C 1
ATOM 2724 O O . VAL B 1 129 ? -13.227 6.426 -15.648 1 93.88 129 VAL B O 1
ATOM 2727 N N . VAL B 1 130 ? -12.688 8.109 -14.367 1 93.94 130 VAL B N 1
ATOM 2728 C CA . VAL B 1 130 ? -11.445 8.414 -15.07 1 93.94 130 VAL B CA 1
ATOM 2729 C C . VAL B 1 130 ? -10.422 7.316 -14.805 1 93.94 130 VAL B C 1
ATOM 2731 O O . VAL B 1 130 ? -9.688 6.91 -15.711 1 93.94 130 VAL B O 1
ATOM 2734 N N . PHE B 1 131 ? -10.438 6.758 -13.57 1 95.19 131 PHE B N 1
ATOM 2735 C CA . PHE B 1 131 ? -9.305 5.902 -13.219 1 95.19 131 PHE B CA 1
ATOM 2736 C C . PHE B 1 131 ? -9.75 4.453 -13.07 1 95.19 131 PHE B C 1
ATOM 2738 O O . PHE B 1 131 ? -8.922 3.553 -12.938 1 95.19 131 PHE B O 1
ATOM 2745 N N . LEU B 1 132 ? -11.031 4.223 -13.094 1 95.06 132 LEU B N 1
ATOM 2746 C CA . LEU B 1 132 ? -11.461 2.838 -12.961 1 95.06 132 LEU B CA 1
ATOM 2747 C C . LEU B 1 132 ? -12.266 2.4 -14.188 1 95.06 132 LEU B C 1
ATOM 2749 O O . LEU B 1 132 ? -11.922 1.409 -14.836 1 95.06 132 L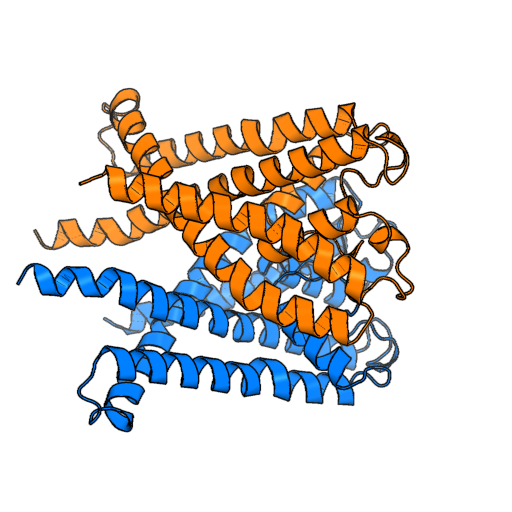EU B O 1
ATOM 2753 N N . LEU B 1 133 ? -13.273 3.188 -14.625 1 95.56 133 LEU B N 1
ATOM 2754 C CA . LEU B 1 133 ? -14.156 2.76 -15.703 1 95.56 133 LEU B CA 1
ATOM 2755 C C . LEU B 1 133 ? -13.469 2.9 -17.062 1 95.56 133 LEU B C 1
ATOM 2757 O O . LEU B 1 133 ? -13.508 1.978 -17.875 1 95.56 133 LEU B O 1
ATOM 2761 N N . ILE B 1 134 ? -12.898 4.008 -17.312 1 96 134 ILE B N 1
ATOM 2762 C CA . ILE B 1 134 ? -12.234 4.219 -18.594 1 96 134 ILE B CA 1
ATOM 2763 C C . ILE B 1 134 ? -11.094 3.215 -18.75 1 96 134 ILE B C 1
ATOM 2765 O O . ILE B 1 134 ? -11.016 2.506 -19.766 1 96 134 ILE B O 1
ATOM 2769 N N . PRO B 1 135 ? -10.234 3.141 -17.781 1 94.75 135 PRO B N 1
ATOM 2770 C CA . PRO B 1 135 ? -9.188 2.123 -17.922 1 94.75 135 PRO B CA 1
ATOM 2771 C C . PRO B 1 135 ? -9.758 0.711 -18.047 1 94.75 135 PRO B C 1
ATOM 2773 O O . PRO B 1 135 ? -9.18 -0.127 -18.75 1 94.75 135 PRO B O 1
ATOM 2776 N N . ALA B 1 136 ? -10.82 0.403 -17.344 1 94.81 136 ALA B N 1
ATOM 2777 C CA . ALA B 1 136 ? -11.453 -0.907 -17.469 1 94.81 136 ALA B CA 1
ATOM 2778 C C . ALA B 1 136 ? -11.852 -1.182 -18.922 1 94.81 136 ALA B C 1
ATOM 2780 O O . ALA B 1 136 ? -11.641 -2.285 -19.438 1 94.81 136 ALA B O 1
ATOM 2781 N N . ALA B 1 137 ? -12.438 -0.192 -19.578 1 94.69 137 ALA B N 1
ATOM 2782 C CA . ALA B 1 137 ? -12.812 -0.316 -20.984 1 94.69 137 ALA B CA 1
ATOM 2783 C C . ALA B 1 137 ? -11.578 -0.501 -21.859 1 94.69 137 ALA B C 1
ATOM 2785 O O . ALA B 1 137 ? -11.594 -1.307 -22.797 1 94.69 137 ALA B O 1
ATOM 2786 N N . ILE B 1 138 ? -10.539 0.206 -21.547 1 93.12 138 ILE B N 1
ATOM 2787 C CA . ILE B 1 138 ? -9.305 0.103 -22.297 1 93.12 138 ILE B CA 1
ATOM 2788 C C . ILE B 1 138 ? -8.695 -1.287 -22.125 1 93.12 138 ILE B C 1
ATOM 2790 O O . ILE B 1 138 ? -8.266 -1.914 -23.094 1 93.12 138 ILE B O 1
ATOM 2794 N N . PHE B 1 139 ? -8.711 -1.781 -20.891 1 92.56 139 PHE B N 1
ATOM 2795 C CA . PHE B 1 139 ? -8.18 -3.113 -20.625 1 92.56 139 PHE B CA 1
ATOM 2796 C C . PHE B 1 139 ? -8.984 -4.176 -21.359 1 92.56 139 PHE B C 1
ATOM 2798 O O . PHE B 1 139 ? -8.414 -5.121 -21.906 1 92.56 139 PHE B O 1
ATOM 2805 N N . THR B 1 140 ? -10.281 -4.055 -21.359 1 91 140 THR B N 1
ATOM 2806 C CA . THR B 1 140 ? -11.141 -5.012 -22.047 1 91 140 THR B CA 1
ATOM 2807 C C . THR B 1 140 ? -10.875 -4.996 -23.562 1 91 140 THR B C 1
ATOM 2809 O O . THR B 1 140 ? -10.914 -6.043 -24.203 1 91 140 THR B O 1
ATOM 2812 N N . ALA B 1 141 ? -10.586 -3.875 -24.109 1 90.31 141 ALA B N 1
ATOM 2813 C CA . ALA B 1 141 ? -10.32 -3.74 -25.547 1 90.31 141 ALA B CA 1
ATOM 2814 C C . ALA B 1 141 ? -8.938 -4.293 -25.891 1 90.31 141 ALA B C 1
ATOM 2816 O O . ALA B 1 141 ? -8.758 -4.879 -26.969 1 90.31 141 ALA B O 1
ATOM 2817 N N . LEU B 1 142 ? -7.98 -4.148 -24.984 1 88 142 LEU B N 1
ATOM 2818 C CA . LEU B 1 142 ? -6.605 -4.535 -25.297 1 88 142 LEU B CA 1
ATOM 2819 C C . LEU B 1 142 ? -6.355 -5.992 -24.922 1 88 142 LEU B C 1
ATOM 2821 O O . LEU B 1 142 ? -5.527 -6.664 -25.547 1 88 142 LEU B O 1
ATOM 2825 N N . GLU B 1 143 ? -7.094 -6.336 -23.812 1 86.88 143 GLU B N 1
ATOM 2826 C CA . GLU B 1 143 ? -6.941 -7.711 -23.344 1 86.88 143 GLU B CA 1
ATOM 2827 C C . GLU B 1 143 ? -8.094 -8.586 -23.844 1 86.88 143 GLU B C 1
ATOM 2829 O O . GLU B 1 143 ? -9.188 -8.547 -23.281 1 86.88 143 GLU B O 1
ATOM 2834 N N . GLU B 1 144 ? -8.055 -9.297 -24.797 1 79.75 144 GLU B N 1
ATOM 2835 C CA . GLU B 1 144 ? -9.125 -9.977 -25.516 1 79.75 144 GLU B CA 1
ATOM 2836 C C . GLU B 1 144 ? -9.875 -10.945 -24.609 1 79.75 144 GLU B C 1
ATOM 2838 O O . GLU B 1 144 ? -11.078 -11.148 -24.766 1 79.75 144 GLU B O 1
ATOM 2843 N N . GLN B 1 145 ? -9.25 -11.523 -23.578 1 83.94 145 GLN B N 1
ATOM 2844 C CA . GLN B 1 145 ? -9.945 -12.539 -22.797 1 83.94 145 GLN B CA 1
ATOM 2845 C C . GLN B 1 145 ? -10.484 -11.969 -21.484 1 83.94 145 GLN B C 1
ATOM 2847 O O . GLN B 1 145 ? -11.031 -12.695 -20.656 1 83.94 145 GLN B O 1
ATOM 2852 N N . TRP B 1 146 ? -10.453 -10.617 -21.469 1 88.25 146 TRP B N 1
ATOM 2853 C CA . TRP B 1 146 ? -10.938 -10.023 -20.234 1 88.25 146 TRP B CA 1
ATOM 2854 C C . TRP B 1 146 ? -12.359 -9.492 -20.406 1 88.25 146 TRP B C 1
ATOM 2856 O O . TRP B 1 146 ? -12.68 -8.875 -21.422 1 88.25 146 TRP B O 1
ATOM 2866 N N . SER B 1 147 ? -13.242 -9.828 -19.547 1 91.81 147 SER B N 1
ATOM 2867 C CA . SER B 1 147 ? -14.531 -9.148 -19.453 1 91.81 147 SER B CA 1
ATOM 2868 C C . SER B 1 147 ? -14.383 -7.758 -18.844 1 91.81 147 SER B C 1
ATOM 2870 O O . SER B 1 147 ? -13.32 -7.414 -18.328 1 91.81 147 SER B O 1
ATOM 2872 N N . PHE B 1 148 ? -15.375 -6.961 -19.031 1 93.5 148 PHE B N 1
ATOM 2873 C CA . PHE B 1 148 ? -15.352 -5.625 -18.438 1 93.5 148 PHE B CA 1
ATOM 2874 C C . PHE B 1 148 ? -15.148 -5.703 -16.938 1 93.5 148 PHE B C 1
ATOM 2876 O O . PHE B 1 148 ? -14.422 -4.895 -16.359 1 93.5 148 PHE B O 1
ATOM 2883 N N . MET B 1 149 ? -15.773 -6.695 -16.359 1 92.44 149 MET B N 1
ATOM 2884 C CA . MET B 1 149 ? -15.641 -6.863 -14.922 1 92.44 149 MET B CA 1
ATOM 2885 C C . MET B 1 149 ? -14.203 -7.191 -14.539 1 92.44 149 MET B C 1
ATOM 2887 O O . MET B 1 149 ? -13.703 -6.707 -13.523 1 92.44 149 MET B O 1
ATOM 2891 N N . GLU B 1 150 ? -13.578 -7.953 -15.336 1 92.62 150 GLU B N 1
ATOM 2892 C CA . GLU B 1 150 ? -12.18 -8.297 -15.07 1 92.62 150 GLU B CA 1
ATOM 2893 C C . GLU B 1 150 ? -11.273 -7.086 -15.25 1 92.62 150 GLU B C 1
ATOM 2895 O O . GLU B 1 150 ? -10.297 -6.918 -14.508 1 92.62 150 GLU B O 1
ATOM 2900 N N . GLY B 1 151 ? -11.633 -6.34 -16.281 1 93.56 151 GLY B N 1
ATOM 2901 C CA . GLY B 1 151 ? -10.891 -5.102 -16.438 1 93.56 151 GLY B CA 1
ATOM 2902 C C . GLY B 1 151 ? -11.055 -4.145 -15.281 1 93.56 151 GLY B C 1
ATOM 2903 O O . GLY B 1 151 ? -10.078 -3.557 -14.812 1 93.56 151 GLY B O 1
ATOM 2904 N N . PHE B 1 152 ? -12.258 -3.973 -14.828 1 95 152 PHE B N 1
ATOM 2905 C CA . PHE B 1 152 ? -12.547 -3.129 -13.672 1 95 152 PHE B CA 1
ATOM 2906 C C . PHE B 1 152 ? -11.836 -3.646 -12.43 1 95 152 PHE B C 1
ATOM 2908 O O . PHE B 1 152 ? -11.25 -2.867 -11.672 1 95 152 PHE B O 1
ATOM 2915 N N . TRP B 1 153 ? -11.844 -4.91 -12.273 1 94.5 153 TRP B N 1
ATOM 2916 C CA . TRP B 1 153 ? -11.203 -5.555 -11.133 1 94.5 153 TRP B CA 1
ATOM 2917 C C . TRP B 1 153 ? -9.695 -5.285 -11.133 1 94.5 153 TRP B C 1
ATOM 2919 O O . TRP B 1 153 ? -9.125 -4.922 -10.109 1 94.5 153 TRP B O 1
ATOM 2929 N N . CYS B 1 154 ? -9.148 -5.418 -12.258 1 93.81 154 CYS B N 1
ATOM 2930 C CA . CYS B 1 154 ? -7.711 -5.199 -12.375 1 93.81 154 CYS B CA 1
ATOM 2931 C C . CYS B 1 154 ? -7.355 -3.746 -12.078 1 93.81 154 CYS B C 1
ATOM 2933 O O . CYS B 1 154 ? -6.375 -3.473 -11.383 1 93.81 154 CYS B O 1
ATOM 2935 N N . ALA B 1 155 ? -8.141 -2.863 -12.578 1 94.94 155 ALA B N 1
ATOM 2936 C CA . ALA B 1 155 ? -7.918 -1.441 -12.328 1 94.94 155 ALA B CA 1
ATOM 2937 C C . ALA B 1 155 ? -8.039 -1.121 -10.844 1 94.94 155 ALA B C 1
ATOM 2939 O O . ALA B 1 155 ? -7.203 -0.417 -10.281 1 94.94 155 ALA B O 1
ATOM 2940 N N . PHE B 1 156 ? -9.008 -1.668 -10.289 1 94.88 156 PHE B N 1
ATOM 2941 C CA . PHE B 1 156 ? -9.234 -1.439 -8.867 1 94.88 156 PHE B CA 1
ATOM 2942 C C . PHE B 1 156 ? -8.102 -2.025 -8.031 1 94.88 156 PHE B C 1
ATOM 2944 O O . PHE B 1 156 ? -7.566 -1.359 -7.145 1 94.88 156 PHE B O 1
ATOM 2951 N N . ALA B 1 157 ? -7.727 -3.254 -8.289 1 94.25 157 ALA B N 1
ATOM 2952 C CA . ALA B 1 157 ? -6.668 -3.93 -7.543 1 94.25 157 ALA B CA 1
ATOM 2953 C C . ALA B 1 157 ? -5.344 -3.184 -7.672 1 94.25 157 ALA B C 1
ATOM 2955 O O . ALA B 1 157 ? -4.547 -3.152 -6.73 1 94.25 157 ALA B O 1
ATOM 2956 N N . THR B 1 158 ? -5.164 -2.592 -8.789 1 93.94 158 THR B N 1
ATOM 2957 C CA . THR B 1 158 ? -3.938 -1.843 -9.039 1 93.94 158 THR B CA 1
ATOM 2958 C C . THR B 1 158 ? -3.938 -0.532 -8.258 1 93.94 158 THR B C 1
ATOM 2960 O O . THR B 1 158 ? -2.965 -0.213 -7.57 1 93.94 158 THR B O 1
ATOM 2963 N N . LEU B 1 159 ? -5.031 0.16 -8.266 1 94.25 159 LEU B N 1
ATOM 2964 C CA . LEU B 1 159 ? -5.07 1.477 -7.637 1 94.25 159 LEU B CA 1
ATOM 2965 C C . LEU B 1 159 ? -5.207 1.354 -6.121 1 94.25 159 LEU B C 1
ATOM 2967 O O . LEU B 1 159 ? -4.828 2.266 -5.383 1 94.25 159 LEU B O 1
ATOM 2971 N N . ALA B 1 160 ? -5.75 0.269 -5.699 1 93.56 160 ALA B N 1
ATOM 2972 C CA . ALA B 1 160 ? -5.793 0.012 -4.262 1 93.56 160 ALA B CA 1
ATOM 2973 C C . ALA B 1 160 ? -4.453 -0.524 -3.764 1 93.56 160 ALA B C 1
ATOM 2975 O O . ALA B 1 160 ? -4.258 -0.701 -2.559 1 93.56 160 ALA B O 1
ATOM 2976 N N . THR B 1 161 ? -3.502 -0.823 -4.68 1 93.25 161 THR B N 1
ATOM 2977 C CA . THR B 1 161 ? -2.137 -1.28 -4.453 1 93.25 161 THR B CA 1
ATOM 2978 C C . THR B 1 161 ? -2.129 -2.639 -3.76 1 93.25 161 THR B C 1
ATOM 2980 O O . THR B 1 161 ? -1.216 -2.943 -2.988 1 93.25 161 THR B O 1
ATOM 2983 N N . ILE B 1 162 ? -3.166 -3.416 -3.902 1 93.12 162 ILE B N 1
ATOM 2984 C CA . ILE B 1 162 ? -3.227 -4.766 -3.35 1 93.12 162 ILE B CA 1
ATOM 2985 C C . ILE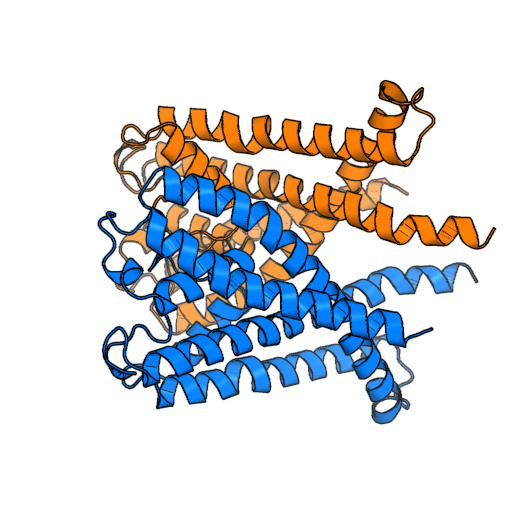 B 1 162 ? -2.475 -5.73 -4.262 1 93.12 162 ILE B C 1
ATOM 2987 O O . ILE B 1 162 ? -1.658 -6.527 -3.795 1 93.12 162 ILE B O 1
ATOM 2991 N N . GLY B 1 163 ? -2.693 -5.703 -5.598 1 90.5 163 GLY B N 1
ATOM 2992 C CA . GLY B 1 163 ? -1.95 -6.473 -6.582 1 90.5 163 GLY B CA 1
ATOM 2993 C C . GLY B 1 163 ? -1.998 -7.969 -6.328 1 90.5 163 GLY B C 1
ATOM 2994 O O . GLY B 1 163 ? -0.958 -8.609 -6.18 1 90.5 163 GLY B O 1
ATOM 2995 N N . PHE B 1 164 ? -3.043 -8.633 -6.52 1 89.62 164 PHE B N 1
ATOM 2996 C CA . PHE B 1 164 ? -3.201 -10.062 -6.262 1 89.62 164 PHE B CA 1
ATOM 2997 C C . PHE B 1 164 ? -2.393 -10.883 -7.258 1 89.62 164 PHE B C 1
ATOM 2999 O O . PHE B 1 164 ? -2.025 -12.023 -6.973 1 89.62 164 PHE B O 1
ATOM 3006 N N . GLY B 1 165 ? -2.176 -10.352 -8.398 1 88.06 165 GLY B N 1
ATOM 3007 C CA . GLY B 1 165 ? -1.404 -11.047 -9.414 1 88.06 165 GLY B CA 1
ATOM 3008 C C . GLY B 1 165 ? -2.24 -11.992 -10.25 1 88.06 165 GLY B C 1
ATOM 3009 O O . GLY B 1 165 ? -1.708 -12.719 -11.102 1 88.06 165 GLY B O 1
ATOM 3010 N N . ASP B 1 166 ? -3.578 -12.094 -10 1 86.81 166 ASP B N 1
ATOM 3011 C CA . ASP B 1 166 ? -4.457 -12.945 -10.797 1 86.81 166 ASP B CA 1
ATOM 3012 C C . ASP B 1 166 ? -4.598 -12.414 -12.227 1 86.81 166 ASP B C 1
ATOM 3014 O O . ASP B 1 166 ? -4.602 -13.18 -13.188 1 86.81 166 ASP B O 1
ATOM 3018 N N . LEU B 1 167 ? -4.727 -11.109 -12.312 1 87.31 167 LEU B N 1
ATOM 3019 C CA . LEU B 1 167 ? -4.742 -10.43 -13.602 1 87.31 167 LEU B CA 1
ATOM 3020 C C . LEU B 1 167 ? -3.646 -9.375 -13.672 1 87.31 167 LEU B C 1
ATOM 3022 O O . LEU B 1 167 ? -3.641 -8.43 -12.875 1 87.31 167 LEU B O 1
ATOM 3026 N N . VAL B 1 168 ? -2.684 -9.617 -14.477 1 84.5 168 VAL B N 1
ATOM 3027 C CA . VAL B 1 168 ? -1.587 -8.672 -14.672 1 84.5 168 VAL B CA 1
ATOM 3028 C C . VAL B 1 168 ? -1.654 -8.094 -16.078 1 84.5 168 VAL B C 1
ATOM 3030 O O . VAL B 1 168 ? -1.435 -8.797 -17.062 1 84.5 168 VAL B O 1
ATOM 3033 N N . PRO B 1 169 ? -1.938 -6.812 -16.125 1 84.06 169 PRO B N 1
ATOM 3034 C CA . PRO B 1 169 ? -2.061 -6.215 -17.453 1 84.06 169 PRO B CA 1
ATOM 3035 C C . PRO B 1 169 ? -0.768 -6.305 -18.266 1 84.06 169 PRO B C 1
ATOM 3037 O O . PRO B 1 169 ? 0.32 -6.105 -17.719 1 84.06 169 PRO B O 1
ATOM 3040 N N . GLY B 1 170 ? -0.844 -6.629 -19.5 1 77.31 170 GLY B N 1
ATOM 3041 C CA . GLY B 1 170 ? 0.292 -6.652 -20.406 1 77.31 170 GLY B CA 1
ATOM 3042 C C . GLY B 1 170 ? 0.986 -8 -20.453 1 77.31 170 GLY B C 1
ATOM 3043 O O . GLY B 1 170 ? 2 -8.148 -21.141 1 77.31 170 GLY B O 1
ATOM 3044 N N . MET B 1 171 ? 0.521 -8.906 -19.641 1 71.81 171 MET B N 1
ATOM 3045 C CA . MET B 1 171 ? 1.197 -10.195 -19.625 1 71.81 171 MET B CA 1
ATOM 3046 C C . MET B 1 171 ? 0.38 -11.242 -20.375 1 71.81 171 MET B C 1
ATOM 3048 O O . MET B 1 171 ? 0.794 -12.398 -20.484 1 71.81 171 MET B O 1
ATOM 3052 N N . SER B 1 172 ? -0.678 -10.664 -20.797 1 64.25 172 SER B N 1
ATOM 3053 C CA . SER B 1 172 ? -1.453 -11.57 -21.641 1 64.25 172 SER B CA 1
ATOM 3054 C C . SER B 1 172 ? -0.859 -11.68 -23.031 1 64.25 172 SER B C 1
ATOM 3056 O O . SER B 1 172 ? -0.221 -10.734 -23.516 1 64.25 172 SER B O 1
ATOM 3058 N N . ARG B 1 173 ? -0.678 -12.781 -23.484 1 61.09 173 ARG B N 1
ATOM 3059 C CA . ARG B 1 173 ? -0.112 -13.07 -24.797 1 61.09 173 ARG B CA 1
ATOM 3060 C C . ARG B 1 173 ? -0.838 -12.297 -25.891 1 61.09 173 ARG B C 1
ATOM 3062 O O . ARG B 1 173 ? -0.285 -12.07 -26.969 1 61.09 173 ARG B O 1
ATOM 3069 N N . GLU B 1 174 ? -1.9 -11.758 -25.516 1 63.78 174 GLU B N 1
ATOM 3070 C CA . GLU B 1 174 ? -2.693 -11.172 -26.594 1 63.78 174 GLU B CA 1
ATOM 3071 C C . GLU B 1 174 ? -2.225 -9.75 -26.906 1 63.78 174 GLU B C 1
ATOM 3073 O O . GLU B 1 174 ? -2.359 -9.281 -28.047 1 63.78 174 GLU B O 1
ATOM 3078 N N . VAL B 1 175 ? -1.671 -8.938 -26.016 1 64.62 175 VAL B N 1
ATOM 3079 C CA . VAL B 1 175 ? -1.255 -7.566 -26.281 1 64.62 175 VAL B CA 1
ATOM 3080 C C . VAL B 1 175 ? 0.059 -7.566 -27.062 1 64.62 175 VAL B C 1
ATOM 3082 O O . VAL B 1 175 ? 0.322 -6.656 -27.859 1 64.62 175 VAL B O 1
ATOM 3085 N N . GLY B 1 176 ? 0.586 -8.828 -27.266 1 64 176 GLY B N 1
ATOM 3086 C CA . GLY B 1 176 ? 1.845 -8.922 -28 1 64 176 GLY B CA 1
ATOM 3087 C C . GLY B 1 176 ? 2.783 -9.969 -27.422 1 64 176 GLY B C 1
ATOM 3088 O O . GLY B 1 176 ? 2.561 -10.461 -26.312 1 64 176 GLY B O 1
ATOM 3089 N N . GLN B 1 177 ? 3.674 -10.328 -28.234 1 66.94 177 GLN B N 1
ATOM 3090 C CA . GLN B 1 177 ? 4.699 -11.266 -27.781 1 66.94 177 GLN B CA 1
ATOM 3091 C C . GLN B 1 177 ? 5.566 -10.648 -26.688 1 66.94 177 GLN B C 1
ATOM 3093 O O . GLN B 1 177 ? 5.664 -9.422 -26.594 1 66.94 177 GLN B O 1
ATOM 3098 N N . LEU B 1 178 ? 6.012 -11.461 -25.828 1 68.88 178 LEU B N 1
ATOM 3099 C CA . LEU B 1 178 ? 6.953 -11 -24.797 1 68.88 178 LEU B CA 1
ATOM 3100 C C . LEU B 1 178 ? 8.109 -10.234 -25.438 1 68.88 178 LEU B C 1
ATOM 3102 O O . LEU B 1 178 ? 8.727 -10.719 -26.391 1 68.88 178 LEU B O 1
ATOM 3106 N N . GLY B 1 179 ? 8.242 -8.984 -25.078 1 72.69 179 GLY B N 1
ATOM 3107 C CA . GLY B 1 179 ? 9.344 -8.18 -25.562 1 72.69 179 GLY B CA 1
ATOM 3108 C C . GLY B 1 179 ? 8.992 -7.359 -26.797 1 72.69 179 GLY B C 1
ATOM 3109 O O . GLY B 1 179 ? 9.844 -6.676 -27.359 1 72.69 179 GLY B O 1
ATOM 3110 N N . SER B 1 180 ? 7.742 -7.434 -27.297 1 81.56 180 SER B N 1
ATOM 3111 C CA . SER B 1 180 ? 7.328 -6.676 -28.469 1 81.56 180 SER B CA 1
ATOM 3112 C C . SER B 1 180 ? 7.207 -5.188 -28.156 1 81.56 180 SER B C 1
ATOM 3114 O O . SER B 1 180 ? 7.027 -4.809 -27 1 81.56 180 SER B O 1
ATOM 3116 N N . PRO B 1 181 ? 7.461 -4.379 -29.219 1 84.44 181 PRO B N 1
ATOM 3117 C CA . PRO B 1 181 ? 7.348 -2.934 -29 1 84.44 181 PRO B CA 1
ATOM 3118 C C . PRO B 1 181 ? 5.965 -2.52 -28.5 1 84.44 181 PRO B C 1
ATOM 3120 O O . PRO B 1 181 ? 5.848 -1.573 -27.719 1 84.44 181 PRO B O 1
ATOM 3123 N N . GLU B 1 182 ? 4.926 -3.146 -28.969 1 83.56 182 GLU B N 1
ATOM 3124 C CA . GLU B 1 182 ? 3.572 -2.832 -28.516 1 83.56 182 GLU B CA 1
ATOM 3125 C C . GLU B 1 182 ? 3.416 -3.086 -27.031 1 83.56 182 GLU B C 1
ATOM 3127 O O . GLU B 1 182 ? 2.801 -2.285 -26.312 1 83.56 182 GLU B O 1
ATOM 3132 N N . ARG B 1 183 ? 4.016 -4.129 -26.562 1 85.88 183 ARG B N 1
ATOM 3133 C CA . ARG B 1 183 ? 3.953 -4.469 -25.156 1 85.88 183 ARG B CA 1
ATOM 3134 C C . ARG B 1 183 ? 4.762 -3.484 -24.312 1 85.88 183 ARG B C 1
ATOM 3136 O O . ARG B 1 183 ? 4.383 -3.16 -23.188 1 85.88 183 ARG B O 1
ATOM 3143 N N . ASN B 1 184 ? 5.855 -3.049 -24.906 1 87.88 184 ASN B N 1
ATOM 3144 C CA . ASN B 1 184 ? 6.695 -2.082 -24.219 1 87.88 184 ASN B CA 1
ATOM 3145 C C . ASN B 1 184 ? 5.965 -0.759 -24 1 87.88 184 ASN B C 1
ATOM 3147 O O . ASN B 1 184 ? 6.008 -0.195 -22.906 1 87.88 184 ASN B O 1
ATOM 3151 N N . VAL B 1 185 ? 5.297 -0.328 -25.047 1 89.25 185 VAL B N 1
ATOM 3152 C CA . VAL B 1 185 ? 4.543 0.917 -24.953 1 89.25 185 VAL B CA 1
ATOM 3153 C C . VAL B 1 185 ? 3.396 0.747 -23.953 1 89.25 185 VAL B C 1
ATOM 3155 O O . VAL B 1 185 ? 3.111 1.65 -23.156 1 89.25 185 VAL B O 1
ATOM 3158 N N . TYR B 1 186 ? 2.766 -0.397 -23.984 1 90.5 186 TYR B N 1
ATOM 3159 C CA . TYR B 1 186 ? 1.683 -0.717 -23.062 1 90.5 186 TYR B CA 1
ATOM 3160 C C . TYR B 1 186 ? 2.166 -0.672 -21.609 1 90.5 186 TYR B C 1
ATOM 3162 O O . TYR B 1 186 ? 1.502 -0.096 -20.75 1 90.5 186 TYR B O 1
ATOM 3170 N N . THR B 1 187 ? 3.389 -1.188 -21.406 1 90.69 187 THR B N 1
ATOM 3171 C CA . THR B 1 187 ? 3.947 -1.238 -20.062 1 90.69 187 THR B CA 1
ATOM 3172 C C . THR B 1 187 ? 4.27 0.165 -19.562 1 90.69 187 THR B C 1
ATOM 3174 O O . THR B 1 187 ? 4.023 0.483 -18.391 1 90.69 187 THR B O 1
ATOM 3177 N N . VAL B 1 188 ? 4.762 0.963 -20.391 1 91.38 188 VAL B N 1
ATOM 3178 C CA . VAL B 1 188 ? 5.078 2.336 -20 1 91.38 188 VAL B CA 1
ATOM 3179 C C . VAL B 1 188 ? 3.791 3.111 -19.734 1 91.38 188 VAL B C 1
ATOM 3181 O O . VAL B 1 188 ? 3.703 3.863 -18.766 1 91.38 188 VAL B O 1
ATOM 3184 N N . ALA B 1 189 ? 2.779 2.912 -20.578 1 91.94 189 ALA B N 1
ATOM 3185 C CA . ALA B 1 189 ? 1.483 3.555 -20.391 1 91.94 189 ALA B CA 1
ATOM 3186 C C . ALA B 1 189 ? 0.854 3.117 -19.062 1 91.94 189 ALA B C 1
ATOM 3188 O O . ALA B 1 189 ? 0.247 3.928 -18.359 1 91.94 189 ALA B O 1
ATOM 3189 N N . LEU B 1 190 ? 1.038 1.867 -18.75 1 92.69 190 LEU B N 1
ATOM 3190 C CA . LEU B 1 190 ? 0.528 1.325 -17.5 1 92.69 190 LEU B CA 1
ATOM 3191 C C . LEU B 1 190 ? 1.213 1.981 -16.312 1 92.69 190 LEU B C 1
ATOM 3193 O O . LEU B 1 190 ? 0.575 2.236 -15.281 1 92.69 190 LEU B O 1
ATOM 3197 N N . SER B 1 191 ? 2.52 2.186 -16.469 1 92.69 191 SER B N 1
ATOM 3198 C CA . SER B 1 191 ? 3.262 2.834 -15.391 1 92.69 191 SER B CA 1
ATOM 3199 C C . SER B 1 191 ? 2.779 4.266 -15.172 1 92.69 191 SER B C 1
ATOM 3201 O O . SER B 1 191 ? 2.635 4.711 -14.031 1 92.69 191 SER B O 1
ATOM 3203 N N . MET B 1 192 ? 2.471 4.914 -16.203 1 92.19 192 MET B N 1
ATOM 3204 C CA . MET B 1 192 ? 1.95 6.273 -16.094 1 92.19 192 MET B CA 1
ATOM 3205 C C . MET B 1 192 ? 0.548 6.273 -15.492 1 92.19 192 MET B C 1
ATOM 3207 O O . MET B 1 192 ? 0.23 7.109 -14.648 1 92.19 192 MET B O 1
ATOM 3211 N N . TYR B 1 193 ? -0.261 5.355 -15.93 1 94.31 193 TYR B N 1
ATOM 3212 C CA . TYR B 1 193 ? -1.606 5.203 -15.383 1 94.31 193 TYR B CA 1
ATOM 3213 C C . TYR B 1 193 ? -1.562 4.941 -13.883 1 94.31 193 TYR B C 1
ATOM 3215 O O . TYR B 1 193 ? -2.33 5.535 -13.117 1 94.31 193 TYR B O 1
ATOM 3223 N N . THR B 1 194 ? -0.669 4.094 -13.461 1 93.31 194 THR B N 1
ATOM 3224 C CA . THR B 1 194 ? -0.573 3.729 -12.055 1 93.31 194 THR B CA 1
ATOM 3225 C C . THR B 1 194 ? -0.145 4.926 -11.211 1 93.31 194 THR B C 1
ATOM 3227 O O . THR B 1 194 ? -0.721 5.188 -10.156 1 93.31 194 THR B O 1
ATOM 3230 N N . LEU B 1 195 ? 0.808 5.66 -11.695 1 91.06 195 LEU B N 1
ATOM 3231 C CA . LEU B 1 195 ? 1.296 6.824 -10.969 1 91.06 195 LEU B CA 1
ATOM 3232 C C . LEU B 1 195 ? 0.217 7.898 -10.875 1 91.06 195 LEU B C 1
ATOM 3234 O O . LEU B 1 195 ? -0.053 8.422 -9.789 1 91.06 195 LEU B O 1
ATOM 3238 N N . LEU B 1 196 ? -0.439 8.109 -11.945 1 90.31 196 LEU B N 1
ATOM 3239 C CA . LEU B 1 196 ? -1.485 9.125 -11.977 1 90.31 196 LEU B CA 1
ATOM 3240 C C . LEU B 1 196 ? -2.709 8.664 -11.195 1 90.31 196 LEU B C 1
ATOM 3242 O O . LEU B 1 196 ? -3.352 9.469 -10.516 1 90.31 196 LEU B O 1
ATOM 3246 N N . GLY B 1 197 ? -3.006 7.426 -11.367 1 93.81 197 GLY B N 1
ATOM 3247 C CA . GLY B 1 197 ? -4.16 6.891 -10.664 1 93.81 197 GLY B CA 1
ATOM 3248 C C . GLY B 1 197 ? -4.027 6.949 -9.156 1 93.81 197 GLY B C 1
ATOM 3249 O O . GLY B 1 197 ? -5.012 7.172 -8.453 1 93.81 197 GLY B O 1
ATOM 3250 N N . LEU B 1 198 ? -2.857 6.754 -8.672 1 93.69 198 LEU B N 1
ATOM 3251 C CA . LEU B 1 198 ? -2.629 6.738 -7.227 1 93.69 198 LEU B CA 1
ATOM 3252 C C . LEU B 1 198 ? -2.748 8.141 -6.641 1 93.69 198 LEU B C 1
ATOM 3254 O O . LEU B 1 198 ? -2.904 8.297 -5.43 1 93.69 198 LEU B O 1
ATOM 3258 N N . THR B 1 199 ? -2.645 9.125 -7.453 1 90.5 199 THR B N 1
ATOM 3259 C CA . THR B 1 199 ? -2.824 10.484 -6.965 1 90.5 199 THR B CA 1
ATOM 3260 C C . THR B 1 199 ? -4.273 10.727 -6.551 1 90.5 199 THR B C 1
ATOM 3262 O O . THR B 1 199 ? -4.547 11.555 -5.676 1 90.5 199 THR B O 1
ATOM 3265 N N . TRP B 1 200 ? -5.133 9.961 -7.152 1 91.62 200 TRP B N 1
ATOM 3266 C CA . TRP B 1 200 ? -6.555 10.125 -6.867 1 91.62 200 TRP B CA 1
ATOM 3267 C C . TRP B 1 200 ? -6.871 9.734 -5.426 1 91.62 200 TRP B C 1
ATOM 3269 O O . TRP B 1 200 ? -7.418 10.531 -4.664 1 91.62 200 TRP B O 1
ATOM 3279 N N . PRO B 1 201 ? -6.559 8.547 -5.008 1 88.69 201 PRO B N 1
ATOM 3280 C CA . PRO B 1 201 ? -6.781 8.234 -3.594 1 88.69 201 PRO B CA 1
ATOM 3281 C C . PRO B 1 201 ? -6.008 9.164 -2.656 1 88.69 201 PRO B C 1
ATOM 3283 O O . PRO B 1 201 ? -6.477 9.461 -1.556 1 88.69 201 PRO B O 1
ATOM 3286 N N . ALA B 1 202 ? -4.867 9.57 -3.035 1 86.25 202 ALA B N 1
ATOM 3287 C CA . ALA B 1 202 ? -4.094 10.5 -2.217 1 86.25 202 ALA B CA 1
ATOM 3288 C C . ALA B 1 202 ? -4.84 11.82 -2.031 1 86.25 202 ALA B C 1
ATOM 3290 O O . ALA B 1 202 ? -4.84 12.391 -0.939 1 86.25 202 ALA B O 1
ATOM 3291 N N . THR B 1 203 ? -5.418 12.266 -3.088 1 88.5 203 THR B N 1
ATOM 3292 C CA . THR B 1 203 ? -6.199 13.5 -3.031 1 88.5 203 THR B CA 1
ATOM 3293 C C . THR B 1 203 ? -7.383 13.344 -2.08 1 88.5 203 THR B C 1
ATOM 3295 O O . THR B 1 203 ? -7.668 14.25 -1.289 1 88.5 203 THR B O 1
ATOM 3298 N N . LEU B 1 204 ? -8.023 12.25 -2.178 1 86.06 204 LEU B N 1
ATOM 3299 C CA . LEU B 1 204 ? -9.148 11.984 -1.292 1 86.06 204 LEU B CA 1
ATOM 3300 C C . LEU B 1 204 ? -8.703 11.984 0.167 1 86.06 204 LEU B C 1
ATOM 3302 O O . LEU B 1 204 ? -9.406 12.516 1.034 1 86.06 204 LEU B O 1
ATOM 3306 N N . TRP B 1 205 ? -7.551 11.445 0.324 1 81.5 205 TRP B N 1
ATOM 3307 C CA . TRP B 1 205 ? -7 11.406 1.676 1 81.5 205 TRP B CA 1
ATOM 3308 C C . TRP B 1 205 ? -6.695 12.812 2.178 1 81.5 205 TRP B C 1
ATOM 3310 O O . TRP B 1 205 ? -6.992 13.148 3.328 1 81.5 205 TRP B O 1
ATOM 3320 N N . VAL B 1 206 ? -6.176 13.586 1.35 1 80 206 VAL B N 1
ATOM 3321 C CA . VAL B 1 206 ? -5.824 14.945 1.735 1 80 206 VAL B CA 1
ATOM 3322 C C . VAL B 1 206 ? -7.09 15.75 2.025 1 80 206 VAL B C 1
ATOM 3324 O O . VAL B 1 206 ? -7.141 16.516 2.99 1 80 206 VAL B O 1
ATOM 3327 N N . LEU B 1 207 ? -8.125 15.578 1.267 1 82.75 207 LEU B N 1
ATOM 3328 C CA . LEU B 1 207 ? -9.398 16.266 1.462 1 82.75 207 LEU B CA 1
ATOM 3329 C C . LEU B 1 207 ? -10.023 15.891 2.801 1 82.75 207 LEU B C 1
ATOM 3331 O O . LEU B 1 207 ? -10.508 16.75 3.531 1 82.75 207 LEU B O 1
ATOM 3335 N N . VAL B 1 208 ? -9.938 14.68 3.074 1 77.31 208 VAL B N 1
ATOM 3336 C CA . VAL B 1 208 ? -10.508 14.188 4.324 1 77.31 208 VAL B CA 1
ATOM 3337 C C . VAL B 1 208 ? -9.672 14.68 5.504 1 77.31 208 VAL B C 1
ATOM 3339 O O . VAL B 1 208 ? -10.219 15.109 6.52 1 77.31 208 VAL B O 1
ATOM 3342 N N . ALA B 1 209 ? -8.352 14.562 5.363 1 72 209 ALA B N 1
ATOM 3343 C CA . ALA B 1 209 ? -7.449 15 6.426 1 72 209 ALA B CA 1
ATOM 3344 C C . ALA B 1 209 ? -7.621 16.484 6.719 1 72 209 ALA B C 1
ATOM 3346 O O . ALA B 1 209 ? -7.598 16.906 7.875 1 72 209 ALA B O 1
ATOM 3347 N N . ASP B 1 210 ? -7.766 17.266 5.723 1 70.38 210 ASP B N 1
ATOM 3348 C CA . ASP B 1 210 ? -7.977 18.703 5.867 1 70.38 210 ASP B CA 1
ATOM 3349 C C . ASP B 1 210 ? -9.305 18.984 6.57 1 70.38 210 ASP B C 1
ATOM 3351 O O . ASP B 1 210 ? -9.398 19.938 7.359 1 70.38 210 ASP B O 1
ATOM 3355 N N . SER B 1 211 ? -10.258 18.281 6.246 1 70.06 211 SER B N 1
ATOM 3356 C CA . SER B 1 211 ? -11.562 18.469 6.879 1 70.06 211 SER B CA 1
ATOM 3357 C C . SER B 1 211 ? -11.523 18.094 8.352 1 70.06 211 SER B C 1
ATOM 3359 O O . SER B 1 211 ? -12.234 18.672 9.172 1 70.06 211 SER B O 1
ATOM 3361 N N . LEU B 1 212 ? -10.773 17.156 8.664 1 62.41 212 LEU B N 1
ATOM 3362 C CA . LEU B 1 212 ? -10.68 16.703 10.047 1 62.41 212 LEU B CA 1
ATOM 3363 C C . LEU B 1 212 ? -9.789 17.625 10.867 1 62.41 212 LEU B C 1
ATOM 3365 O O . LEU B 1 212 ? -10.055 17.859 12.047 1 62.41 212 LEU B O 1
ATOM 3369 N N . CYS B 1 213 ? -8.703 18.078 10.266 1 55.72 213 CYS B N 1
ATOM 3370 C CA . CYS B 1 213 ? -7.754 18.922 10.969 1 55.72 213 CYS B CA 1
ATOM 3371 C C . CYS B 1 213 ? -8.18 20.391 10.906 1 55.72 213 CYS B C 1
ATOM 3373 O O . CYS B 1 213 ? -7.84 21.172 11.789 1 55.72 213 CYS B O 1
ATOM 3375 N N . GLY B 1 214 ? -8.578 20.969 9.875 1 51.31 214 GLY B N 1
ATOM 3376 C CA . GLY B 1 214 ? -9.039 22.344 9.742 1 51.31 214 GLY B CA 1
ATOM 3377 C C . GLY B 1 214 ? -10.203 22.672 10.664 1 51.31 214 GLY B C 1
ATOM 3378 O O . GLY B 1 214 ? -10.453 23.844 10.969 1 51.31 214 GLY B O 1
ATOM 3379 N N . SER B 1 215 ? -11.094 21.828 10.867 1 45.03 215 SER B N 1
ATOM 3380 C CA . SER B 1 215 ? -12.133 22.188 11.82 1 45.03 215 SER B CA 1
ATOM 3381 C C . SER B 1 215 ? -11.539 22.578 13.172 1 45.03 215 SER B C 1
ATOM 3383 O O . SER B 1 215 ? -12.172 23.281 13.961 1 45.03 215 SER B O 1
ATOM 3385 N N . LYS B 1 216 ? -10.312 22.359 13.578 1 41.94 216 LYS B N 1
ATOM 3386 C CA . LYS B 1 216 ? -9.797 22.812 14.867 1 41.94 216 LYS B CA 1
ATOM 3387 C C . LYS B 1 216 ? -9.375 24.281 14.805 1 41.94 216 LYS B C 1
ATOM 3389 O O . LYS B 1 216 ? -9.211 24.922 15.844 1 41.94 216 LYS B O 1
ATOM 3394 N N . GLY B 1 217 ? -8.945 24.844 13.734 1 35.69 217 GLY B N 1
ATOM 3395 C CA . GLY B 1 217 ? -8.547 26.234 13.742 1 35.69 217 GLY B CA 1
ATOM 3396 C C . GLY B 1 217 ? -9.695 27.188 14.016 1 35.69 217 GLY B C 1
ATOM 3397 O O . GLY B 1 217 ? -9.484 28.359 14.352 1 35.69 217 GLY B O 1
ATOM 3398 N N . THR B 1 218 ? -10.82 26.922 13.5 1 35.38 218 THR B N 1
ATOM 3399 C CA . THR B 1 218 ? -11.82 27.953 13.688 1 35.38 218 THR B CA 1
ATOM 3400 C C . THR B 1 218 ? -12.297 27.984 15.141 1 35.38 218 THR B C 1
ATOM 3402 O O . THR B 1 218 ? -12.992 28.922 15.547 1 35.38 218 THR B O 1
ATOM 3405 N N . GLU B 1 219 ? -12.102 26.938 15.906 1 34.22 219 GLU B N 1
ATOM 3406 C CA . GLU B 1 219 ? -12.633 27.156 17.25 1 34.22 219 GLU B CA 1
ATOM 3407 C C . GLU B 1 219 ? -11.695 28.031 18.078 1 34.22 219 GLU B C 1
ATOM 3409 O O . GLU B 1 219 ? -12.031 28.422 19.203 1 34.22 219 GLU B O 1
ATOM 3414 N N . GLN B 1 220 ? -10.414 28.219 17.703 1 30.8 220 GLN B N 1
ATOM 3415 C CA . GLN B 1 220 ? -9.68 29.141 18.562 1 30.8 220 GLN B CA 1
ATOM 3416 C C . GLN B 1 220 ? -9.914 30.594 18.156 1 30.8 220 GLN B C 1
ATOM 3418 O O . GLN B 1 220 ? -9.273 31.5 18.688 1 30.8 220 GLN B O 1
ATOM 3423 N N . GLY B 1 221 ? -10.664 30.844 17.078 1 26.31 221 GLY B N 1
ATOM 3424 C CA . GLY B 1 221 ? -11.062 32.25 17.125 1 26.31 221 GLY B CA 1
ATOM 3425 C C . GLY B 1 221 ? -12.25 32.5 18.047 1 26.31 221 GLY B C 1
ATOM 3426 O O . GLY B 1 221 ? -13.047 31.594 18.297 1 26.31 221 GLY B O 1
#

Solvent-accessible surface area (backbone atoms only — not comparable to full-atom values): 22652 Å² total; per-residue (Å²): 132,69,64,59,53,54,50,49,51,51,49,51,54,48,50,51,55,49,46,23,55,54,46,6,52,51,50,29,64,64,38,62,84,42,93,51,79,56,41,76,29,60,62,50,22,24,47,41,37,48,27,50,34,62,15,16,18,43,36,85,66,72,67,79,46,71,67,31,44,52,50,49,52,57,49,35,68,50,39,31,57,52,42,52,53,50,31,49,52,50,6,47,53,49,38,51,54,48,51,57,47,40,51,71,75,45,58,79,54,79,49,65,68,60,44,49,51,48,52,52,49,50,53,49,51,50,43,42,45,63,52,25,50,49,48,6,52,52,40,24,69,53,34,76,90,39,47,59,65,53,18,33,48,40,34,46,34,50,59,62,16,19,16,39,39,84,67,55,90,76,68,45,69,71,54,33,56,92,80,30,70,63,33,46,53,49,48,53,51,49,52,50,48,51,58,57,42,40,29,50,62,33,20,53,48,44,52,51,49,46,59,65,56,53,62,58,60,64,67,76,100,130,69,62,60,52,55,50,49,49,50,49,51,53,48,52,52,54,48,45,23,55,52,45,7,53,53,49,28,66,64,39,62,81,42,94,50,79,55,42,76,30,60,61,50,22,23,49,42,37,47,27,50,36,62,14,17,17,42,37,84,65,71,67,80,44,72,66,30,44,51,49,49,51,56,50,36,68,52,38,30,57,52,42,53,52,50,31,49,52,51,6,48,54,50,39,51,53,48,50,56,47,40,52,71,76,46,58,80,54,78,50,63,66,59,44,49,52,48,52,52,48,50,53,50,50,51,43,42,45,64,51,23,48,48,49,6,54,51,40,23,70,52,34,76,90,39,47,58,67,52,17,33,48,41,34,47,34,50,60,62,15,19,14,42,38,85,67,54,89,78,69,46,67,71,54,31,55,91,79,30,72,62,31,46,53,51,50,53,51,49,51,51,49,51,59,57,40,42,29,48,62,34,21,53,47,45,51,51,49,45,58,65,55,52,62,59,61,64,67,76,102